Protein AF-A0A196S7S0-F1 (afdb_monomer_lite)

Secondary structure (DSSP, 8-state):
-----------SSHHHHHHHS-HHHHHHHHHHHHHHHHHHHHHHHS--THHHHHHHHHHHHHHHHHHHHHHHHHHHHHHHHHHHHTTTS------------------HHHHHHH--HHHHHHHHHHHHHHHHT--GGGGGGHHIIIIIHHHHHHHHHHHHHHH-TT--HHHHHHHHHHHHHHHHHH-TT--HHHHHHHHHHHHHHHHHHTTSS--HHHHHHHHHHHHHHHHHHHHHHH-HHHHHHHHHH-TTS-TTHHHHHHHHHHHHHHHHHHHHHHHHHHHHHHHHTT--SHHHHHHHHHHHHHHHHHHHHHHHHHHHHHH-S----HHHHHHHHHHHHHHHHHHHHHHHHHHHHHHHHHTTTTTS-TTTHHHHHIIIIIHHHHHHHHHHHHTTGGG-HHHHHHHHHHHHHHHHHHHHHHHHHTTS---HHHHHHHHHHHHHHHHHHHHHH----HHHHHHHHHHHHHHHHHHHHHH--HHHHHHHHHHTS-TT--SHHHHHHH--EEEEEEPPPTTSPPEEEEEE-S--HHHHHHHHHHHHHHHHHTTT---HHHHHHHHHHHHHHHHHHHHHHHHHHHHHHHHH-TT--HHHHHHHHHHHHHHHHHHHTS--SSSSHHHHHHHHHHHHHHHHHHS-HHHHHHHHHHHHHHHHHHHHHHTTTTGGGS-TT-----TTHHHHHHHHHHHHSS-----TT-GGG-HHHHHHHHHHHHGGG--

InterPro domains:
  IPR033370 Conserved oligomeric Golgi complex subunit 1 [PTHR31658] (456-716)

Sequence (723 aa):
MEGGSTIELQFRTGEDLFKNYSIGIIRQVVDKSENRIAEKREGLRQLVGDKYLDMLKVCDRISNMSAAFDTVRNSVTDVLQLCAAFKEDYVYSNEDATSGESHAIITQEMLWEEYDNADMLKLAKDLALFQHCQDSRYASLNEEFFVEFPAIASSKCITLLLQTNDLSSEKRMELFTAYVLFSLYSQPDAPIFSLFQHFLTSASECILSHTTPADLPSLCSVVAEVHTLIQSVLAVMTAEDAYTTFTACLPQVEPSWREAQRPAIAKALQEWLGGVLGALRTMVDGVIAPLRTVEQLAGVKRRVREVLTAMQAQWAASLRVIFAGETTDPLAALFDETFGAKSQELIRACFEAMCEQMRASVTRLSDVSLVYLNEEVAKRVVSPITQLFVDLSDLEYTQSPALIAIVAAETKNVFAAVLQGFQEAAEDEENDLATAFVLFSVRDAARHIAQSYHIDLQKIVEEYTACFRRAVQAWVLGTLDYEKTIRGYFGSLQWDMRDAEWYEAVSTWKEFSLGAMEGEEEEKVLVPAACSPCLVGLLTELCRLIDRVALISRDTAFLREVRALFLQASYHRIATVYDAMVRELLREHPSIASPGLLLLLFDLLFFEKVLAACEPDESGIAEDLRVVAALKEAVLEEIDPVDWTLAESYMQLVLEEFVSSIALLISLLLADAYKLKNASASKSLSKNANVIFTPIEKLPSYPISSPSIQLLLQSRMKEKDSA

Organism: Blastocystis sp. subtype 1 (strain ATCC 50177 / NandII) (NCBI:txid478820)

Radius of gyration: 46.83 Å; chains: 1; bounding box: 115×63×128 Å

pLDDT: mean 77.46, std 15.3, range [28.7, 93.38]

Structure (mmCIF, N/CA/C/O backbone):
data_AF-A0A196S7S0-F1
#
_entry.id   AF-A0A196S7S0-F1
#
loop_
_atom_site.group_PDB
_atom_site.id
_atom_site.type_symbol
_atom_site.label_atom_id
_atom_site.label_alt_id
_atom_site.label_comp_id
_atom_site.label_asym_id
_atom_site.label_entity_id
_atom_site.label_seq_id
_atom_site.pdbx_PDB_ins_code
_atom_site.Cartn_x
_atom_site.Cartn_y
_atom_site.Cartn_z
_atom_site.occupancy
_atom_site.B_iso_or_equiv
_atom_site.auth_seq_id
_atom_site.auth_comp_id
_atom_site.auth_asym_id
_atom_site.auth_atom_id
_atom_site.pdbx_PDB_model_num
ATOM 1 N N . MET A 1 1 ? -6.961 20.411 -11.301 1.00 32.91 1 MET A N 1
ATOM 2 C CA . MET A 1 1 ? -6.696 20.998 -9.970 1.00 32.91 1 MET A CA 1
ATOM 3 C C . MET A 1 1 ? -7.730 22.080 -9.666 1.00 32.91 1 MET A C 1
ATOM 5 O O . MET A 1 1 ? -7.519 23.229 -10.013 1.00 32.91 1 MET A O 1
ATOM 9 N N . GLU A 1 2 ? -8.836 21.717 -9.020 1.00 28.70 2 GLU A N 1
ATOM 10 C CA . GLU A 1 2 ? -9.740 22.660 -8.337 1.00 28.70 2 GLU A CA 1
ATOM 11 C C . GLU A 1 2 ? -10.053 22.093 -6.945 1.00 28.70 2 GLU A C 1
ATOM 13 O O . GLU A 1 2 ? -11.179 21.764 -6.600 1.00 28.70 2 GLU A O 1
ATOM 18 N N . GLY A 1 3 ? -9.006 21.920 -6.139 1.00 33.09 3 GLY A N 1
ATOM 19 C CA . GLY A 1 3 ? -9.126 21.736 -4.694 1.00 33.09 3 GLY A CA 1
ATOM 20 C C . GLY A 1 3 ? -9.045 23.099 -4.019 1.00 33.09 3 GLY A C 1
ATOM 21 O O . GLY A 1 3 ? -8.079 23.389 -3.321 1.00 33.09 3 GLY A O 1
ATOM 22 N N . GLY A 1 4 ? -9.992 23.988 -4.315 1.00 34.78 4 GLY A N 1
ATOM 23 C CA . GLY A 1 4 ? -10.059 25.293 -3.668 1.00 34.78 4 GLY A CA 1
ATOM 24 C C . GLY A 1 4 ? -10.639 25.129 -2.273 1.00 34.78 4 GLY A C 1
ATOM 25 O O . GLY A 1 4 ? -11.858 25.069 -2.138 1.00 34.78 4 GLY A O 1
ATOM 26 N N . SER A 1 5 ? -9.784 25.060 -1.252 1.00 40.16 5 SER A N 1
ATOM 27 C CA . SER A 1 5 ? -10.180 25.106 0.156 1.00 40.16 5 SER A CA 1
ATOM 28 C C . SER A 1 5 ? -11.179 26.247 0.386 1.00 40.16 5 SER A C 1
ATOM 30 O O . SER A 1 5 ? -10.875 27.436 0.252 1.00 40.16 5 SER A O 1
ATOM 32 N N . THR A 1 6 ? -12.432 25.893 0.663 1.00 47.38 6 THR A N 1
ATOM 33 C CA . THR A 1 6 ? -13.465 26.872 0.997 1.00 47.38 6 THR A CA 1
ATOM 34 C C . THR A 1 6 ? -13.227 27.282 2.442 1.00 47.38 6 THR A C 1
ATOM 36 O O . THR A 1 6 ? -13.564 26.546 3.359 1.00 47.38 6 THR A O 1
ATOM 39 N N . ILE A 1 7 ? -12.576 28.426 2.648 1.00 58.84 7 ILE A N 1
ATOM 40 C CA . ILE A 1 7 ? -12.428 29.017 3.980 1.00 58.84 7 ILE A CA 1
ATOM 41 C C . ILE A 1 7 ? -13.824 29.490 4.413 1.00 58.84 7 ILE A C 1
ATOM 43 O O . ILE A 1 7 ? -14.296 30.531 3.955 1.00 58.84 7 ILE A O 1
ATOM 47 N N . GLU A 1 8 ? -14.508 28.703 5.243 1.00 58.81 8 GLU A N 1
ATOM 48 C CA . GLU A 1 8 ? -15.729 29.124 5.933 1.00 58.81 8 GLU A CA 1
ATOM 49 C C . GLU A 1 8 ? -15.348 29.853 7.224 1.00 58.81 8 GLU A C 1
ATOM 51 O O . GLU A 1 8 ? -14.747 29.280 8.131 1.00 58.81 8 GLU A O 1
ATOM 56 N N . LEU A 1 9 ? -15.679 31.143 7.300 1.00 66.06 9 LEU A N 1
ATOM 57 C CA . LEU A 1 9 ? -15.443 31.952 8.492 1.00 66.06 9 LEU A CA 1
ATOM 58 C C . LEU A 1 9 ? -16.556 31.670 9.506 1.00 66.06 9 LEU A C 1
ATOM 60 O O . LEU A 1 9 ? -17.688 32.113 9.321 1.00 66.06 9 LEU A O 1
ATOM 64 N N . GLN A 1 10 ? -16.248 30.955 10.587 1.00 64.12 10 GLN A N 1
ATOM 65 C CA . GLN A 1 10 ? -17.170 30.803 11.714 1.00 64.12 10 GLN A CA 1
ATOM 66 C C . GLN A 1 10 ? -16.983 31.966 12.695 1.00 64.12 10 G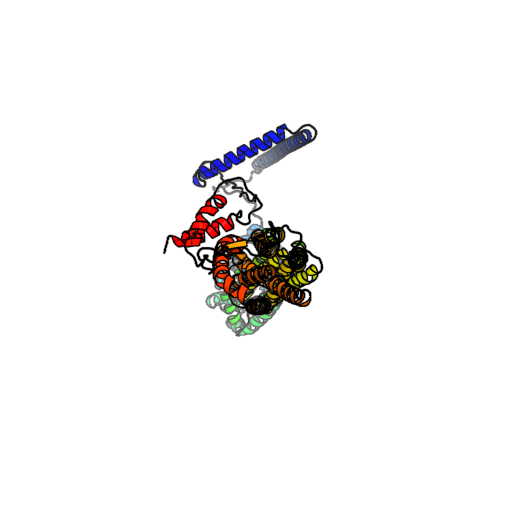LN A C 1
ATOM 68 O O . GLN A 1 10 ? -15.910 32.124 13.280 1.00 64.12 10 GLN A O 1
ATOM 73 N N . PHE A 1 11 ? -18.019 32.788 12.876 1.00 66.50 11 PHE A N 1
ATOM 74 C CA . PHE A 1 11 ? -18.028 33.891 13.841 1.00 66.50 11 PHE A CA 1
ATOM 75 C C . PHE A 1 11 ? -19.438 34.123 14.396 1.00 66.50 11 PHE A C 1
ATOM 77 O O . PHE A 1 11 ? -20.430 33.936 13.694 1.00 66.50 11 PHE A O 1
ATOM 84 N N . ARG A 1 12 ? -19.527 34.518 15.674 1.00 55.38 12 ARG A N 1
ATOM 85 C CA . ARG A 1 12 ? -20.798 34.847 16.347 1.00 55.38 12 ARG A CA 1
ATOM 86 C C . ARG A 1 12 ? -21.046 36.353 16.406 1.00 55.38 12 ARG A C 1
ATOM 88 O O . ARG A 1 12 ? -22.195 36.779 16.414 1.00 55.38 12 ARG A O 1
ATOM 95 N N . THR A 1 13 ? -19.980 37.153 16.416 1.00 67.75 13 THR A N 1
ATOM 96 C CA . THR A 1 13 ? -20.040 38.618 16.435 1.00 67.75 13 THR A CA 1
ATOM 97 C C . THR A 1 13 ? -18.986 39.233 15.508 1.00 67.75 13 THR A C 1
ATOM 99 O O . THR A 1 13 ? -18.020 38.576 15.120 1.00 67.75 13 THR A O 1
ATOM 102 N N . GLY A 1 14 ? -19.163 40.506 15.134 1.00 67.25 14 GLY A N 1
ATOM 103 C CA . GLY A 1 14 ? -18.216 41.212 14.262 1.00 67.25 14 GLY A CA 1
ATOM 104 C C . GLY A 1 14 ? -16.821 41.375 14.876 1.00 67.25 14 GLY A C 1
ATOM 105 O O . GLY A 1 14 ? -15.833 41.342 14.151 1.00 67.25 14 GLY A O 1
ATOM 106 N N . GLU A 1 15 ? -16.714 41.487 16.203 1.00 70.75 15 GLU A N 1
ATOM 107 C CA . GLU A 1 15 ? -15.416 41.564 16.887 1.00 70.75 15 GLU A CA 1
ATOM 108 C C . GLU A 1 15 ? -14.633 40.248 16.816 1.00 70.75 15 GLU A C 1
ATOM 110 O O . GLU A 1 15 ? -13.412 40.275 16.650 1.00 70.75 15 GLU A O 1
ATOM 115 N N . ASP A 1 16 ? -15.320 39.103 16.887 1.00 71.50 16 ASP A N 1
ATOM 116 C CA . ASP A 1 16 ? -14.690 37.780 16.774 1.00 71.50 16 ASP A CA 1
ATOM 117 C C . ASP A 1 16 ? -14.056 37.577 15.395 1.00 71.50 16 ASP A C 1
ATOM 119 O O . ASP A 1 16 ? -13.003 36.953 15.269 1.00 71.50 16 ASP A O 1
ATOM 123 N N . LEU A 1 17 ? -14.672 38.151 14.357 1.00 71.75 17 LEU A N 1
ATOM 124 C CA . LEU A 1 17 ? -14.188 38.060 12.984 1.00 71.75 17 LEU A CA 1
ATOM 125 C C . LEU A 1 17 ? -12.823 38.744 12.818 1.00 71.75 17 LEU A C 1
ATOM 127 O O . LEU A 1 17 ? -11.912 38.155 12.240 1.00 71.75 17 LEU A O 1
ATOM 131 N N . PHE A 1 18 ? -12.658 39.956 13.358 1.00 71.88 18 PHE A N 1
ATOM 132 C CA . PHE A 1 18 ? -11.405 40.716 13.250 1.00 71.88 18 PHE A CA 1
ATOM 133 C C . PHE A 1 18 ? -10.314 40.248 14.219 1.00 71.88 18 PHE A C 1
ATOM 135 O O . PHE A 1 18 ? -9.136 40.495 13.963 1.00 71.88 18 PHE A O 1
ATOM 142 N N . LYS A 1 19 ? -10.680 39.581 15.323 1.00 70.69 19 LYS A N 1
ATOM 143 C CA . LYS A 1 19 ? -9.715 38.979 16.257 1.00 70.69 19 LYS A CA 1
ATOM 144 C C . LYS A 1 19 ? -9.122 37.680 15.715 1.00 70.69 19 LYS A C 1
ATOM 146 O O . LYS A 1 19 ? -7.927 37.452 15.878 1.00 70.69 19 LYS A O 1
ATOM 151 N N . ASN A 1 20 ? -9.943 36.850 15.071 1.00 72.69 20 ASN A N 1
ATOM 152 C CA . ASN A 1 20 ? -9.553 35.492 14.685 1.00 72.69 20 ASN A CA 1
ATOM 153 C C . ASN A 1 20 ? -9.045 35.379 13.241 1.00 72.69 20 ASN A C 1
ATOM 155 O O . ASN A 1 20 ? -8.375 34.402 12.912 1.00 72.69 20 ASN A O 1
ATOM 159 N N . TYR A 1 21 ? -9.330 36.361 12.380 1.00 75.12 21 TYR A N 1
ATOM 160 C CA . TYR A 1 21 ? -8.955 36.313 10.967 1.00 75.12 21 TYR A CA 1
ATOM 161 C C . TYR A 1 21 ? -8.267 37.598 10.513 1.00 75.12 21 TYR A C 1
ATOM 163 O O . TYR A 1 21 ? -8.648 38.710 10.879 1.00 75.12 21 TYR A O 1
ATOM 171 N N . SER A 1 22 ? -7.242 37.451 9.670 1.00 77.69 22 SER A N 1
ATOM 172 C CA . SER A 1 22 ? -6.551 38.604 9.099 1.00 77.69 22 SER A CA 1
ATOM 173 C C . SER A 1 22 ? -7.448 39.330 8.092 1.00 77.69 22 SER A C 1
ATOM 175 O O . SER A 1 22 ? -8.228 38.716 7.361 1.00 77.69 22 SER A O 1
ATOM 177 N N . ILE A 1 23 ? -7.293 40.654 7.998 1.00 75.62 23 ILE A N 1
ATOM 178 C CA . ILE A 1 23 ? -8.050 41.501 7.057 1.00 75.62 23 ILE A CA 1
ATOM 179 C C . ILE A 1 23 ? -7.912 41.001 5.607 1.00 75.62 23 ILE A C 1
ATOM 181 O O . ILE A 1 23 ? -8.851 41.127 4.824 1.00 75.62 23 ILE A O 1
ATOM 185 N N . GLY A 1 24 ? -6.768 40.402 5.253 1.00 75.50 24 GLY A N 1
ATOM 186 C CA . GLY A 1 24 ? -6.546 39.802 3.935 1.00 75.50 24 GLY A CA 1
ATOM 187 C C . GLY A 1 24 ? -7.478 38.622 3.645 1.00 75.50 24 GLY A C 1
ATOM 188 O O . GLY A 1 24 ? -8.072 38.574 2.573 1.00 75.50 24 GLY A O 1
ATOM 189 N N . ILE A 1 25 ? -7.669 37.720 4.614 1.00 75.75 25 ILE A N 1
ATOM 190 C CA . ILE A 1 25 ? -8.576 36.568 4.481 1.00 75.75 25 ILE A CA 1
ATOM 191 C C . ILE A 1 25 ? -10.033 37.042 4.438 1.00 75.75 25 ILE A C 1
ATOM 193 O O . ILE A 1 25 ? -10.808 36.574 3.607 1.00 75.75 25 ILE A O 1
ATOM 197 N N . ILE A 1 26 ? -10.395 38.016 5.279 1.00 77.38 26 ILE A N 1
ATOM 198 C CA . ILE A 1 26 ? -11.747 38.594 5.292 1.00 77.38 26 ILE A CA 1
ATOM 199 C C . ILE A 1 26 ? -12.073 39.214 3.926 1.00 77.38 26 ILE A C 1
ATOM 201 O O . ILE A 1 26 ? -13.123 38.916 3.362 1.00 77.38 26 ILE A O 1
ATOM 205 N N . ARG A 1 27 ? -11.163 40.012 3.347 1.00 80.12 27 ARG A N 1
ATOM 206 C CA . ARG A 1 27 ? -11.345 40.580 1.999 1.00 80.12 27 ARG A CA 1
ATOM 207 C C . ARG A 1 27 ? -11.455 39.506 0.929 1.00 80.12 27 ARG A C 1
ATOM 209 O O . ARG A 1 27 ? -12.353 39.579 0.107 1.00 80.12 27 ARG A O 1
ATOM 216 N N . GLN A 1 28 ? -10.618 38.473 0.980 1.00 79.19 28 GLN A N 1
ATOM 217 C CA . GLN A 1 28 ? -10.671 37.387 0.005 1.00 79.19 28 GLN A CA 1
ATOM 218 C C . GLN A 1 28 ? -12.018 36.646 0.026 1.00 79.19 28 GLN A C 1
ATOM 220 O O . GLN A 1 28 ? -12.549 36.298 -1.029 1.00 79.19 28 GLN A O 1
ATOM 225 N N . VAL A 1 29 ? -12.590 36.408 1.211 1.00 79.50 29 VAL A N 1
ATOM 226 C CA . VAL A 1 29 ? -13.913 35.780 1.342 1.00 79.50 29 VAL A CA 1
ATOM 227 C C . VAL A 1 29 ? -15.018 36.725 0.868 1.00 79.50 29 VAL A C 1
ATOM 229 O O . VAL A 1 29 ? -15.920 36.273 0.163 1.00 79.50 29 VAL A O 1
ATOM 232 N N . VAL A 1 30 ? -14.927 38.022 1.186 1.00 79.88 30 VAL A N 1
ATOM 233 C CA . VAL A 1 30 ? -15.868 39.043 0.699 1.00 79.88 30 VAL A CA 1
ATOM 234 C C . VAL A 1 30 ? -15.830 39.127 -0.826 1.00 79.88 30 VAL A C 1
ATOM 236 O O . VAL A 1 30 ? -16.862 38.894 -1.446 1.00 79.88 30 VAL A O 1
ATOM 239 N N . ASP A 1 31 ? -14.661 39.305 -1.440 1.00 81.62 31 ASP A N 1
ATOM 240 C CA . ASP A 1 31 ? -14.500 39.396 -2.897 1.00 81.62 31 ASP A CA 1
ATOM 241 C C . ASP A 1 31 ? -14.995 38.118 -3.596 1.00 81.62 31 ASP A C 1
ATOM 243 O O . ASP A 1 31 ? -15.703 38.165 -4.604 1.00 81.62 31 ASP A O 1
ATOM 247 N N . LYS A 1 32 ? -14.691 36.939 -3.030 1.00 80.94 32 LYS A N 1
ATOM 248 C CA . LYS A 1 32 ? -15.194 35.654 -3.544 1.00 80.94 32 LYS A CA 1
ATOM 249 C C . LYS A 1 32 ? -16.715 35.554 -3.420 1.00 80.94 32 LYS A C 1
ATOM 251 O O . LYS A 1 32 ? -17.364 34.997 -4.307 1.00 80.94 32 LYS A O 1
ATOM 256 N N . SER A 1 33 ? -17.294 36.058 -2.332 1.00 77.75 33 SER A N 1
ATOM 257 C CA . SER A 1 33 ? -18.743 36.067 -2.129 1.00 77.75 33 SER A CA 1
ATOM 258 C C . SER A 1 33 ? -19.442 37.036 -3.082 1.00 77.75 33 SER A C 1
ATOM 260 O O . SER A 1 33 ? -20.428 36.647 -3.703 1.00 77.75 33 SER A O 1
ATOM 262 N N . GLU A 1 34 ? -18.896 38.236 -3.288 1.00 80.56 34 GLU A N 1
ATOM 263 C CA . GLU A 1 34 ? -19.429 39.236 -4.213 1.00 80.56 34 GLU A CA 1
ATOM 264 C C . GLU A 1 34 ? -19.365 38.743 -5.658 1.00 80.56 34 GLU A C 1
ATOM 266 O O . GLU A 1 34 ? -20.366 38.830 -6.370 1.00 80.56 34 GLU A O 1
ATOM 271 N N . ASN A 1 35 ? -18.255 38.118 -6.064 1.00 80.00 35 ASN A N 1
ATOM 272 C CA . ASN A 1 35 ? -18.125 37.512 -7.390 1.00 80.00 35 ASN A CA 1
ATOM 273 C C . ASN A 1 35 ? -19.133 36.375 -7.598 1.00 80.00 35 ASN A C 1
ATOM 275 O O . ASN A 1 35 ? -19.838 36.357 -8.604 1.00 80.00 35 ASN A O 1
ATOM 279 N N . ARG A 1 36 ? -19.296 35.472 -6.619 1.00 77.31 36 ARG A N 1
ATOM 280 C CA . ARG A 1 36 ? -20.310 34.402 -6.694 1.00 77.31 36 ARG A CA 1
ATOM 281 C C . ARG A 1 36 ? -21.735 34.951 -6.731 1.00 77.31 36 ARG A C 1
ATOM 283 O O . ARG A 1 36 ? -22.591 34.383 -7.409 1.00 77.31 36 ARG A O 1
ATOM 290 N N . ILE A 1 37 ? -22.015 36.022 -5.988 1.00 77.38 37 ILE A N 1
ATOM 291 C CA . ILE A 1 37 ? -23.315 36.699 -6.014 1.00 77.38 37 ILE A CA 1
ATOM 292 C C . ILE A 1 37 ? -23.539 37.332 -7.388 1.00 77.38 37 ILE A C 1
ATOM 294 O O . ILE A 1 37 ? -24.630 37.188 -7.933 1.00 77.38 37 ILE A O 1
ATOM 298 N N . ALA A 1 38 ? -22.531 37.982 -7.972 1.00 75.19 38 ALA A N 1
ATOM 299 C CA . ALA A 1 38 ? -22.612 38.576 -9.301 1.00 75.19 38 ALA A CA 1
ATOM 300 C C . ALA A 1 38 ? -22.843 37.514 -10.390 1.00 75.19 38 ALA A C 1
ATOM 302 O O . ALA A 1 38 ? -23.772 37.662 -11.184 1.00 75.19 38 ALA A O 1
ATOM 303 N N . GLU A 1 39 ? -22.092 36.409 -10.368 1.00 78.00 39 GLU A N 1
ATOM 304 C CA . GLU A 1 39 ? -22.272 35.267 -11.275 1.00 78.00 39 GLU A CA 1
ATOM 305 C C . GLU A 1 39 ? -23.670 34.657 -11.153 1.00 78.00 39 GLU A C 1
ATOM 307 O O . GLU A 1 39 ? -24.365 34.477 -12.153 1.00 78.00 39 GLU A O 1
ATOM 312 N N . LYS A 1 40 ? -24.135 34.384 -9.925 1.00 78.12 40 LYS A N 1
ATOM 313 C CA . LYS A 1 40 ? -25.487 33.852 -9.709 1.00 78.12 40 LYS A CA 1
ATOM 314 C C . LYS A 1 40 ? -26.567 34.844 -10.125 1.00 78.12 40 LYS A C 1
ATOM 316 O O . LYS A 1 40 ? -27.582 34.428 -10.672 1.00 78.12 40 LYS A O 1
ATOM 321 N N . ARG A 1 41 ? -26.371 36.142 -9.888 1.00 74.38 41 ARG A N 1
ATOM 322 C CA . ARG A 1 41 ? -27.308 37.196 -10.297 1.00 74.38 41 ARG A CA 1
ATOM 323 C C . ARG A 1 41 ? -27.409 37.291 -11.817 1.00 74.38 41 ARG A C 1
ATOM 325 O O . ARG A 1 41 ? -28.508 37.499 -12.323 1.00 74.38 41 ARG A O 1
ATOM 332 N N . GLU A 1 42 ? -26.305 37.105 -12.533 1.00 73.25 42 GLU A N 1
ATOM 333 C CA . GLU A 1 42 ? -26.300 37.065 -13.995 1.00 73.25 42 GLU A CA 1
ATOM 334 C C . GLU A 1 42 ? -26.924 35.766 -14.532 1.00 73.25 42 GLU A C 1
ATOM 336 O O . GLU A 1 42 ? -27.774 35.817 -15.418 1.00 73.25 42 GLU A O 1
ATOM 341 N N . GLY A 1 43 ? -26.642 34.617 -13.909 1.00 71.75 43 GLY A N 1
ATOM 342 C CA . GLY A 1 43 ? -27.333 33.357 -14.210 1.00 71.75 43 GLY A CA 1
ATOM 343 C C . GLY A 1 43 ? -28.850 33.433 -13.984 1.00 71.75 43 GLY A C 1
ATOM 344 O O . GLY A 1 43 ? -29.625 32.901 -14.776 1.00 71.75 43 GLY A O 1
ATOM 345 N N . LEU A 1 44 ? -29.293 34.159 -12.949 1.00 67.38 44 LEU A N 1
ATOM 346 C CA . LEU A 1 44 ? -30.708 34.446 -12.687 1.00 67.38 44 LEU A CA 1
ATOM 347 C C . LEU A 1 44 ? -31.329 35.411 -13.705 1.00 67.38 44 LEU A C 1
ATOM 349 O O . LEU A 1 44 ? -32.519 35.297 -13.981 1.00 67.38 44 LEU A O 1
ATOM 353 N N . ARG A 1 45 ? -30.557 36.337 -14.289 1.00 69.12 45 ARG A N 1
ATOM 354 C CA . ARG A 1 45 ? -31.039 37.228 -15.361 1.00 69.12 45 ARG A CA 1
ATOM 355 C C . ARG A 1 45 ? -31.247 36.504 -16.688 1.00 69.12 45 ARG A C 1
ATOM 357 O O . ARG A 1 45 ? -32.104 36.914 -17.462 1.00 69.12 45 ARG A O 1
ATOM 364 N N . GLN A 1 46 ? -30.485 35.442 -16.943 1.00 66.88 46 GLN A N 1
ATOM 365 C CA . GLN A 1 46 ? -30.577 34.636 -18.167 1.00 66.88 46 GLN A CA 1
ATOM 366 C C . GLN A 1 46 ? -31.669 33.555 -18.103 1.00 66.88 46 GLN A C 1
ATOM 368 O O . GLN A 1 46 ? -31.956 32.891 -19.100 1.00 66.88 46 GLN A O 1
ATOM 373 N N . LEU A 1 47 ? -32.298 33.374 -16.940 1.00 67.56 47 LEU A N 1
ATOM 374 C CA . LEU A 1 47 ? -33.407 32.448 -16.743 1.00 67.56 47 LEU A CA 1
ATOM 375 C C . LEU A 1 47 ? -34.711 33.040 -17.299 1.00 67.56 47 LEU A C 1
ATOM 377 O O . LEU A 1 47 ? -35.234 34.019 -16.774 1.00 67.56 47 LEU A O 1
ATOM 381 N N . VAL A 1 48 ? -35.261 32.413 -18.344 1.00 58.53 48 VAL A N 1
ATOM 382 C CA . VAL A 1 48 ? -36.541 32.797 -18.964 1.00 58.53 48 VAL A CA 1
ATOM 383 C C . VAL A 1 48 ? -37.488 31.592 -19.007 1.00 58.53 48 VAL A C 1
ATOM 385 O O . VAL A 1 48 ? -37.052 30.467 -19.252 1.00 58.53 48 VAL A O 1
ATOM 388 N N . GLY A 1 49 ? -38.785 31.823 -18.783 1.00 66.62 49 GLY A N 1
ATOM 389 C CA . GLY A 1 49 ? -39.834 30.800 -18.903 1.00 66.62 49 GLY A CA 1
ATOM 390 C C . GLY A 1 49 ? -39.937 29.848 -17.702 1.00 66.62 49 GLY A C 1
ATOM 391 O O . GLY A 1 49 ? -39.884 30.280 -16.550 1.00 66.62 49 GLY A O 1
ATOM 392 N N . ASP A 1 50 ? -40.098 28.549 -17.970 1.00 57.34 50 ASP A N 1
ATOM 393 C CA . ASP A 1 50 ? -40.526 27.527 -16.995 1.00 57.34 50 ASP A CA 1
ATOM 394 C C . ASP A 1 50 ? -39.629 27.407 -15.752 1.00 57.34 50 ASP A C 1
ATOM 396 O O . ASP A 1 50 ? -40.121 27.199 -14.643 1.00 57.34 50 ASP A O 1
ATOM 400 N N . LYS A 1 51 ? -38.316 27.631 -15.885 1.00 65.94 51 LYS A N 1
ATOM 401 C CA . LYS A 1 51 ? -37.398 27.597 -14.733 1.00 65.94 51 LYS A CA 1
ATOM 402 C C . LYS A 1 51 ? -37.555 28.800 -13.788 1.00 65.94 51 LYS A C 1
ATOM 404 O O . LYS A 1 51 ? -37.297 28.664 -12.595 1.00 65.94 51 LYS A O 1
ATOM 409 N N . TYR A 1 52 ? -37.988 29.964 -14.284 1.00 71.56 52 TYR A N 1
ATOM 410 C CA . TYR A 1 52 ? -38.321 31.113 -13.428 1.00 71.56 52 TYR A CA 1
ATOM 411 C C . TYR A 1 52 ? -39.629 30.856 -12.662 1.00 71.56 52 TYR A C 1
ATOM 413 O O . TYR A 1 52 ? -39.742 31.185 -11.481 1.00 71.56 52 TYR A O 1
ATOM 421 N N . LEU A 1 53 ? -40.589 30.186 -13.310 1.00 70.19 53 LEU A N 1
ATOM 422 C CA . LEU A 1 53 ? -41.857 29.780 -12.701 1.00 70.19 53 LEU A CA 1
ATOM 423 C C . LEU A 1 53 ? -41.649 28.794 -11.540 1.00 70.19 53 LEU A C 1
ATOM 425 O O . LEU A 1 53 ? -42.284 28.923 -10.495 1.00 70.19 53 LEU A O 1
ATOM 429 N N . ASP A 1 54 ? -40.742 27.830 -11.691 1.00 75.94 54 ASP A N 1
ATOM 430 C CA . ASP A 1 54 ? -40.431 26.889 -10.612 1.00 75.94 54 ASP A CA 1
ATOM 431 C C . ASP A 1 54 ? -39.701 27.559 -9.441 1.00 75.94 54 ASP A C 1
ATOM 433 O O . ASP A 1 54 ? -39.968 27.220 -8.287 1.00 75.94 54 ASP A O 1
ATOM 437 N N . MET A 1 55 ? -38.862 28.570 -9.696 1.00 74.56 55 MET A N 1
ATOM 438 C CA . MET A 1 55 ? -38.271 29.368 -8.618 1.00 74.56 55 MET A CA 1
ATOM 439 C C . MET A 1 55 ? -39.336 30.163 -7.846 1.00 74.56 55 MET A C 1
ATOM 441 O O . MET A 1 55 ? -39.290 30.188 -6.617 1.00 74.56 55 MET A O 1
ATOM 445 N N . LEU A 1 56 ? -40.332 30.740 -8.527 1.00 76.31 56 LEU A N 1
ATOM 446 C CA . LEU A 1 56 ? -41.467 31.390 -7.859 1.00 76.31 56 LEU A CA 1
ATOM 447 C C . LEU A 1 56 ? -42.252 30.407 -6.979 1.00 76.31 56 LEU A C 1
ATOM 449 O O . LEU A 1 56 ? -42.534 30.724 -5.829 1.00 76.31 56 LEU A O 1
ATOM 453 N N . LYS A 1 57 ? -42.507 29.178 -7.449 1.00 77.94 57 LYS A N 1
ATOM 454 C CA . LYS A 1 57 ? -43.171 28.143 -6.631 1.00 77.94 57 LYS A CA 1
ATOM 455 C C . LYS A 1 57 ? -42.372 27.768 -5.382 1.00 77.94 57 LYS A C 1
ATOM 457 O O . LYS A 1 57 ? -42.962 27.455 -4.347 1.00 77.94 57 LYS A O 1
ATOM 462 N N . VAL A 1 58 ? -41.040 27.756 -5.464 1.00 78.81 58 VAL A N 1
ATOM 463 C CA . VAL A 1 58 ? -40.179 27.517 -4.295 1.00 78.81 58 VAL A CA 1
ATOM 464 C C . VAL A 1 58 ? -40.280 28.685 -3.313 1.00 78.81 58 VAL A C 1
ATOM 466 O O . VAL A 1 58 ? -40.443 28.444 -2.118 1.00 78.81 58 VAL A O 1
ATOM 469 N N . CYS A 1 59 ? -40.266 29.929 -3.797 1.00 79.38 59 CYS A N 1
ATOM 470 C CA . CYS A 1 59 ? -40.484 31.112 -2.960 1.00 79.38 59 CYS A CA 1
ATOM 471 C C . CYS A 1 59 ? -41.860 31.086 -2.273 1.00 79.38 59 CYS A C 1
ATOM 473 O O . CYS A 1 59 ? -41.937 31.312 -1.065 1.00 79.38 59 CYS A O 1
ATOM 475 N N . ASP A 1 60 ? -42.921 30.722 -2.999 1.00 81.56 60 ASP A N 1
ATOM 476 C CA . ASP A 1 60 ? -44.273 30.589 -2.444 1.00 81.56 60 ASP A CA 1
ATOM 477 C C . ASP A 1 60 ? -44.337 29.493 -1.374 1.00 81.56 60 ASP A C 1
ATOM 479 O O . ASP A 1 60 ? -44.934 29.686 -0.316 1.00 81.56 60 ASP A O 1
ATOM 483 N N . ARG A 1 61 ? -43.674 28.346 -1.589 1.00 80.38 61 ARG A N 1
ATOM 484 C CA . ARG A 1 61 ? -43.585 27.282 -0.573 1.00 80.38 61 ARG A CA 1
ATOM 485 C C . ARG A 1 61 ? -42.870 27.743 0.690 1.00 80.38 61 ARG A C 1
ATOM 487 O O . ARG A 1 61 ? -43.338 27.429 1.779 1.00 80.38 61 ARG A O 1
ATOM 494 N N . ILE A 1 62 ? -41.771 28.482 0.555 1.00 78.38 62 ILE A N 1
ATOM 495 C CA . ILE A 1 62 ? -41.034 29.017 1.707 1.00 78.38 62 ILE A CA 1
ATOM 496 C C . ILE A 1 62 ? -41.897 30.033 2.463 1.00 78.38 62 ILE A C 1
ATOM 498 O O . ILE A 1 62 ? -41.964 29.984 3.690 1.00 78.38 62 ILE A O 1
ATOM 502 N N . SER A 1 63 ? -42.613 30.904 1.749 1.00 82.62 63 SER A N 1
ATOM 503 C CA . SER A 1 63 ? -43.521 31.872 2.369 1.00 82.62 63 SER A CA 1
ATOM 504 C C . SER A 1 63 ? -44.683 31.180 3.096 1.00 82.62 63 SER A C 1
ATOM 506 O O . SER A 1 63 ? -44.960 31.493 4.254 1.00 82.62 63 SER A O 1
ATOM 508 N N . ASN A 1 64 ? -45.279 30.153 2.483 1.00 81.81 64 ASN A N 1
ATOM 509 C CA . ASN A 1 64 ? -46.328 29.340 3.102 1.00 81.81 64 ASN A CA 1
ATOM 510 C C . ASN A 1 64 ? -45.823 28.571 4.330 1.00 81.81 64 ASN A C 1
ATOM 512 O O . ASN A 1 64 ? -46.534 28.479 5.328 1.00 81.81 64 ASN A O 1
ATOM 516 N N . MET A 1 65 ? -44.594 28.046 4.289 1.00 79.06 65 MET A N 1
ATOM 517 C CA . MET A 1 65 ? -43.974 27.420 5.458 1.00 79.06 65 MET A CA 1
ATOM 518 C C . MET A 1 65 ? -43.775 28.425 6.592 1.00 79.06 65 MET A C 1
ATOM 520 O O . MET A 1 65 ? -44.115 28.110 7.727 1.00 79.06 65 MET A O 1
ATOM 524 N N . SER A 1 66 ? -43.292 29.637 6.303 1.00 80.94 66 SER A N 1
ATOM 525 C CA . SER A 1 66 ? -43.155 30.694 7.315 1.00 80.94 66 SER A CA 1
ATOM 526 C C . SER A 1 66 ? -44.499 31.018 7.972 1.00 80.94 66 SER A C 1
ATOM 528 O O . SER A 1 66 ? -44.588 31.056 9.196 1.00 80.94 66 SER A O 1
ATOM 530 N N . ALA A 1 67 ? -45.564 31.167 7.178 1.00 81.44 67 ALA A N 1
ATOM 531 C CA . ALA A 1 67 ? -46.906 31.433 7.696 1.00 81.44 67 ALA A CA 1
ATOM 532 C C . ALA A 1 67 ? -47.455 30.272 8.551 1.00 81.44 67 ALA A C 1
ATOM 534 O O . ALA A 1 67 ? -48.107 30.496 9.576 1.00 81.44 67 ALA A O 1
ATOM 535 N N . ALA A 1 68 ? -47.168 29.024 8.168 1.00 80.00 68 ALA A N 1
ATOM 536 C CA . ALA A 1 68 ? -47.529 27.852 8.961 1.00 80.00 68 ALA A CA 1
ATOM 537 C C . ALA A 1 68 ? -46.779 27.827 10.304 1.00 80.00 68 ALA A C 1
ATOM 539 O O . ALA A 1 68 ? -47.395 27.572 11.338 1.00 80.00 68 ALA A O 1
ATOM 540 N N . PHE A 1 69 ? -45.484 28.160 10.315 1.00 82.38 69 PHE A N 1
ATOM 541 C CA . PHE A 1 69 ? -44.708 28.275 11.551 1.00 82.38 69 PHE A CA 1
ATOM 542 C C . PHE A 1 69 ? -45.229 29.383 12.466 1.00 82.38 69 PHE A C 1
ATOM 544 O O . PHE A 1 69 ? -45.336 29.158 13.670 1.00 82.38 69 PHE A O 1
ATOM 551 N N . ASP A 1 70 ? -45.624 30.534 11.923 1.00 80.62 70 ASP A N 1
ATOM 552 C CA . ASP A 1 70 ? -46.255 31.594 12.714 1.00 80.62 70 ASP A CA 1
ATOM 553 C C . ASP A 1 70 ? -47.595 31.146 13.311 1.00 80.62 70 ASP A C 1
ATOM 555 O O . ASP A 1 70 ? -47.888 31.436 14.470 1.00 80.62 70 ASP A O 1
ATOM 559 N N . THR A 1 71 ? -48.384 30.371 12.563 1.00 84.44 71 THR A N 1
ATOM 560 C CA . THR A 1 71 ? -49.656 29.812 13.048 1.00 84.44 71 THR A CA 1
ATOM 561 C C . THR A 1 71 ? -49.435 28.818 14.191 1.00 84.44 71 THR A C 1
ATOM 563 O O . THR A 1 71 ? -50.123 28.878 15.212 1.00 84.44 71 THR A O 1
ATOM 566 N N . VAL A 1 72 ? -48.442 27.934 14.059 1.00 81.19 72 VAL A N 1
ATOM 567 C CA . VAL A 1 72 ? -48.048 26.997 15.124 1.00 81.19 72 VAL A CA 1
ATOM 568 C C . VAL A 1 72 ? -47.536 27.760 16.341 1.00 81.19 72 VAL A C 1
ATOM 570 O O . VAL A 1 72 ? -47.947 27.469 17.460 1.00 81.19 72 VAL A O 1
ATOM 573 N N . ARG A 1 73 ? -46.695 28.779 16.137 1.00 84.38 73 ARG A N 1
ATOM 574 C CA . ARG A 1 73 ? -46.177 29.624 17.217 1.00 84.38 73 ARG A CA 1
ATOM 575 C C . ARG A 1 73 ? -47.306 30.309 17.984 1.00 84.38 73 ARG A C 1
ATOM 577 O O . ARG A 1 73 ? -47.293 30.297 19.213 1.00 84.38 73 ARG A O 1
ATOM 584 N N . ASN A 1 74 ? -48.293 30.856 17.278 1.00 81.44 74 ASN A N 1
ATOM 585 C CA . ASN A 1 74 ? -49.457 31.479 17.905 1.00 81.44 74 ASN A CA 1
ATOM 586 C C . ASN A 1 74 ? -50.285 30.442 18.677 1.00 81.44 74 ASN A C 1
ATOM 588 O O . ASN A 1 74 ? -50.597 30.674 19.835 1.00 81.44 74 ASN A O 1
ATOM 592 N N . SER A 1 75 ? -50.510 29.254 18.107 1.00 79.88 75 SER A N 1
ATOM 593 C CA . SER A 1 75 ? -51.235 28.162 18.779 1.00 79.88 75 SER A CA 1
ATOM 594 C C . SER A 1 75 ? -50.542 27.707 20.071 1.00 79.88 75 SER A C 1
ATOM 596 O O . SER A 1 75 ? -51.188 27.492 21.091 1.00 79.88 75 SER A O 1
ATOM 598 N N . VAL A 1 76 ? -49.210 27.598 20.055 1.00 77.06 76 VAL A N 1
ATOM 599 C CA . VAL A 1 76 ? -48.412 27.294 21.254 1.00 77.06 76 VAL A CA 1
ATOM 600 C C . VAL A 1 76 ? -48.510 28.428 22.275 1.00 77.06 76 VAL A C 1
ATOM 602 O O . VAL A 1 76 ? -48.613 28.170 23.470 1.00 77.06 76 VAL A O 1
ATOM 605 N N . THR A 1 77 ? -48.521 29.681 21.819 1.00 80.62 77 THR A N 1
ATOM 606 C CA . THR A 1 77 ? -48.668 30.849 22.699 1.00 80.62 77 THR A CA 1
ATOM 607 C C . THR A 1 77 ? -50.050 30.881 23.361 1.00 80.62 77 THR A C 1
ATOM 609 O O . THR A 1 77 ? -50.136 31.134 24.560 1.00 80.62 77 THR A O 1
ATOM 612 N N . ASP A 1 78 ? -51.110 30.543 22.627 1.00 77.94 78 ASP A N 1
ATOM 613 C CA . ASP A 1 78 ? -52.479 30.457 23.148 1.00 77.94 78 ASP A CA 1
ATOM 614 C C . ASP A 1 78 ? -52.620 29.326 24.182 1.00 77.94 78 ASP A C 1
ATOM 616 O O . ASP A 1 78 ? -53.225 29.514 25.238 1.00 77.94 78 ASP A O 1
ATOM 620 N N . VAL A 1 79 ? -51.996 28.165 23.937 1.00 73.69 79 VAL A N 1
ATOM 621 C CA . VAL A 1 79 ? -51.931 27.064 24.917 1.00 73.69 79 VAL A CA 1
ATOM 622 C C . VAL A 1 79 ? -51.178 27.495 26.177 1.00 73.69 79 VAL A C 1
ATOM 624 O O . VAL A 1 79 ? -51.629 27.216 27.285 1.00 73.69 79 VAL A O 1
ATOM 627 N N . LEU A 1 80 ? -50.066 28.221 26.037 1.00 73.25 80 LEU A N 1
ATOM 628 C CA . LEU A 1 80 ? -49.323 28.752 27.182 1.00 73.25 80 LEU A CA 1
ATOM 629 C C . LEU A 1 80 ? -50.149 29.766 27.990 1.00 73.25 80 LEU A C 1
ATOM 631 O O . LEU A 1 80 ? -50.076 29.760 29.218 1.00 73.25 80 LEU A O 1
ATOM 635 N N . GLN A 1 81 ? -50.965 30.595 27.333 1.00 74.19 81 GLN A N 1
ATOM 636 C CA . GLN A 1 81 ? -51.885 31.517 28.009 1.00 74.19 81 GLN A CA 1
ATOM 637 C C . GLN A 1 81 ? -53.018 30.781 28.738 1.00 74.19 81 GLN A C 1
ATOM 639 O O . GLN A 1 81 ? -53.334 31.135 29.873 1.00 74.19 81 GLN A O 1
ATOM 644 N N . LEU A 1 82 ? -53.583 29.726 28.143 1.00 73.06 82 LEU A N 1
ATOM 645 C CA . LEU A 1 82 ? -54.566 28.863 28.810 1.00 73.06 82 LEU A CA 1
ATOM 646 C C . LEU A 1 82 ? -53.970 28.194 30.053 1.00 73.06 82 LEU A C 1
ATOM 648 O O . LEU A 1 82 ? -54.576 28.229 31.121 1.00 73.06 82 LEU A O 1
ATOM 652 N N . CYS A 1 83 ? -52.754 27.654 29.952 1.00 62.41 83 CYS A N 1
ATOM 653 C CA . CYS A 1 83 ? -52.040 27.076 31.091 1.00 62.41 83 CYS A CA 1
ATOM 654 C C . CYS A 1 83 ? -51.744 28.109 32.193 1.00 62.41 83 CYS A C 1
ATOM 656 O O . CYS A 1 83 ? -51.751 27.757 33.371 1.00 62.41 83 CYS A O 1
ATOM 658 N N . ALA A 1 84 ? -51.507 29.376 31.837 1.00 64.44 84 ALA A N 1
ATOM 659 C CA . ALA A 1 84 ? -51.335 30.453 32.810 1.00 64.44 84 ALA A CA 1
ATOM 660 C C . ALA A 1 84 ? -52.649 30.793 33.535 1.00 64.44 84 ALA A C 1
ATOM 662 O O . ALA A 1 84 ? -52.633 30.973 34.749 1.00 64.44 84 ALA A O 1
ATOM 663 N N . ALA A 1 85 ? -53.783 30.800 32.826 1.00 62.97 85 ALA A N 1
ATOM 664 C CA . ALA A 1 85 ? -55.103 31.017 33.422 1.00 62.97 85 ALA A CA 1
ATOM 665 C C . ALA A 1 85 ? -55.511 29.884 34.387 1.00 62.97 85 ALA A C 1
ATOM 667 O O . ALA A 1 85 ? -56.053 30.152 35.454 1.00 62.97 85 ALA A O 1
ATOM 668 N N . PHE A 1 86 ? -55.169 28.625 34.080 1.00 54.06 86 PHE A N 1
ATOM 669 C CA . PHE A 1 86 ? -55.392 27.491 34.994 1.00 54.06 86 PHE A CA 1
ATOM 670 C C . PHE A 1 86 ? -54.569 27.564 36.293 1.00 54.06 86 PHE A C 1
ATOM 672 O O . PHE A 1 86 ? -54.893 26.879 37.263 1.00 54.06 86 PHE A O 1
ATOM 679 N N . LYS A 1 87 ? -53.511 28.383 36.332 1.00 53.12 87 LYS A N 1
ATOM 680 C CA . LYS A 1 87 ? -52.608 28.518 37.483 1.00 53.12 87 LYS A CA 1
ATOM 681 C C . LYS A 1 87 ? -53.174 29.408 38.599 1.00 53.12 87 LYS A C 1
ATOM 683 O O . LYS A 1 87 ? -52.701 29.307 39.725 1.00 53.12 87 LYS A O 1
ATOM 688 N N . GLU A 1 88 ? -54.170 30.250 38.310 1.00 48.38 88 GLU A N 1
ATOM 689 C CA . GLU A 1 88 ? -54.808 31.139 39.300 1.00 48.38 88 GLU A CA 1
ATOM 690 C C . GLU A 1 88 ? -56.005 30.493 40.034 1.00 48.38 88 GLU A C 1
ATOM 692 O O . GLU A 1 88 ? -56.337 30.925 41.136 1.00 48.38 88 GLU A O 1
ATOM 697 N N . ASP A 1 89 ? -56.609 29.426 39.491 1.00 40.41 89 ASP A N 1
ATOM 698 C CA . ASP A 1 89 ? -57.836 28.809 40.037 1.00 40.41 89 ASP A CA 1
ATOM 699 C C . ASP A 1 89 ? -57.603 27.751 41.143 1.00 40.41 89 ASP A C 1
ATOM 701 O O . ASP A 1 89 ? -58.554 27.324 41.802 1.00 40.41 89 ASP A O 1
ATOM 705 N N . TYR A 1 90 ? -56.357 27.341 41.416 1.00 44.22 90 TYR A N 1
ATOM 706 C CA . TYR A 1 90 ? -56.033 26.439 42.533 1.00 44.22 90 TYR A CA 1
ATOM 707 C C . TYR A 1 90 ? -55.541 27.212 43.763 1.00 44.22 90 TYR A C 1
ATOM 709 O O . TYR A 1 90 ? -54.350 27.414 43.988 1.00 44.22 90 TYR A O 1
ATOM 717 N N . VAL A 1 91 ? -56.496 27.608 44.605 1.00 44.41 91 VAL A N 1
ATOM 718 C CA . VAL A 1 91 ? -56.253 28.103 45.964 1.00 44.41 91 VAL A CA 1
ATOM 719 C C . VAL A 1 91 ? -56.018 26.908 46.896 1.00 44.41 91 VAL A C 1
ATOM 721 O O . VAL A 1 91 ? -56.967 26.315 47.400 1.00 44.41 91 VAL A O 1
ATOM 724 N N . TYR A 1 92 ? -54.755 26.574 47.163 1.00 40.25 92 TYR A N 1
ATOM 725 C CA . TYR A 1 92 ? -54.352 25.903 48.403 1.00 40.25 92 TYR A CA 1
ATOM 726 C C . TYR A 1 92 ? -53.123 26.617 48.982 1.00 40.25 92 TYR A C 1
ATOM 728 O O . TYR A 1 92 ? -52.000 26.434 48.530 1.00 40.25 92 TYR A O 1
ATOM 736 N N . SER A 1 93 ? -53.418 27.499 49.944 1.00 37.91 93 SER A N 1
ATOM 737 C CA . SER A 1 93 ? -52.586 27.970 51.065 1.00 37.91 93 SER A CA 1
ATOM 738 C C . SER A 1 93 ? -51.060 27.924 50.895 1.00 37.91 93 SER A C 1
ATOM 740 O O . SER A 1 93 ? -50.415 26.932 51.223 1.00 37.91 93 SER A O 1
ATOM 742 N N . ASN A 1 94 ? -50.502 29.070 50.495 1.00 37.06 94 ASN A N 1
ATOM 743 C CA . ASN A 1 94 ? -49.108 29.438 50.725 1.00 37.06 94 ASN A CA 1
ATOM 744 C C . ASN A 1 94 ? -48.861 29.656 52.226 1.00 37.06 94 ASN A C 1
ATOM 746 O O . ASN A 1 94 ? -49.394 30.610 52.793 1.00 37.06 94 ASN A O 1
ATOM 750 N N . GLU A 1 95 ? -47.992 28.849 52.827 1.00 36.84 95 GLU A N 1
ATOM 751 C CA . GLU A 1 95 ? -47.116 29.318 53.902 1.00 36.84 95 GLU A CA 1
ATOM 752 C C . GLU A 1 95 ? -45.664 29.200 53.416 1.00 36.84 95 GLU A C 1
ATOM 754 O O . GLU A 1 95 ? -45.159 28.112 53.160 1.00 36.84 95 GLU A O 1
ATOM 759 N N . ASP A 1 96 ? -45.078 30.378 53.197 1.00 41.91 96 ASP A N 1
ATOM 760 C CA . ASP A 1 96 ? -43.663 30.753 53.148 1.00 41.91 96 ASP A CA 1
ATOM 761 C C . ASP A 1 96 ? -42.605 29.713 52.735 1.00 41.91 96 ASP A C 1
ATOM 763 O O . ASP A 1 96 ? -42.128 28.932 53.553 1.00 41.91 96 ASP A O 1
ATOM 767 N N . ALA A 1 97 ? -42.053 29.875 51.526 1.00 33.62 97 ALA A N 1
ATOM 768 C CA . ALA A 1 97 ? -40.609 29.738 51.321 1.00 33.62 97 ALA A CA 1
ATOM 769 C C . ALA A 1 97 ? -40.143 30.467 50.052 1.00 33.62 97 ALA A C 1
ATOM 771 O O . ALA A 1 97 ? -40.512 30.161 48.922 1.00 33.62 97 ALA A O 1
ATOM 772 N N . THR A 1 98 ? -39.285 31.451 50.269 1.00 42.31 98 THR A N 1
ATOM 773 C CA . THR A 1 98 ? -38.477 32.144 49.273 1.00 42.31 98 THR A CA 1
ATOM 774 C C . THR A 1 98 ? -37.412 31.223 48.669 1.00 42.31 98 THR A C 1
ATOM 776 O O . THR A 1 98 ? -36.375 31.023 49.292 1.00 42.31 98 THR A O 1
ATOM 779 N N . SER A 1 99 ? -37.598 30.754 47.438 1.00 38.03 99 SER A N 1
ATOM 780 C CA . SER A 1 99 ? -36.507 30.521 46.475 1.00 38.03 99 SER A CA 1
ATOM 781 C C . SER A 1 99 ? -37.088 30.184 45.106 1.00 38.03 99 SER A C 1
ATOM 783 O O . SER A 1 99 ? -37.957 29.330 44.963 1.00 38.03 99 SER A O 1
ATOM 785 N N . GLY A 1 100 ? -36.632 30.907 44.085 1.00 41.56 100 GLY A N 1
ATOM 786 C CA . GLY A 1 100 ? -37.009 30.653 42.705 1.00 41.56 100 GLY A CA 1
ATOM 787 C C . GLY A 1 100 ? -36.327 29.394 42.193 1.00 41.56 100 GLY A C 1
ATOM 788 O O . GLY A 1 100 ? -35.214 29.476 41.696 1.00 41.56 100 GLY A O 1
ATOM 789 N N . GLU A 1 101 ? -37.014 28.263 42.266 1.00 39.72 101 GLU A N 1
ATOM 790 C CA . GLU A 1 101 ? -36.734 27.095 41.438 1.00 39.72 101 GLU A CA 1
ATOM 791 C C . GLU A 1 101 ? -38.047 26.597 40.838 1.00 39.72 101 GLU A C 1
ATOM 793 O O . GLU A 1 101 ? -39.091 26.541 41.486 1.00 39.72 101 GLU A O 1
ATOM 798 N N . SER A 1 102 ? -38.003 26.332 39.535 1.00 37.69 102 SER A N 1
ATOM 799 C CA . SER A 1 102 ? -39.130 25.832 38.760 1.00 37.69 102 SER A CA 1
ATOM 800 C C . SER A 1 102 ? -39.634 24.537 39.399 1.00 37.69 102 SER A C 1
ATOM 802 O O . SER A 1 102 ? -38.879 23.574 39.464 1.00 37.69 102 SER A O 1
ATOM 804 N N . HIS A 1 103 ? -40.889 24.504 39.861 1.00 41.06 103 HIS A N 1
ATOM 805 C CA . HIS A 1 103 ? -41.517 23.296 40.401 1.00 41.06 103 HIS A CA 1
ATOM 806 C C . HIS A 1 103 ? -41.534 22.181 39.341 1.00 41.06 103 HIS A C 1
ATOM 808 O O . HIS A 1 103 ? -42.447 22.108 38.517 1.00 41.06 103 HIS A O 1
ATOM 814 N N . ALA A 1 104 ? -40.507 21.332 39.341 1.00 49.88 104 ALA A N 1
ATOM 815 C CA . ALA A 1 104 ? -40.528 20.049 38.663 1.00 49.88 104 ALA A CA 1
ATOM 816 C C . ALA A 1 104 ? -41.498 19.130 39.418 1.00 49.88 104 ALA A C 1
ATOM 818 O O . ALA A 1 104 ? -41.515 19.104 40.649 1.00 49.88 104 ALA A O 1
ATOM 819 N N . ILE A 1 105 ? -42.338 18.402 38.683 1.00 51.03 105 ILE A N 1
ATOM 820 C CA . ILE A 1 105 ? -43.208 17.375 39.258 1.00 51.03 105 ILE A CA 1
ATOM 821 C C . ILE A 1 105 ? -42.289 16.252 39.745 1.00 51.03 105 ILE A C 1
ATOM 823 O O . ILE A 1 105 ? -41.742 15.515 38.931 1.00 51.03 105 ILE A O 1
ATOM 827 N N . ILE A 1 106 ? -42.090 16.151 41.058 1.00 54.94 106 ILE A N 1
ATOM 828 C CA . ILE A 1 106 ? -41.323 15.069 41.678 1.00 54.94 106 ILE A CA 1
ATOM 829 C C . ILE A 1 106 ? -42.134 13.774 41.517 1.00 54.94 106 ILE A C 1
ATOM 831 O O . ILE A 1 106 ? -43.204 13.638 42.115 1.00 54.94 106 ILE A O 1
ATOM 835 N N . THR A 1 107 ? -41.662 12.838 40.691 1.00 64.56 107 THR A N 1
ATOM 836 C CA . THR A 1 107 ? -42.265 11.499 40.564 1.00 64.56 107 THR A CA 1
ATOM 837 C C . THR A 1 107 ? -41.688 10.537 41.609 1.00 64.56 107 THR A C 1
ATOM 839 O O . THR A 1 107 ? -40.620 10.777 42.174 1.00 64.56 107 THR A O 1
ATOM 842 N N . GLN A 1 108 ? -42.385 9.426 41.880 1.00 60.72 108 GLN A N 1
ATOM 843 C CA . GLN A 1 108 ? -41.879 8.365 42.768 1.00 60.72 108 GLN A CA 1
ATOM 844 C C . GLN A 1 108 ? -40.548 7.779 42.269 1.00 60.72 108 GLN A C 1
ATOM 846 O O . GLN A 1 108 ? -39.681 7.462 43.075 1.00 60.72 108 GLN A O 1
ATOM 851 N N . GLU A 1 109 ? -40.368 7.693 40.950 1.00 63.75 109 GLU A N 1
ATOM 852 C CA . GLU A 1 109 ? -39.124 7.240 40.318 1.00 63.75 109 GLU A CA 1
ATOM 853 C C . GLU A 1 109 ? -37.976 8.225 40.570 1.00 63.75 109 GLU A C 1
ATOM 855 O O . GLU A 1 109 ? -36.904 7.793 40.975 1.00 63.75 109 GLU A O 1
ATOM 860 N N . MET A 1 110 ? -38.217 9.541 40.462 1.00 63.59 110 MET A N 1
ATOM 861 C CA . MET A 1 110 ? -37.205 10.559 40.786 1.00 63.59 110 MET A CA 1
ATOM 862 C C . MET A 1 110 ? -36.794 10.505 42.261 1.00 63.59 110 MET A C 1
ATOM 864 O O . MET A 1 110 ? -35.619 10.622 42.578 1.00 63.59 110 MET A O 1
ATOM 868 N N . LEU A 1 111 ? -37.739 10.264 43.175 1.00 66.75 111 LEU A N 1
ATOM 869 C CA . LEU A 1 111 ? -37.414 10.071 44.595 1.00 66.75 111 LEU A CA 1
ATOM 870 C C . LEU A 1 111 ? -36.621 8.783 44.842 1.00 66.75 111 LEU A C 1
ATOM 872 O O . LEU A 1 111 ? -35.760 8.764 45.713 1.00 66.75 111 LEU A O 1
ATOM 876 N N . TRP A 1 112 ? -36.894 7.713 44.090 1.00 75.25 112 TRP A N 1
ATOM 877 C CA . TRP A 1 112 ? -36.144 6.457 44.176 1.00 75.25 112 TRP A CA 1
ATOM 878 C C . TRP A 1 112 ? -34.737 6.556 43.569 1.00 75.25 112 TRP A C 1
ATOM 880 O O . TRP A 1 112 ? -33.828 5.817 43.958 1.00 75.25 112 TRP A O 1
ATOM 890 N N . GLU A 1 113 ? -34.532 7.461 42.614 1.00 69.94 113 GLU A N 1
ATOM 891 C CA . GLU A 1 113 ? -33.215 7.789 42.066 1.00 69.94 113 GLU A CA 1
ATOM 892 C C . GLU A 1 113 ? -32.322 8.508 43.085 1.00 69.94 113 GLU A C 1
ATOM 894 O O . GLU A 1 113 ? -31.131 8.204 43.125 1.00 69.94 113 GLU A O 1
ATOM 899 N N . GLU A 1 114 ? -32.896 9.352 43.950 1.00 74.12 114 GLU A N 1
ATOM 900 C CA . GLU A 1 114 ? -32.177 10.102 44.997 1.00 74.12 114 GLU A CA 1
ATOM 901 C C . GLU A 1 114 ? -31.625 9.221 46.134 1.00 74.12 114 GLU A C 1
ATOM 903 O O . GLU A 1 114 ? -30.671 9.621 46.798 1.00 74.12 114 GLU A O 1
ATOM 908 N N . TYR A 1 115 ? -32.180 8.020 46.364 1.00 78.81 115 TYR A N 1
ATOM 909 C CA . TYR A 1 115 ? -31.630 7.088 47.357 1.00 78.81 115 TYR A CA 1
ATOM 910 C C . TYR A 1 115 ? -30.252 6.585 46.919 1.00 78.81 115 TYR A C 1
ATOM 912 O O . TYR A 1 115 ? -30.122 5.835 45.939 1.00 78.81 115 TYR A O 1
ATOM 920 N N . ASP A 1 116 ? -29.232 6.975 47.683 1.00 79.44 116 ASP A N 1
ATOM 921 C CA . ASP A 1 116 ? -27.833 6.720 47.372 1.00 79.44 116 ASP A CA 1
ATOM 922 C C . ASP A 1 116 ? -27.230 5.565 48.196 1.00 79.44 116 ASP A C 1
ATOM 924 O O . ASP A 1 116 ? -27.891 4.854 48.958 1.00 79.44 116 ASP A O 1
ATOM 928 N N . ASN A 1 117 ? -25.922 5.359 48.031 1.00 78.44 117 ASN A N 1
ATOM 929 C CA . ASN A 1 117 ? -25.188 4.289 48.702 1.00 78.44 117 ASN A CA 1
ATOM 930 C C . ASN A 1 117 ? -25.228 4.369 50.241 1.00 78.44 117 ASN A C 1
ATOM 932 O O . ASN A 1 117 ? -25.154 3.332 50.900 1.00 78.44 117 ASN A O 1
ATOM 936 N N . ALA A 1 118 ? -25.304 5.574 50.814 1.00 76.56 118 ALA A N 1
ATOM 937 C CA . ALA A 1 118 ? -25.321 5.793 52.258 1.00 76.56 118 ALA A CA 1
ATOM 938 C C . ALA A 1 118 ? -26.705 5.513 52.867 1.00 76.56 118 ALA A C 1
ATOM 940 O O . ALA A 1 118 ? -26.803 5.134 54.039 1.00 76.56 118 ALA A O 1
ATOM 941 N N . ASP A 1 119 ? -27.767 5.641 52.072 1.00 85.56 119 ASP A N 1
ATOM 942 C CA . ASP A 1 119 ? -29.137 5.47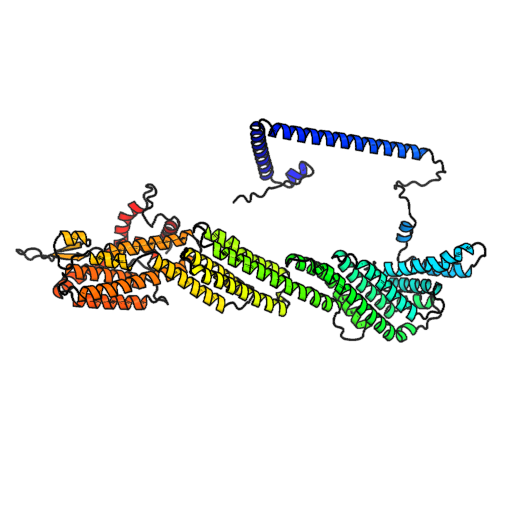3 52.546 1.00 85.56 119 ASP A CA 1
ATOM 943 C C . ASP A 1 119 ? -29.573 4.008 52.629 1.00 85.56 119 ASP A C 1
ATOM 945 O O . ASP A 1 119 ? -30.310 3.639 53.545 1.00 85.56 119 ASP A O 1
ATOM 949 N N . MET A 1 120 ? -29.094 3.139 51.734 1.00 89.44 120 MET A N 1
ATOM 950 C CA . MET A 1 120 ? -29.598 1.759 51.626 1.00 89.44 120 MET A CA 1
ATOM 951 C C . MET A 1 120 ? -29.407 0.926 52.903 1.00 89.44 120 MET A C 1
ATOM 953 O O . MET A 1 120 ? -30.315 0.200 53.317 1.00 89.44 120 MET A O 1
ATOM 957 N N . LEU A 1 121 ? -28.250 1.030 53.570 1.00 86.94 121 LEU A N 1
ATOM 958 C CA . LEU A 1 121 ? -28.005 0.299 54.821 1.00 86.94 121 LEU A CA 1
ATOM 959 C C . LEU A 1 121 ? -28.835 0.858 55.981 1.00 86.94 121 LEU A C 1
ATOM 961 O O . LEU A 1 121 ? -29.294 0.102 56.841 1.00 86.94 121 LEU A O 1
ATOM 965 N N . LYS A 1 122 ? -29.033 2.178 56.016 1.00 87.62 122 LYS A N 1
ATOM 966 C CA . LYS A 1 122 ? -29.892 2.824 57.009 1.00 87.62 122 LYS A CA 1
ATOM 967 C C . LYS A 1 122 ? -31.344 2.386 56.822 1.00 87.62 122 LYS A C 1
ATOM 969 O O . LYS A 1 122 ? -31.975 1.965 57.784 1.00 87.62 122 LYS A O 1
ATOM 974 N N . LEU A 1 123 ? -31.818 2.373 55.581 1.00 88.06 123 LEU A N 1
ATOM 975 C CA . LEU A 1 123 ? -33.156 1.934 55.198 1.00 88.06 123 LEU A CA 1
ATOM 976 C C . LEU A 1 123 ? -33.426 0.479 55.611 1.00 88.06 123 LEU A C 1
ATOM 978 O O . LEU A 1 123 ? -34.482 0.184 56.166 1.00 88.06 123 LEU A O 1
ATOM 982 N N . ALA A 1 124 ? -32.450 -0.418 55.432 1.00 86.69 124 ALA A N 1
ATOM 983 C CA . ALA A 1 124 ? -32.552 -1.806 55.890 1.00 86.69 124 ALA A CA 1
ATOM 984 C C . ALA A 1 124 ? -32.684 -1.918 57.422 1.00 86.69 124 ALA A C 1
ATOM 986 O O . ALA A 1 124 ? -33.478 -2.715 57.927 1.00 86.69 124 ALA A O 1
ATOM 987 N N . LYS A 1 125 ? -31.923 -1.107 58.172 1.00 84.38 125 LYS A N 1
ATOM 988 C CA . LYS A 1 125 ? -31.983 -1.062 59.644 1.00 84.38 125 LYS A CA 1
ATOM 989 C C . LYS A 1 125 ? -33.311 -0.493 60.141 1.00 84.38 125 LYS A C 1
ATOM 991 O O . LYS A 1 125 ? -33.905 -1.058 61.057 1.00 84.38 125 LYS A O 1
ATOM 996 N N . ASP A 1 126 ? -33.785 0.586 59.527 1.00 85.19 126 ASP A N 1
ATOM 997 C CA . ASP A 1 126 ? -35.052 1.226 59.881 1.00 85.19 126 ASP A CA 1
ATOM 998 C C . ASP A 1 126 ? -36.239 0.289 59.597 1.00 85.19 126 ASP A C 1
ATOM 1000 O O . ASP A 1 126 ? -37.145 0.174 60.425 1.00 85.19 126 ASP A O 1
ATOM 1004 N N . LEU A 1 127 ? -36.194 -0.473 58.495 1.00 84.56 127 LEU A N 1
ATOM 1005 C CA . LEU A 1 127 ? -37.194 -1.501 58.190 1.00 84.56 127 LEU A CA 1
ATOM 1006 C C . LEU A 1 127 ? -37.204 -2.630 59.239 1.00 84.56 127 LEU A C 1
ATOM 1008 O O . LEU A 1 127 ? -38.274 -3.041 59.690 1.00 84.56 127 LEU A O 1
ATOM 1012 N N . ALA A 1 128 ? -36.027 -3.088 59.683 1.00 79.44 128 ALA A N 1
ATOM 1013 C CA . ALA A 1 128 ? -35.907 -4.097 60.741 1.00 79.44 128 ALA A CA 1
ATOM 1014 C C . ALA A 1 128 ? -36.475 -3.614 62.083 1.00 79.44 128 ALA A C 1
ATOM 1016 O O . ALA A 1 128 ? -37.182 -4.354 62.770 1.00 79.44 128 ALA A O 1
ATOM 1017 N N . LEU A 1 129 ? -36.239 -2.349 62.443 1.00 80.38 129 LEU A N 1
ATOM 1018 C CA . LEU A 1 129 ? -36.854 -1.741 63.625 1.00 80.38 129 LEU A CA 1
ATOM 1019 C C . LEU A 1 129 ? -38.379 -1.657 63.489 1.00 80.38 129 LEU A C 1
ATOM 1021 O O . LEU A 1 129 ? -39.098 -1.938 64.449 1.00 80.38 129 LEU A O 1
ATOM 1025 N N . PHE A 1 130 ? -38.880 -1.312 62.301 1.00 76.62 130 PHE A N 1
ATOM 1026 C CA . PHE A 1 130 ? -40.314 -1.227 62.037 1.00 76.62 130 PHE A CA 1
ATOM 1027 C C . PHE A 1 130 ? -41.016 -2.588 62.154 1.00 76.62 130 PHE A C 1
ATOM 1029 O O . PHE A 1 130 ? -42.104 -2.663 62.726 1.00 76.62 130 PHE A O 1
ATOM 1036 N N . GLN A 1 131 ? -40.375 -3.678 61.719 1.00 73.38 131 GLN A N 1
ATOM 1037 C CA . GLN A 1 131 ? -40.903 -5.038 61.871 1.00 73.38 131 GLN A CA 1
ATOM 1038 C C . GLN A 1 131 ? -41.156 -5.414 63.342 1.00 73.38 131 GLN A C 1
ATOM 1040 O O . GLN A 1 131 ? -42.124 -6.108 63.650 1.00 73.38 131 GLN A O 1
ATOM 1045 N N . HIS A 1 132 ? -40.326 -4.937 64.272 1.00 68.62 132 HIS A N 1
ATOM 1046 C CA . HIS A 1 132 ? -40.509 -5.180 65.707 1.00 68.62 132 HIS A CA 1
ATOM 1047 C C . HIS A 1 132 ? -41.613 -4.323 66.347 1.00 68.62 132 HIS A C 1
ATOM 1049 O O . HIS A 1 132 ? -42.060 -4.625 67.454 1.00 68.62 132 HIS A O 1
ATOM 1055 N N . CYS A 1 133 ? -42.091 -3.290 65.649 1.00 65.44 133 CYS A N 1
ATOM 1056 C CA . CYS A 1 133 ? -43.110 -2.352 66.115 1.00 65.44 133 CYS A CA 1
ATOM 1057 C C . CYS A 1 133 ? -44.533 -2.697 65.637 1.00 65.44 133 CYS A C 1
ATOM 1059 O O . CYS A 1 133 ? -45.379 -1.807 65.661 1.00 65.44 133 CYS A O 1
ATOM 1061 N N . GLN A 1 134 ? -44.799 -3.946 65.209 1.00 58.50 134 GLN A N 1
ATOM 1062 C CA . GLN A 1 134 ? -46.079 -4.407 64.637 1.00 58.50 134 GLN A CA 1
ATOM 1063 C C . GLN A 1 134 ? -47.311 -3.859 65.378 1.00 58.50 134 GLN A C 1
ATOM 1065 O O . GLN A 1 134 ? -47.786 -4.414 66.369 1.00 58.50 134 GLN A O 1
ATOM 1070 N N . ASP A 1 135 ? -47.855 -2.768 64.846 1.00 59.22 135 ASP A N 1
ATOM 1071 C CA . ASP A 1 135 ? -49.104 -2.167 65.278 1.00 59.22 135 ASP A CA 1
ATOM 1072 C C . ASP A 1 135 ? -50.188 -2.573 64.272 1.00 59.22 135 ASP A C 1
ATOM 1074 O O . ASP A 1 135 ? -50.027 -2.415 63.060 1.00 59.22 135 ASP A O 1
ATOM 1078 N N . SER A 1 136 ? -51.310 -3.100 64.768 1.00 58.59 136 SER A N 1
ATOM 1079 C CA . SER A 1 136 ? -52.411 -3.660 63.958 1.00 58.59 136 SER A CA 1
ATOM 1080 C C . SER A 1 136 ? -53.005 -2.693 62.919 1.00 58.59 136 SER A C 1
ATOM 1082 O O . SER A 1 136 ? -53.728 -3.116 62.020 1.00 58.59 136 SER A O 1
ATOM 1084 N N . ARG A 1 137 ? -52.684 -1.397 63.025 1.00 61.12 137 ARG A N 1
ATOM 1085 C CA . ARG A 1 137 ? -53.152 -0.316 62.148 1.00 61.12 137 ARG A CA 1
ATOM 1086 C C . ARG A 1 137 ? -52.570 -0.351 60.733 1.00 61.12 137 ARG A C 1
ATOM 1088 O O . ARG A 1 137 ? -53.208 0.186 59.836 1.00 61.12 137 ARG A O 1
ATOM 1095 N N . TYR A 1 138 ? -51.412 -0.982 60.526 1.00 64.81 138 TYR A N 1
ATOM 1096 C CA . TYR A 1 138 ? -50.725 -1.018 59.223 1.00 64.81 138 TYR A CA 1
ATOM 1097 C C . TYR A 1 138 ? -50.673 -2.413 58.596 1.00 64.81 138 TYR A C 1
ATOM 1099 O O . TYR A 1 138 ? -49.977 -2.621 57.609 1.00 64.81 138 TYR A O 1
ATOM 1107 N N . ALA A 1 139 ? -51.443 -3.369 59.130 1.00 67.50 139 ALA A N 1
ATOM 1108 C CA . ALA A 1 139 ? -51.417 -4.757 58.674 1.00 67.50 139 ALA A CA 1
ATOM 1109 C C . ALA A 1 139 ? -51.743 -4.926 57.176 1.00 67.50 139 ALA A C 1
ATOM 1111 O O . ALA A 1 139 ? -51.269 -5.874 56.557 1.00 67.50 139 ALA A O 1
ATOM 1112 N N . SER A 1 140 ? -52.514 -4.000 56.591 1.00 72.56 140 SER A N 1
ATOM 1113 C CA . SER A 1 140 ? -52.844 -3.985 55.160 1.00 72.56 140 SER A CA 1
ATOM 1114 C C . SER A 1 140 ? -51.662 -3.652 54.248 1.00 72.56 140 SER A C 1
ATOM 1116 O O . SER A 1 140 ? -51.741 -3.936 53.064 1.00 72.56 140 SER A O 1
ATOM 1118 N N . LEU A 1 141 ? -50.595 -3.049 54.781 1.00 72.12 141 LEU A N 1
ATOM 1119 C CA . LEU A 1 141 ? -49.394 -2.662 54.031 1.00 72.12 141 LEU A CA 1
ATOM 1120 C C . LEU A 1 141 ? -48.231 -3.641 54.257 1.00 72.12 141 LEU A C 1
ATOM 1122 O O . LEU A 1 141 ? -47.142 -3.443 53.731 1.00 72.12 141 LEU A O 1
ATOM 1126 N N . ASN A 1 142 ? -48.432 -4.697 55.051 1.00 75.69 142 ASN A N 1
ATOM 1127 C CA . ASN A 1 142 ? -47.366 -5.642 55.384 1.00 75.69 142 ASN A CA 1
ATOM 1128 C C . ASN A 1 142 ? -46.804 -6.360 54.144 1.00 75.69 142 ASN A C 1
ATOM 1130 O O . ASN A 1 142 ? -45.613 -6.648 54.108 1.00 75.69 142 ASN A O 1
ATOM 1134 N N . GLU A 1 143 ? -47.634 -6.657 53.144 1.00 77.06 143 GLU A N 1
ATOM 1135 C CA . GLU A 1 143 ? -47.183 -7.302 51.902 1.00 77.06 143 GLU A CA 1
ATOM 1136 C C . GLU A 1 143 ? -46.275 -6.364 51.090 1.00 77.06 143 GLU A C 1
ATOM 1138 O O . GLU A 1 143 ? -45.153 -6.733 50.746 1.00 77.06 143 GLU A O 1
ATOM 1143 N N . GLU A 1 144 ? -46.685 -5.107 50.910 1.00 80.19 144 GLU A N 1
ATOM 1144 C CA . GLU A 1 144 ? -45.884 -4.079 50.234 1.00 80.19 144 GLU A CA 1
ATOM 1145 C C . GLU A 1 144 ? -44.560 -3.802 50.979 1.00 80.19 144 GLU A C 1
ATOM 1147 O O . GLU A 1 144 ? -43.494 -3.786 50.365 1.00 80.19 144 GLU A O 1
ATOM 1152 N N . PHE A 1 145 ? -44.587 -3.650 52.311 1.00 78.75 145 PHE A N 1
ATOM 1153 C CA . PHE A 1 145 ? -43.393 -3.307 53.104 1.00 78.75 145 PHE A CA 1
ATOM 1154 C C . PHE A 1 145 ? -42.414 -4.460 53.327 1.00 78.75 145 PHE A C 1
ATOM 1156 O O . PHE A 1 145 ? -41.214 -4.212 53.455 1.00 78.75 145 PHE A O 1
ATOM 1163 N N . PHE A 1 146 ? -42.896 -5.701 53.428 1.00 80.62 146 PHE A N 1
ATOM 1164 C CA . PHE A 1 146 ? -42.060 -6.841 53.822 1.00 80.62 146 PHE A CA 1
ATOM 1165 C C . PHE A 1 146 ? -41.829 -7.857 52.699 1.00 80.62 146 PHE A C 1
ATOM 1167 O O . PHE A 1 146 ? -41.035 -8.775 52.894 1.00 80.62 146 PHE A O 1
ATOM 1174 N N . VAL A 1 147 ? -42.461 -7.692 51.532 1.00 79.00 147 VAL A N 1
ATOM 1175 C CA . VAL A 1 147 ? -42.250 -8.560 50.362 1.00 79.00 147 VAL A CA 1
ATOM 1176 C C . VAL A 1 147 ? -41.805 -7.750 49.145 1.00 79.00 147 VAL A C 1
ATOM 1178 O O . VAL A 1 147 ? -40.707 -7.976 48.640 1.00 79.00 147 VAL A O 1
ATOM 1181 N N . GLU A 1 148 ? -42.603 -6.779 48.697 1.00 82.88 148 GLU A N 1
ATOM 1182 C CA . GLU A 1 148 ? -42.310 -6.034 47.462 1.00 82.88 148 GLU A CA 1
ATOM 1183 C C . GLU A 1 148 ? -41.149 -5.047 47.634 1.00 82.88 148 GLU A C 1
ATOM 1185 O O . GLU A 1 148 ? -40.192 -5.047 46.856 1.00 82.88 148 GLU A O 1
ATOM 1190 N N . PHE A 1 149 ? -41.190 -4.234 48.690 1.00 86.06 149 PHE A N 1
ATOM 1191 C CA . PHE A 1 149 ? -40.171 -3.225 48.949 1.00 86.06 149 PHE A CA 1
ATOM 1192 C C . PHE A 1 149 ? -38.763 -3.815 49.156 1.00 86.06 149 PHE A C 1
ATOM 1194 O O . PHE A 1 149 ? -37.834 -3.334 48.502 1.00 86.06 149 PHE A O 1
ATOM 1201 N N . PRO A 1 150 ? -38.550 -4.870 49.973 1.00 87.69 150 PRO A N 1
ATOM 1202 C CA . PRO A 1 150 ? -37.233 -5.486 50.114 1.00 87.69 150 PRO A CA 1
ATOM 1203 C C . PRO A 1 150 ? -36.704 -6.058 48.795 1.00 87.69 150 PRO A C 1
ATOM 1205 O O . PRO A 1 150 ? -35.506 -5.958 48.532 1.00 87.69 150 PRO A O 1
ATOM 1208 N N . ALA A 1 151 ? -37.573 -6.601 47.936 1.00 85.75 151 ALA A N 1
ATOM 1209 C CA . ALA A 1 151 ? -37.171 -7.086 46.618 1.00 85.75 151 ALA A CA 1
ATOM 1210 C C . ALA A 1 151 ? -36.644 -5.936 45.739 1.00 85.75 151 ALA A C 1
ATOM 1212 O O . ALA A 1 151 ? -35.529 -6.025 45.216 1.00 85.75 151 ALA A O 1
ATOM 1213 N N . ILE A 1 152 ? -37.373 -4.818 45.657 1.00 86.56 152 ILE A N 1
ATOM 1214 C CA . ILE A 1 152 ? -36.957 -3.623 44.898 1.00 86.56 152 ILE A CA 1
ATOM 1215 C C . ILE A 1 152 ? -35.673 -3.015 45.489 1.00 86.56 152 ILE A C 1
ATOM 1217 O O . ILE A 1 152 ? -34.731 -2.708 44.754 1.00 86.56 152 ILE A O 1
ATOM 1221 N N . ALA A 1 153 ? -35.590 -2.894 46.816 1.00 88.25 153 ALA A N 1
ATOM 1222 C CA . ALA A 1 153 ? -34.423 -2.359 47.513 1.00 88.25 153 ALA A CA 1
ATOM 1223 C C . ALA A 1 153 ? -33.175 -3.237 47.313 1.00 88.25 153 ALA A C 1
ATOM 1225 O O . ALA A 1 153 ? -32.086 -2.718 47.069 1.00 88.25 153 ALA A O 1
ATOM 1226 N N . SER A 1 154 ? -33.325 -4.566 47.336 1.00 89.25 154 SER A N 1
ATOM 1227 C CA . SER A 1 154 ? -32.224 -5.497 47.060 1.00 89.25 154 SER A CA 1
ATOM 1228 C C . SER A 1 154 ? -31.697 -5.358 45.623 1.00 89.25 154 SER A C 1
ATOM 1230 O O . SER A 1 154 ? -30.483 -5.326 45.414 1.00 89.25 154 SER A O 1
ATOM 1232 N N . SER A 1 155 ? -32.585 -5.170 44.640 1.00 88.31 155 SER A N 1
ATOM 1233 C CA . SER A 1 155 ? -32.216 -4.917 43.241 1.00 88.31 155 SER A CA 1
ATOM 1234 C C . SER A 1 155 ? -31.508 -3.563 43.063 1.00 88.31 155 SER A C 1
ATOM 1236 O O . SER A 1 155 ? -30.490 -3.467 42.369 1.00 88.31 155 SER A O 1
ATOM 1238 N N . LYS A 1 156 ? -31.965 -2.518 43.770 1.00 88.56 156 LYS A N 1
ATOM 1239 C CA . LYS A 1 156 ? -31.302 -1.204 43.801 1.00 88.56 156 LYS A CA 1
ATOM 1240 C C . LYS A 1 156 ? -29.888 -1.294 44.384 1.00 88.56 156 LYS A C 1
ATOM 1242 O O . LYS A 1 156 ? -28.979 -0.703 43.807 1.00 88.56 156 LYS A O 1
ATOM 1247 N N . CYS A 1 157 ? -29.663 -2.079 45.445 1.00 90.19 157 CYS A N 1
ATOM 1248 C CA . CYS A 1 157 ? -28.314 -2.320 45.978 1.00 90.19 157 CYS A CA 1
ATOM 1249 C C . CYS A 1 157 ? -27.368 -2.909 44.917 1.00 90.19 157 CYS A C 1
ATOM 1251 O O . CYS A 1 157 ? -26.220 -2.480 44.821 1.00 90.19 157 CYS A O 1
ATOM 1253 N N . ILE A 1 158 ? -27.840 -3.863 44.105 1.00 90.00 158 ILE A N 1
ATOM 1254 C CA . ILE A 1 158 ? -27.051 -4.446 43.006 1.00 90.00 158 ILE A CA 1
ATOM 1255 C C . ILE A 1 158 ? -26.756 -3.387 41.941 1.00 90.00 158 ILE A C 1
ATOM 1257 O O . ILE A 1 158 ? -25.609 -3.235 41.530 1.00 90.00 158 ILE A O 1
ATOM 1261 N N . THR A 1 159 ? -27.765 -2.615 41.539 1.00 87.75 159 THR A N 1
ATOM 1262 C CA . THR A 1 159 ? -27.621 -1.554 40.529 1.00 87.75 159 THR A CA 1
ATOM 1263 C C . THR A 1 159 ? -26.583 -0.511 40.958 1.00 87.75 159 THR A C 1
ATOM 1265 O O . THR A 1 159 ? -25.668 -0.190 40.202 1.00 87.75 159 THR A O 1
ATOM 1268 N N . LEU A 1 160 ? -26.658 -0.048 42.210 1.00 87.94 160 LEU A N 1
ATOM 1269 C CA . LEU A 1 160 ? -25.708 0.900 42.797 1.00 87.94 160 LEU A CA 1
ATOM 1270 C C . LEU A 1 160 ? -24.278 0.336 42.873 1.00 87.94 160 LEU A C 1
ATOM 1272 O O . LEU A 1 160 ? -23.314 1.057 42.592 1.00 87.94 160 LEU A O 1
ATOM 1276 N N . LEU A 1 161 ? -24.145 -0.957 43.201 1.00 88.31 161 LEU A N 1
ATOM 1277 C CA . LEU A 1 161 ? -22.866 -1.673 43.221 1.00 88.31 161 LEU A CA 1
ATOM 1278 C C . LEU A 1 161 ? -22.244 -1.837 41.831 1.00 88.31 161 LEU A C 1
ATOM 1280 O O . LEU A 1 161 ? -21.025 -1.944 41.757 1.00 88.31 161 LEU A O 1
ATOM 1284 N N . LEU A 1 162 ? -23.041 -1.894 40.761 1.00 86.31 162 LEU A N 1
ATOM 1285 C CA . LEU A 1 162 ? -22.560 -2.057 39.386 1.00 86.31 162 LEU A CA 1
ATOM 1286 C C . LEU A 1 162 ? -22.216 -0.717 38.721 1.00 86.31 162 LEU A C 1
ATOM 1288 O O . LEU A 1 162 ? -21.195 -0.621 38.044 1.00 86.31 162 LEU A O 1
ATOM 1292 N N . GLN A 1 163 ? -23.036 0.317 38.936 1.00 81.88 163 GLN A N 1
ATOM 1293 C CA . GLN A 1 163 ? -22.934 1.601 38.228 1.00 81.88 163 GLN A CA 1
ATOM 1294 C C . GLN A 1 163 ? -21.907 2.574 38.832 1.00 81.88 163 GLN A C 1
ATOM 1296 O O . GLN A 1 163 ? -21.422 3.471 38.140 1.00 81.88 163 GLN A O 1
ATOM 1301 N N . THR A 1 164 ? -21.550 2.425 40.112 1.00 77.06 164 THR A N 1
ATOM 1302 C CA . THR A 1 164 ? -20.664 3.383 40.794 1.00 77.06 164 THR A CA 1
ATOM 1303 C C . THR A 1 164 ? -19.205 2.906 40.786 1.00 77.06 164 THR A C 1
ATOM 1305 O O . THR A 1 164 ? -18.798 2.082 41.607 1.00 77.06 164 THR A O 1
ATOM 1308 N N . ASN A 1 165 ? -18.385 3.459 39.886 1.00 66.38 165 ASN A N 1
ATOM 1309 C CA . ASN A 1 165 ? -16.984 3.042 39.714 1.00 66.38 165 ASN A CA 1
ATOM 1310 C C . ASN A 1 165 ? -16.080 3.364 40.929 1.00 66.38 165 ASN A C 1
ATOM 1312 O O . ASN A 1 165 ? -15.216 2.558 41.277 1.00 66.38 165 ASN A O 1
ATOM 1316 N N . ASP A 1 166 ? -16.329 4.476 41.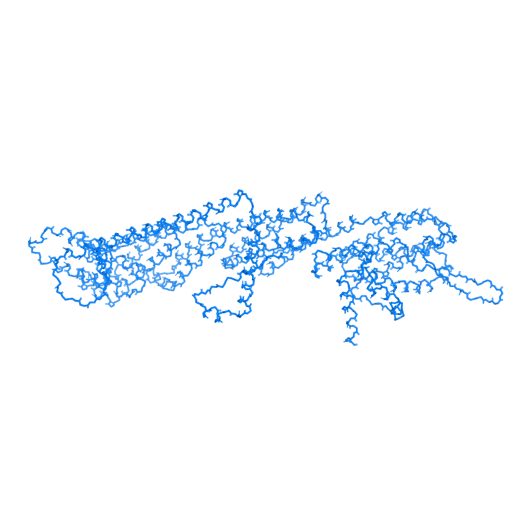633 1.00 71.31 166 ASP A N 1
ATOM 1317 C CA . ASP A 1 166 ? -15.472 4.996 42.719 1.00 71.31 166 ASP A CA 1
ATOM 1318 C C . ASP A 1 166 ? -15.991 4.678 44.138 1.00 71.31 166 ASP A C 1
ATOM 1320 O O . ASP A 1 166 ? -15.936 5.498 45.059 1.00 71.31 166 ASP A O 1
ATOM 1324 N N . LEU A 1 167 ? -16.522 3.473 44.351 1.00 81.50 167 LEU A N 1
ATOM 1325 C CA . LEU A 1 167 ? -16.917 3.025 45.691 1.00 81.50 167 LEU A CA 1
ATOM 1326 C C . LEU A 1 167 ? -15.710 2.540 46.510 1.00 81.50 167 LEU A C 1
ATOM 1328 O O . LEU A 1 167 ? -14.985 1.636 46.079 1.00 81.50 167 LEU A O 1
ATOM 1332 N N . SER A 1 168 ? -15.554 3.069 47.731 1.00 84.31 168 SER A N 1
ATOM 1333 C CA . SER A 1 168 ? -14.610 2.534 48.721 1.00 84.31 168 SER A CA 1
ATOM 1334 C C . SER A 1 168 ? -14.980 1.098 49.117 1.00 84.31 168 SER A C 1
ATOM 1336 O O . SER A 1 168 ? -16.140 0.688 49.031 1.00 84.31 168 SER A O 1
ATOM 1338 N N . SER A 1 169 ? -13.996 0.322 49.581 1.00 81.69 169 SER A N 1
ATOM 1339 C CA . SER A 1 169 ? -14.214 -1.048 50.072 1.00 81.69 169 SER A CA 1
ATOM 1340 C C . SER A 1 169 ? -15.248 -1.113 51.204 1.00 81.69 169 SER A C 1
ATOM 1342 O O . SER A 1 169 ? -16.015 -2.070 51.279 1.00 81.69 169 SER A O 1
ATOM 1344 N N . GLU A 1 170 ? -15.304 -0.074 52.037 1.00 83.44 170 GLU A N 1
ATOM 1345 C CA . GLU A 1 170 ? -16.291 0.090 53.104 1.00 83.44 170 GLU A CA 1
ATOM 1346 C C . GLU A 1 170 ? -17.713 0.235 52.551 1.00 83.44 170 GLU A C 1
ATOM 1348 O O . GLU A 1 170 ? -18.573 -0.580 52.875 1.00 83.44 170 GLU A O 1
ATOM 1353 N N . LYS A 1 171 ? -17.947 1.166 51.617 1.00 85.62 171 LYS A N 1
ATOM 1354 C CA . LYS A 1 171 ? -19.277 1.363 51.013 1.00 85.62 171 LYS A CA 1
ATOM 1355 C C . LYS A 1 171 ? -19.759 0.137 50.228 1.00 85.62 171 LYS A C 1
ATOM 1357 O O . LYS A 1 171 ? -20.942 -0.192 50.260 1.00 85.62 171 LYS A O 1
ATOM 1362 N N . ARG A 1 172 ? -18.849 -0.583 49.555 1.00 88.06 172 ARG A N 1
ATOM 1363 C CA . ARG A 1 172 ? -19.173 -1.859 48.878 1.00 88.06 172 ARG A CA 1
ATOM 1364 C C . ARG A 1 172 ? -19.664 -2.909 49.876 1.00 88.06 172 ARG A C 1
ATOM 1366 O O . ARG A 1 172 ? -20.629 -3.616 49.596 1.00 88.06 172 ARG A O 1
ATOM 1373 N N . MET A 1 173 ? -19.024 -2.989 51.045 1.00 86.62 173 MET A N 1
ATOM 1374 C CA . MET A 1 173 ? -19.448 -3.883 52.123 1.00 86.62 173 MET A CA 1
ATOM 1375 C C . MET A 1 173 ? -20.800 -3.471 52.711 1.00 86.62 173 MET A C 1
ATOM 1377 O O . MET A 1 173 ? -21.641 -4.331 52.962 1.00 86.62 173 MET A O 1
ATOM 1381 N N . GLU A 1 174 ? -21.037 -2.178 52.922 1.00 88.12 174 GLU A N 1
ATOM 1382 C CA . GLU A 1 174 ? -22.305 -1.669 53.456 1.00 88.12 174 GLU A CA 1
ATOM 1383 C C . GLU A 1 174 ? -23.487 -1.981 52.533 1.00 88.12 174 GLU A C 1
ATOM 1385 O O . GLU A 1 174 ? -24.503 -2.497 52.997 1.00 88.12 174 GLU A O 1
ATOM 1390 N N . LEU A 1 175 ? -23.331 -1.763 51.225 1.00 89.56 175 LEU A N 1
ATOM 1391 C CA . LEU A 1 175 ? -24.334 -2.112 50.214 1.00 89.56 175 LEU A CA 1
ATOM 1392 C C . LEU A 1 175 ? -24.591 -3.619 50.142 1.00 89.56 175 LEU A C 1
ATOM 1394 O O . LEU A 1 175 ? -25.742 -4.046 50.060 1.00 89.56 175 LEU A O 1
ATOM 1398 N N . PHE A 1 176 ? -23.537 -4.437 50.218 1.00 89.56 176 PHE A N 1
ATOM 1399 C CA . PHE A 1 176 ? -23.690 -5.890 50.290 1.00 89.56 176 PHE A CA 1
ATOM 1400 C C . PHE A 1 176 ? -24.419 -6.319 51.574 1.00 89.56 176 PHE A C 1
ATOM 1402 O O . PHE A 1 176 ? -25.298 -7.177 51.536 1.00 89.56 176 PHE A O 1
ATOM 1409 N N . THR A 1 177 ? -24.116 -5.678 52.706 1.00 89.00 177 THR A N 1
ATOM 1410 C CA . THR A 1 177 ? -24.813 -5.907 53.981 1.00 89.00 177 THR A CA 1
ATOM 1411 C C . THR A 1 177 ? -26.295 -5.551 53.858 1.00 89.00 177 THR A C 1
ATOM 1413 O O . THR A 1 177 ? -27.149 -6.340 54.257 1.00 89.00 177 THR A O 1
ATOM 1416 N N . ALA A 1 178 ? -26.610 -4.397 53.261 1.00 90.31 178 ALA A N 1
ATOM 1417 C CA . ALA A 1 178 ? -27.979 -3.962 53.006 1.00 90.31 178 ALA A CA 1
ATOM 1418 C C . ALA A 1 178 ? -28.727 -4.961 52.108 1.00 90.31 178 ALA A C 1
ATOM 1420 O O . ALA A 1 178 ? -29.836 -5.369 52.442 1.00 90.31 178 ALA A O 1
ATOM 1421 N N . TYR A 1 179 ? -28.095 -5.426 51.023 1.00 92.38 179 TYR A N 1
ATOM 1422 C CA . TYR A 1 179 ? -28.647 -6.468 50.154 1.00 92.38 179 TYR A CA 1
ATOM 1423 C C . TYR A 1 179 ? -29.000 -7.745 50.932 1.00 92.38 179 TYR A C 1
ATOM 1425 O O . TYR A 1 179 ? -30.106 -8.266 50.780 1.00 92.38 179 TYR A O 1
ATOM 1433 N N . VAL A 1 180 ? -28.096 -8.242 51.787 1.00 89.81 180 VAL A N 1
ATOM 1434 C CA . VAL A 1 180 ? -28.348 -9.452 52.589 1.00 89.81 180 VAL A CA 1
ATOM 1435 C C . VAL A 1 180 ? -29.517 -9.232 53.550 1.00 89.81 180 VAL A C 1
ATOM 1437 O O . VAL A 1 180 ? -30.396 -10.088 53.630 1.00 89.81 180 VAL A O 1
ATOM 1440 N N . LEU A 1 181 ? -29.573 -8.083 54.232 1.00 89.06 181 LEU A N 1
ATOM 1441 C CA . LEU A 1 181 ? -30.669 -7.748 55.147 1.00 89.06 181 LEU A CA 1
ATOM 1442 C C . LEU A 1 181 ? -32.024 -7.697 54.433 1.00 89.06 181 LEU A C 1
ATOM 1444 O O . LEU A 1 181 ? -32.983 -8.275 54.935 1.00 89.06 181 LEU A O 1
ATOM 1448 N N . PHE A 1 182 ? -32.107 -7.073 53.254 1.00 90.19 182 PHE A N 1
ATOM 1449 C CA . PHE A 1 182 ? -33.339 -7.066 52.459 1.00 90.19 182 PHE A CA 1
ATOM 1450 C C . PHE A 1 182 ? -33.712 -8.467 51.956 1.00 90.19 182 PHE A C 1
ATOM 1452 O O . PHE A 1 182 ? -34.878 -8.853 52.008 1.00 90.19 182 PHE A O 1
ATOM 1459 N N . SER A 1 183 ? -32.728 -9.268 51.541 1.00 88.44 183 SER A N 1
ATOM 1460 C CA . SER A 1 183 ? -32.965 -10.625 51.026 1.00 88.44 183 SER A CA 1
ATOM 1461 C C . SER A 1 183 ? -33.492 -11.591 52.096 1.00 88.44 183 SER A C 1
ATOM 1463 O O . SER A 1 183 ? -34.272 -12.493 51.786 1.00 88.44 183 SER A O 1
ATOM 1465 N N . LEU A 1 184 ? -33.122 -11.389 53.366 1.00 87.88 184 LEU A N 1
ATOM 1466 C CA . LEU A 1 184 ? -33.607 -12.194 54.493 1.00 87.88 184 LEU A CA 1
ATOM 1467 C C . LEU A 1 184 ? -35.112 -12.021 54.763 1.00 87.88 184 LEU A C 1
ATOM 1469 O O . LEU A 1 184 ? -35.717 -12.916 55.343 1.00 87.88 184 LEU A O 1
ATOM 1473 N N . TYR A 1 185 ? -35.749 -10.937 54.306 1.00 83.12 185 TYR A N 1
ATOM 1474 C CA . TYR A 1 185 ? -37.212 -10.810 54.384 1.00 83.12 185 TYR A CA 1
ATOM 1475 C C . TYR A 1 185 ? -37.927 -11.805 53.468 1.00 83.12 185 TYR A C 1
ATOM 1477 O O . TYR A 1 185 ? -38.953 -12.369 53.839 1.00 83.12 185 TYR A O 1
ATOM 1485 N N . SER A 1 186 ? -37.361 -12.049 52.284 1.00 78.69 186 SER A N 1
ATOM 1486 C CA . SER A 1 186 ? -37.900 -13.020 51.328 1.00 78.69 186 SER A CA 1
ATOM 1487 C C . SER A 1 186 ? -37.512 -14.459 51.684 1.00 78.69 186 SER A C 1
ATOM 1489 O O . SER A 1 186 ? -38.270 -15.389 51.412 1.00 78.69 186 SER A O 1
ATOM 1491 N N . GLN A 1 187 ? -36.332 -14.659 52.283 1.00 82.44 187 GLN A N 1
ATOM 1492 C CA . GLN A 1 187 ? -35.807 -15.976 52.654 1.00 82.44 187 GLN A CA 1
ATOM 1493 C C . GLN A 1 187 ? -35.164 -15.960 54.057 1.00 82.44 187 GLN A C 1
ATOM 1495 O O . GLN A 1 187 ? -33.938 -15.897 54.166 1.00 82.44 187 GLN A O 1
ATOM 1500 N N . PRO A 1 188 ? -35.957 -16.047 55.140 1.00 79.31 188 PRO A N 1
ATOM 1501 C CA . PRO A 1 188 ? -35.463 -15.838 56.507 1.00 79.31 188 PRO A CA 1
ATOM 1502 C C . PRO A 1 188 ? -34.478 -16.911 56.988 1.00 79.31 188 PRO A C 1
ATOM 1504 O O . PRO A 1 188 ? -33.554 -16.598 57.735 1.00 79.31 188 PRO A O 1
ATOM 1507 N N . ASP A 1 189 ? -34.629 -18.153 56.520 1.00 82.31 189 ASP A N 1
ATOM 1508 C CA . ASP A 1 189 ? -33.783 -19.289 56.917 1.00 82.31 189 ASP A CA 1
ATOM 1509 C C . ASP A 1 189 ? -32.657 -19.594 55.906 1.00 82.31 189 ASP A C 1
ATOM 1511 O O . ASP A 1 189 ? -31.975 -20.619 56.011 1.00 82.31 189 ASP A O 1
ATOM 1515 N N . ALA A 1 190 ? -32.461 -18.746 54.888 1.00 84.25 190 ALA A N 1
ATOM 1516 C CA . ALA A 1 190 ? -31.456 -18.993 53.860 1.00 84.25 190 ALA A CA 1
ATOM 1517 C C . ALA A 1 190 ? -30.026 -18.818 54.408 1.00 84.25 190 ALA A C 1
ATOM 1519 O O . ALA A 1 190 ? -29.709 -17.789 55.013 1.00 84.25 190 ALA A O 1
ATOM 1520 N N . PRO A 1 191 ? -29.109 -19.775 54.162 1.00 86.75 191 PRO A N 1
ATOM 1521 C CA . PRO A 1 191 ? -27.706 -19.579 54.493 1.00 86.75 191 PRO A CA 1
ATOM 1522 C C . PRO A 1 191 ? -27.129 -18.408 53.685 1.00 86.75 191 PRO A C 1
ATOM 1524 O O . PRO A 1 191 ? -27.388 -18.266 52.496 1.00 86.75 191 PRO A O 1
ATOM 1527 N N . ILE A 1 192 ? -26.260 -17.596 54.289 1.00 86.50 192 ILE A N 1
ATOM 1528 C CA . ILE A 1 192 ? -25.671 -16.410 53.626 1.00 86.50 192 ILE A CA 1
ATOM 1529 C C . ILE A 1 192 ? -25.020 -16.762 52.286 1.00 86.50 192 ILE A C 1
ATOM 1531 O O . ILE A 1 192 ? -25.074 -15.987 51.337 1.00 86.50 192 ILE A O 1
ATOM 1535 N N . PHE A 1 193 ? -24.407 -17.944 52.190 1.00 88.06 193 PHE A N 1
ATOM 1536 C CA . PHE A 1 193 ? -23.792 -18.388 50.947 1.00 88.06 193 PHE A CA 1
ATOM 1537 C C . PHE A 1 193 ? -24.817 -18.561 49.812 1.00 88.06 193 PHE A C 1
ATOM 1539 O O . PHE A 1 193 ? -24.513 -18.198 48.679 1.00 88.06 193 PHE A O 1
ATOM 1546 N N . SER A 1 194 ? -26.043 -19.027 50.088 1.00 89.31 194 SER A N 1
ATOM 1547 C CA . SER A 1 194 ? -27.088 -19.087 49.055 1.00 89.31 194 SER A CA 1
ATOM 1548 C C . SER A 1 194 ? -27.582 -17.692 48.673 1.00 89.31 194 SER A C 1
ATOM 1550 O O . SER A 1 194 ? -27.830 -17.443 47.497 1.00 89.31 194 SER A O 1
ATOM 1552 N N . LEU A 1 195 ? -27.647 -16.754 49.626 1.00 89.50 195 LEU A N 1
ATOM 1553 C CA . LEU A 1 195 ? -27.946 -15.346 49.333 1.00 89.50 195 LEU A CA 1
ATOM 1554 C C . LEU A 1 195 ? -26.858 -14.701 48.461 1.00 89.50 195 LEU A C 1
ATOM 1556 O O . LEU A 1 195 ? -27.173 -13.913 47.572 1.00 89.50 195 LEU A O 1
ATOM 1560 N N . PHE A 1 196 ? -25.591 -15.076 48.660 1.00 90.56 196 PHE A N 1
ATOM 1561 C CA . PHE A 1 196 ? -24.475 -14.669 47.802 1.00 90.56 196 PHE A CA 1
ATOM 1562 C C . PHE A 1 196 ? -24.568 -15.275 46.391 1.00 90.56 196 PHE A C 1
ATOM 1564 O O . PHE A 1 196 ? -24.327 -14.587 45.403 1.00 90.56 196 PHE A O 1
ATOM 1571 N N . GLN A 1 197 ? -24.961 -16.545 46.259 1.00 90.81 197 GLN A N 1
ATOM 1572 C CA . GLN A 1 197 ? -25.217 -17.141 44.942 1.00 90.81 197 GLN A CA 1
ATOM 1573 C C . GLN A 1 197 ? -26.384 -16.446 44.225 1.00 90.81 197 GLN A C 1
ATOM 1575 O O . GLN A 1 197 ? -26.304 -16.185 43.022 1.00 90.81 197 GLN A O 1
ATOM 1580 N N . HIS A 1 198 ? -27.441 -16.090 44.961 1.00 91.06 198 HIS A N 1
ATOM 1581 C CA . HIS A 1 198 ? -28.547 -15.315 44.409 1.00 91.06 198 HIS A CA 1
ATOM 1582 C C . HIS A 1 198 ? -28.098 -13.908 43.995 1.00 91.06 198 HIS A C 1
ATOM 1584 O O . HIS A 1 198 ? -28.433 -13.479 42.899 1.00 91.06 198 HIS A O 1
ATOM 1590 N N . PHE A 1 199 ? -27.244 -13.255 44.791 1.00 93.00 199 PHE A N 1
ATOM 1591 C CA . PHE A 1 199 ? -26.631 -11.967 44.449 1.00 93.00 199 PHE A CA 1
ATOM 1592 C C . PHE A 1 199 ? -25.893 -12.023 43.109 1.00 93.00 199 PHE A C 1
ATOM 1594 O O . PHE A 1 199 ? -26.129 -11.182 42.247 1.00 93.00 199 PHE A O 1
ATOM 1601 N N . LEU A 1 200 ? -25.041 -13.035 42.901 1.00 92.50 200 LEU A N 1
ATOM 1602 C CA . LEU A 1 200 ? -24.330 -13.220 41.631 1.00 92.50 200 LEU A CA 1
ATOM 1603 C C . LEU A 1 200 ? -25.292 -13.470 40.461 1.00 92.50 200 LEU A C 1
ATOM 1605 O O . LEU A 1 200 ? -25.069 -12.965 39.361 1.00 92.50 200 LEU A O 1
ATOM 1609 N N . THR A 1 201 ? -26.369 -14.221 40.697 1.00 91.69 201 THR A N 1
ATOM 1610 C CA . THR A 1 201 ? -27.390 -14.506 39.677 1.00 91.69 201 THR A CA 1
ATOM 1611 C C . THR A 1 201 ? -28.133 -13.229 39.282 1.00 91.69 201 THR A C 1
ATOM 1613 O O . THR A 1 201 ? -28.154 -12.880 38.106 1.00 91.69 201 THR A O 1
ATOM 1616 N N . SER A 1 202 ? -28.633 -12.461 40.248 1.00 89.88 202 SER A N 1
ATOM 1617 C CA . SER A 1 202 ? -29.325 -11.191 40.005 1.00 89.88 202 SER A CA 1
ATOM 1618 C C . SER A 1 202 ? -28.398 -10.132 39.391 1.00 89.88 202 SER A C 1
ATOM 1620 O O . SER A 1 202 ? -28.806 -9.377 38.510 1.00 89.88 202 SER A O 1
ATOM 1622 N N . ALA A 1 203 ? -27.119 -10.105 39.785 1.00 91.00 203 ALA A N 1
ATOM 1623 C CA . ALA A 1 203 ? -26.113 -9.267 39.137 1.00 91.00 203 ALA A CA 1
ATOM 1624 C C . ALA A 1 203 ? -25.880 -9.686 37.678 1.00 91.00 203 ALA A C 1
ATOM 1626 O O . ALA A 1 203 ? -25.751 -8.822 36.815 1.00 91.00 203 ALA A O 1
ATOM 1627 N N . SER A 1 204 ? -25.872 -10.993 37.381 1.00 91.06 204 SER A N 1
ATOM 1628 C CA . SER A 1 204 ? -25.796 -11.468 35.997 1.00 91.06 204 SER A CA 1
ATOM 1629 C C . SER A 1 204 ? -27.015 -11.035 35.188 1.00 91.06 204 SER A C 1
ATOM 1631 O O . SER A 1 204 ? -26.835 -10.527 34.094 1.00 91.06 204 SER A O 1
ATOM 1633 N N . GLU A 1 205 ? -28.234 -11.128 35.722 1.00 90.25 205 GLU A N 1
ATOM 1634 C CA . GLU A 1 205 ? -29.447 -10.676 35.024 1.00 90.25 205 GLU A CA 1
ATOM 1635 C C . GLU A 1 205 ? -29.397 -9.175 34.703 1.00 90.25 205 GLU A C 1
ATOM 1637 O O . GLU A 1 205 ? -29.716 -8.777 33.583 1.00 90.25 205 GLU A O 1
ATOM 1642 N N . CYS A 1 206 ? -28.920 -8.354 35.646 1.00 88.25 206 CYS A N 1
ATOM 1643 C CA . CYS A 1 206 ? -28.731 -6.918 35.440 1.00 88.25 206 CYS A CA 1
ATOM 1644 C C . CYS A 1 206 ? -27.703 -6.632 34.332 1.00 88.25 206 CYS A C 1
ATOM 1646 O O . CYS A 1 206 ? -28.028 -5.956 33.359 1.00 88.25 206 CYS A O 1
ATOM 1648 N N . ILE A 1 207 ? -26.510 -7.230 34.410 1.00 89.19 207 ILE A N 1
ATOM 1649 C CA . ILE A 1 207 ? -25.451 -7.059 33.401 1.00 89.19 207 ILE A CA 1
ATOM 1650 C C . ILE A 1 207 ? -25.913 -7.563 32.024 1.00 89.19 207 ILE A C 1
ATOM 1652 O O . ILE A 1 207 ? -25.675 -6.929 30.997 1.00 89.19 207 ILE A O 1
ATOM 1656 N N . LEU A 1 208 ? -26.600 -8.707 31.986 1.00 87.12 208 LEU A N 1
ATOM 1657 C CA . LEU A 1 208 ? -27.101 -9.306 30.752 1.00 87.12 208 LEU A CA 1
ATOM 1658 C C . LEU A 1 208 ? -28.215 -8.469 30.119 1.00 87.12 208 LEU A C 1
ATOM 1660 O O . LEU A 1 208 ? -28.311 -8.442 28.894 1.00 87.12 208 LEU A O 1
ATOM 1664 N N . SER A 1 209 ? -29.006 -7.734 30.905 1.00 88.12 209 SER A N 1
ATOM 1665 C CA . SER A 1 209 ? -30.018 -6.817 30.365 1.00 88.12 209 SER A CA 1
ATOM 1666 C C . SER A 1 209 ? -29.405 -5.702 29.505 1.00 88.12 209 SER A C 1
ATOM 1668 O O . SER A 1 209 ? -30.002 -5.294 28.509 1.00 88.12 209 SER A O 1
ATOM 1670 N N . HIS A 1 210 ? -28.169 -5.290 29.810 1.00 84.19 210 HIS A N 1
ATOM 1671 C CA . HIS A 1 210 ? -27.422 -4.289 29.047 1.00 84.19 210 HIS A CA 1
ATOM 1672 C C . HIS A 1 210 ? -26.728 -4.863 27.801 1.00 84.19 210 HIS A C 1
ATOM 1674 O O . HIS A 1 210 ? -26.134 -4.116 27.031 1.00 84.19 210 HIS A O 1
ATOM 1680 N N . THR A 1 211 ? -26.803 -6.176 27.547 1.00 81.12 211 THR A N 1
ATOM 1681 C CA . THR A 1 211 ? -26.211 -6.772 26.330 1.00 81.12 211 THR A CA 1
ATOM 1682 C C . THR A 1 211 ? -27.051 -6.543 25.069 1.00 81.12 211 THR A C 1
ATOM 1684 O O . THR A 1 211 ? -26.581 -6.779 23.953 1.00 81.12 211 THR A O 1
ATOM 1687 N N . THR A 1 212 ? -28.284 -6.051 25.228 1.00 82.75 212 THR A N 1
ATOM 1688 C CA . THR A 1 212 ? -29.202 -5.705 24.138 1.00 82.75 212 THR A CA 1
ATOM 1689 C C . THR A 1 212 ? -29.623 -4.234 24.240 1.00 82.75 212 THR A C 1
ATOM 1691 O O . THR A 1 212 ? -30.326 -3.897 25.191 1.00 82.75 212 THR A O 1
ATOM 1694 N N . PRO A 1 213 ? -29.280 -3.361 23.269 1.00 80.25 213 PRO A N 1
ATOM 1695 C CA . PRO A 1 213 ? -28.656 -3.643 21.971 1.00 80.25 213 PRO A CA 1
ATOM 1696 C C . PRO A 1 213 ? -27.148 -3.944 22.047 1.00 80.25 213 PRO A C 1
ATOM 1698 O O . PRO A 1 213 ? -26.425 -3.399 22.872 1.00 80.25 213 PRO A O 1
ATOM 1701 N N . ALA A 1 214 ? -26.661 -4.787 21.130 1.00 83.06 214 ALA A N 1
ATOM 1702 C CA . ALA A 1 214 ? -25.234 -5.075 20.983 1.00 83.06 214 ALA A CA 1
ATOM 1703 C C . ALA A 1 214 ? -24.517 -3.909 20.274 1.00 83.06 214 ALA A C 1
ATOM 1705 O O . ALA A 1 214 ? -24.236 -3.969 19.076 1.00 83.06 214 ALA A O 1
ATOM 1706 N N . ASP A 1 215 ? -24.264 -2.828 21.013 1.00 89.00 215 ASP A N 1
ATOM 1707 C CA . ASP A 1 215 ? -23.523 -1.653 20.557 1.00 89.00 215 ASP A CA 1
ATOM 1708 C C . ASP A 1 215 ? -22.258 -1.385 21.399 1.00 89.00 215 ASP A C 1
ATOM 1710 O O . ASP A 1 215 ? -22.019 -1.990 22.446 1.00 89.00 215 ASP A O 1
ATOM 1714 N N . LEU A 1 216 ? -21.388 -0.501 20.895 1.00 87.19 216 LEU A N 1
ATOM 1715 C CA . LEU A 1 216 ? -20.102 -0.195 21.528 1.00 87.19 216 LEU A CA 1
ATOM 1716 C C . LEU A 1 216 ? -20.243 0.469 22.916 1.00 87.19 216 LEU A C 1
ATOM 1718 O O . LEU A 1 216 ? -19.508 0.067 23.819 1.00 87.19 216 LEU A O 1
ATOM 1722 N N . PRO A 1 217 ? -21.144 1.451 23.135 1.00 89.25 217 PRO A N 1
ATOM 1723 C CA . PRO A 1 217 ? -21.365 2.018 24.466 1.00 89.25 217 PRO A CA 1
ATOM 1724 C C . PRO A 1 217 ? -21.800 0.971 25.491 1.00 89.25 217 PRO A C 1
ATOM 1726 O O . PRO A 1 217 ? -21.218 0.908 26.574 1.00 89.25 217 PRO A O 1
ATOM 1729 N N . SER A 1 218 ? -22.758 0.113 25.131 1.00 89.62 218 SER A N 1
ATOM 1730 C CA . SER A 1 218 ? -23.239 -0.949 26.013 1.00 89.62 218 SER A CA 1
ATOM 1731 C C . SER A 1 218 ? -22.133 -1.961 26.310 1.00 89.62 218 SER A C 1
ATOM 1733 O O . SER A 1 218 ? -21.958 -2.347 27.461 1.00 89.62 218 SER A O 1
ATOM 1735 N N . LEU A 1 219 ? -21.306 -2.320 25.317 1.00 90.50 219 LEU A N 1
ATOM 1736 C CA . LEU A 1 219 ? -20.154 -3.206 25.521 1.00 90.50 219 LEU A CA 1
ATOM 1737 C C . LEU A 1 219 ? -19.171 -2.625 26.548 1.00 90.50 219 LEU A C 1
ATOM 1739 O O . LEU A 1 219 ? -18.715 -3.333 27.445 1.00 90.50 219 LEU A O 1
ATOM 1743 N N . CYS A 1 220 ? -18.852 -1.333 26.437 1.00 89.06 220 CYS A N 1
ATOM 1744 C CA . CYS A 1 220 ? -17.990 -0.651 27.400 1.00 89.06 220 CYS A CA 1
ATOM 1745 C C . CYS A 1 220 ? -18.607 -0.616 28.809 1.00 89.06 220 CYS A C 1
ATOM 1747 O O . CYS A 1 220 ? -17.876 -0.828 29.777 1.00 89.06 220 CYS A O 1
ATOM 1749 N N . SER A 1 221 ? -19.924 -0.394 28.925 1.00 88.94 221 SER A N 1
ATOM 1750 C CA . SER A 1 221 ? -20.638 -0.418 30.214 1.00 88.94 221 SER A CA 1
ATOM 1751 C C . SER A 1 221 ? -20.581 -1.798 30.859 1.00 88.94 221 SER A C 1
ATOM 1753 O O . SER A 1 221 ? -20.140 -1.926 31.994 1.00 88.94 221 SER A O 1
ATOM 1755 N N . VAL A 1 222 ? -20.916 -2.850 30.108 1.00 90.38 222 VAL A N 1
ATOM 1756 C CA . VAL A 1 222 ? -20.907 -4.238 30.593 1.00 90.38 222 VAL A CA 1
ATOM 1757 C C . VAL A 1 222 ? -19.513 -4.643 31.088 1.00 90.38 222 VAL A C 1
ATOM 1759 O O . VAL A 1 222 ? -19.383 -5.243 32.153 1.00 90.38 222 VAL A O 1
ATOM 1762 N N . VAL A 1 223 ? -18.445 -4.284 30.364 1.00 90.06 223 VAL A N 1
ATOM 1763 C CA . VAL A 1 223 ? -17.061 -4.550 30.804 1.00 90.06 223 VAL A CA 1
ATOM 1764 C C . VAL A 1 223 ? -16.737 -3.816 32.113 1.00 90.06 223 VAL A C 1
ATOM 1766 O O . VAL A 1 223 ? -16.112 -4.401 33.002 1.00 90.06 223 VAL A O 1
ATOM 1769 N N . ALA A 1 224 ? -17.178 -2.561 32.253 1.00 89.19 224 ALA A N 1
ATOM 1770 C CA . ALA A 1 224 ? -17.020 -1.788 33.483 1.00 89.19 224 ALA A CA 1
ATOM 1771 C C . ALA A 1 224 ? -17.785 -2.419 34.659 1.00 89.19 224 ALA A C 1
ATOM 1773 O O . ALA A 1 224 ? -17.202 -2.642 35.718 1.00 89.19 224 ALA A O 1
ATOM 1774 N N . GLU A 1 225 ? -19.047 -2.792 34.453 1.00 90.06 225 GLU A N 1
ATOM 1775 C CA . GLU A 1 225 ? -19.917 -3.423 35.450 1.00 90.06 225 GLU A CA 1
ATOM 1776 C C . GLU A 1 225 ? -19.352 -4.760 35.949 1.00 90.06 225 GLU A C 1
ATOM 1778 O O . GLU A 1 225 ? -19.318 -5.011 37.156 1.00 90.06 225 GLU A O 1
ATOM 1783 N N . VAL A 1 226 ? -18.833 -5.600 35.045 1.00 90.94 226 VAL A N 1
ATOM 1784 C CA . VAL A 1 226 ? -18.191 -6.879 35.398 1.00 90.94 226 VAL A CA 1
ATOM 1785 C C . VAL A 1 226 ? -16.995 -6.661 36.320 1.00 90.94 226 VAL A C 1
ATOM 1787 O O . VAL A 1 226 ? -16.851 -7.349 37.333 1.00 90.94 226 VAL A O 1
ATOM 1790 N N . HIS A 1 227 ? -16.142 -5.688 36.012 1.00 90.50 227 HIS A N 1
ATOM 1791 C CA . HIS A 1 227 ? -15.034 -5.331 36.892 1.00 90.50 227 HIS A CA 1
ATOM 1792 C C . HIS A 1 227 ? -15.515 -4.780 38.228 1.00 90.50 227 HIS A C 1
ATOM 1794 O O . HIS A 1 227 ? -15.000 -5.193 39.266 1.00 90.50 227 HIS A O 1
ATOM 1800 N N . THR A 1 228 ? -16.501 -3.883 38.229 1.00 89.31 228 THR A N 1
ATOM 1801 C CA . THR A 1 228 ? -17.025 -3.297 39.463 1.00 89.31 228 THR A CA 1
ATOM 1802 C C . THR A 1 228 ? -17.624 -4.376 40.363 1.00 89.31 228 THR A C 1
ATOM 1804 O O . THR A 1 228 ? -17.374 -4.341 41.570 1.00 89.31 228 THR A O 1
ATOM 1807 N N . LEU A 1 229 ? -18.288 -5.399 39.810 1.00 91.50 229 LEU A N 1
ATOM 1808 C CA . LEU A 1 229 ? -18.750 -6.545 40.592 1.00 91.50 229 LEU A CA 1
ATOM 1809 C C . LEU A 1 229 ? -17.588 -7.347 41.189 1.00 91.50 229 LEU A C 1
ATOM 1811 O O . LEU A 1 229 ? -17.630 -7.680 42.373 1.00 91.50 229 LEU A O 1
ATOM 1815 N N . ILE A 1 230 ? -16.529 -7.618 40.418 1.00 90.62 230 ILE A N 1
ATOM 1816 C CA . ILE A 1 230 ? -15.342 -8.315 40.941 1.00 90.62 230 ILE A CA 1
ATOM 1817 C C . ILE A 1 230 ? -14.689 -7.516 42.072 1.00 90.62 230 ILE A C 1
ATOM 1819 O O . ILE A 1 230 ? -14.336 -8.097 43.097 1.00 90.62 230 ILE A O 1
ATOM 1823 N N . GLN A 1 231 ? -14.592 -6.192 41.941 1.00 89.00 231 GLN A N 1
ATOM 1824 C CA . GLN A 1 231 ? -14.107 -5.319 43.013 1.00 89.00 231 GLN A CA 1
ATOM 1825 C C . GLN A 1 231 ? -15.013 -5.367 44.258 1.00 89.00 231 GLN A C 1
ATOM 1827 O O . GLN A 1 231 ? -14.529 -5.343 45.390 1.00 89.00 231 GLN A O 1
ATOM 1832 N N . SER A 1 232 ? -16.331 -5.477 44.077 1.00 88.50 232 SER A N 1
ATOM 1833 C CA . SER A 1 232 ? -17.294 -5.609 45.179 1.00 88.50 232 SER A CA 1
ATOM 1834 C C . SER A 1 232 ? -17.166 -6.951 45.896 1.00 88.50 232 SER A C 1
ATOM 1836 O O . SER A 1 232 ? -17.112 -6.983 47.124 1.00 88.50 232 SER A O 1
ATOM 1838 N N . VAL A 1 233 ? -17.007 -8.052 45.161 1.00 89.19 233 VAL A N 1
ATOM 1839 C CA . VAL A 1 233 ? -16.754 -9.374 45.753 1.00 89.19 233 VAL A CA 1
ATOM 1840 C C . VAL A 1 233 ? -15.388 -9.415 46.446 1.00 89.19 233 VAL A C 1
ATOM 1842 O O . VAL A 1 233 ? -15.280 -9.957 47.546 1.00 89.19 233 VAL A O 1
ATOM 1845 N N . LEU A 1 234 ? -14.361 -8.778 45.874 1.00 88.94 234 LEU A N 1
ATOM 1846 C CA . LEU A 1 234 ? -13.059 -8.632 46.526 1.00 88.94 234 LEU A CA 1
ATOM 1847 C C . LEU A 1 234 ? -13.198 -7.913 47.873 1.00 88.94 234 LEU A C 1
ATOM 1849 O O . LEU A 1 234 ? -12.707 -8.416 48.881 1.00 88.94 234 LEU A O 1
ATOM 1853 N N . ALA A 1 235 ? -13.923 -6.790 47.914 1.00 86.44 235 ALA A N 1
ATOM 1854 C CA . ALA A 1 235 ? -14.185 -6.062 49.153 1.00 86.44 235 ALA A CA 1
ATOM 1855 C C . ALA A 1 235 ? -14.896 -6.942 50.197 1.00 86.44 235 ALA A C 1
ATOM 1857 O O . ALA A 1 235 ? -14.496 -6.946 51.362 1.00 86.44 235 ALA A O 1
ATOM 1858 N N . VAL A 1 236 ? -15.872 -7.764 49.785 1.00 83.38 236 VAL A N 1
ATOM 1859 C CA . VAL A 1 236 ? -16.531 -8.748 50.668 1.00 83.38 236 VAL A CA 1
ATOM 1860 C C . VAL A 1 236 ? -15.520 -9.725 51.291 1.00 83.38 236 VAL A C 1
ATOM 1862 O O . VAL A 1 236 ? -15.645 -10.086 52.467 1.00 83.38 236 VAL A O 1
ATOM 1865 N N . MET A 1 237 ? -14.488 -10.113 50.538 1.00 82.62 237 MET A N 1
ATOM 1866 C CA . MET A 1 237 ? -13.458 -11.070 50.955 1.00 82.62 237 MET A CA 1
ATOM 1867 C C . MET A 1 237 ? -12.294 -10.458 51.752 1.00 82.62 237 MET A C 1
ATOM 1869 O O . MET A 1 237 ? -11.621 -11.201 52.472 1.00 82.62 237 MET A O 1
ATOM 1873 N N . THR A 1 238 ? -12.014 -9.156 51.620 1.00 83.38 238 THR A N 1
ATOM 1874 C CA . THR A 1 238 ? -10.778 -8.544 52.156 1.00 83.38 238 THR A CA 1
ATOM 1875 C C . THR A 1 238 ? -10.976 -7.318 53.042 1.00 83.38 238 THR A C 1
ATOM 1877 O O . THR A 1 238 ? -10.026 -6.923 53.706 1.00 83.38 238 THR A O 1
ATOM 1880 N N . ALA A 1 239 ? -12.155 -6.689 53.082 1.00 80.88 239 ALA A N 1
ATOM 1881 C CA . ALA A 1 239 ? -12.367 -5.495 53.903 1.00 80.88 239 ALA A CA 1
ATOM 1882 C C . ALA A 1 239 ? -12.421 -5.864 55.394 1.00 80.88 239 ALA A C 1
ATOM 1884 O O . ALA A 1 239 ? -13.455 -6.331 55.872 1.00 80.88 239 ALA A O 1
ATOM 1885 N N . GLU A 1 240 ? -11.311 -5.711 56.118 1.00 71.62 240 GLU A N 1
ATOM 1886 C CA . GLU A 1 240 ? -11.216 -6.014 57.555 1.00 71.62 240 GLU A CA 1
ATOM 1887 C C . GLU A 1 240 ? -12.038 -5.028 58.398 1.00 71.62 240 GLU A C 1
ATOM 1889 O O . GLU A 1 240 ? -12.903 -5.463 59.159 1.00 71.62 240 GLU A O 1
ATOM 1894 N N . ASP A 1 241 ? -11.868 -3.721 58.180 1.00 67.00 241 ASP A N 1
ATOM 1895 C CA . ASP A 1 241 ? -12.523 -2.672 58.977 1.00 67.00 241 ASP A CA 1
ATOM 1896 C C . ASP A 1 241 ? -14.058 -2.724 58.870 1.00 67.00 241 ASP A C 1
ATOM 1898 O O . ASP A 1 241 ? -14.772 -2.720 59.875 1.00 67.00 241 ASP A O 1
ATOM 1902 N N . ALA A 1 242 ? -14.578 -2.888 57.650 1.00 70.19 242 ALA A N 1
ATOM 1903 C CA . ALA A 1 242 ? -16.015 -2.901 57.367 1.00 70.19 242 ALA A CA 1
ATOM 1904 C C . ALA A 1 242 ? -16.700 -4.252 57.651 1.00 70.19 242 ALA A C 1
ATOM 1906 O O . ALA A 1 242 ? -17.929 -4.338 57.677 1.00 70.19 242 ALA A O 1
ATOM 1907 N N . TYR A 1 243 ? -15.935 -5.328 57.878 1.00 78.94 243 TYR A N 1
ATOM 1908 C CA . TYR A 1 243 ? -16.520 -6.628 58.226 1.00 78.94 243 TYR A CA 1
ATOM 1909 C C . TYR A 1 243 ? -17.203 -6.605 59.589 1.00 78.94 243 TYR A C 1
ATOM 1911 O O . TYR A 1 243 ? -18.189 -7.306 59.811 1.00 78.94 243 TYR A O 1
ATOM 1919 N N . THR A 1 244 ? -16.693 -5.767 60.491 1.00 77.00 244 THR A N 1
ATOM 1920 C CA . THR A 1 244 ? -17.287 -5.567 61.811 1.00 77.00 244 THR A CA 1
ATOM 1921 C C . THR A 1 244 ? -18.738 -5.096 61.681 1.00 77.00 244 THR A C 1
ATOM 1923 O O . THR A 1 244 ? -19.621 -5.679 62.308 1.00 77.00 244 THR A O 1
ATOM 1926 N N . THR A 1 245 ? -19.018 -4.159 60.769 1.00 78.00 245 THR A N 1
ATOM 1927 C CA . THR A 1 245 ? -20.369 -3.688 60.423 1.00 78.00 245 THR A CA 1
ATOM 1928 C C . THR A 1 245 ? -21.269 -4.814 59.913 1.00 78.00 245 THR A C 1
ATOM 1930 O O . THR A 1 245 ? -22.417 -4.923 60.350 1.00 78.00 245 THR A O 1
ATOM 1933 N N . PHE A 1 246 ? -20.746 -5.682 59.041 1.00 83.62 246 PHE A N 1
ATOM 1934 C CA . PHE A 1 246 ? -21.473 -6.843 58.514 1.00 83.62 246 PHE A CA 1
ATOM 1935 C C . PHE A 1 246 ? -21.860 -7.821 59.635 1.00 83.62 246 PHE A C 1
ATOM 1937 O O . PHE A 1 246 ? -23.033 -8.163 59.785 1.00 83.62 246 PHE A O 1
ATOM 1944 N N . THR A 1 247 ? -20.903 -8.204 60.489 1.00 82.50 247 THR A N 1
ATOM 1945 C CA . THR A 1 247 ? -21.158 -9.103 61.634 1.00 82.50 247 THR A CA 1
ATOM 1946 C C . THR A 1 247 ? -22.053 -8.480 62.710 1.00 82.50 247 THR A C 1
ATOM 1948 O O . THR A 1 247 ? -22.830 -9.187 63.344 1.00 82.50 247 THR A O 1
ATOM 1951 N N . ALA A 1 248 ? -22.004 -7.156 62.898 1.00 83.06 248 ALA A N 1
ATOM 1952 C CA . ALA A 1 248 ? -22.855 -6.453 63.857 1.00 83.06 248 ALA A CA 1
ATOM 1953 C C . ALA A 1 248 ? -24.328 -6.430 63.423 1.00 83.06 248 ALA A C 1
ATOM 1955 O O . ALA A 1 248 ? -25.218 -6.511 64.267 1.00 83.06 248 ALA A O 1
ATOM 1956 N N . CYS A 1 249 ? -24.592 -6.330 62.116 1.00 82.50 249 CYS A N 1
ATOM 1957 C CA . CYS A 1 249 ? -25.954 -6.357 61.577 1.00 82.50 249 CYS A CA 1
ATOM 1958 C C . CYS A 1 249 ? -26.511 -7.784 61.440 1.00 82.50 249 CYS A C 1
ATOM 1960 O O . CYS A 1 249 ? -27.725 -7.956 61.366 1.00 82.50 249 CYS A O 1
ATOM 1962 N N . LEU A 1 250 ? -25.643 -8.800 61.410 1.00 83.31 250 LEU A N 1
ATOM 1963 C CA . LEU A 1 250 ? -26.006 -10.206 61.234 1.00 83.31 250 LEU A CA 1
ATOM 1964 C C . LEU A 1 250 ? -25.377 -11.068 62.350 1.00 83.31 250 LEU A C 1
ATOM 1966 O O . LEU A 1 250 ? -24.383 -11.757 62.124 1.00 83.31 250 LEU A O 1
ATOM 1970 N N . PRO A 1 251 ? -25.956 -11.083 63.563 1.00 74.75 251 PRO A N 1
ATOM 1971 C CA . PRO A 1 251 ? -25.390 -11.804 64.709 1.00 74.75 251 PRO A CA 1
ATOM 1972 C C . PRO A 1 251 ? -25.400 -13.336 64.552 1.00 74.75 251 PRO A C 1
ATOM 1974 O O . PRO A 1 251 ? -24.703 -14.035 65.282 1.00 74.75 251 PRO A O 1
ATOM 1977 N N . GLN A 1 252 ? -26.168 -13.867 63.596 1.00 75.00 252 GLN A N 1
ATOM 1978 C CA . GLN A 1 252 ? -26.213 -15.293 63.242 1.00 75.00 252 GLN A CA 1
ATOM 1979 C C . GLN A 1 252 ? -24.980 -15.802 62.474 1.00 75.00 252 GLN A C 1
ATOM 1981 O O . GLN A 1 252 ? -24.887 -16.991 62.172 1.00 75.00 252 GLN A O 1
ATOM 1986 N N . VAL A 1 253 ? -24.044 -14.918 62.128 1.00 80.06 253 VAL A N 1
ATOM 1987 C CA . VAL A 1 253 ? -22.880 -15.225 61.293 1.00 80.06 253 VAL A CA 1
ATOM 1988 C C . VAL A 1 253 ? -21.648 -15.338 62.170 1.00 80.06 253 VAL A C 1
ATOM 1990 O O . VAL A 1 253 ? -21.291 -14.392 62.870 1.00 80.06 253 VAL A O 1
ATOM 1993 N N . GLU A 1 254 ? -20.960 -16.478 62.120 1.00 78.62 254 GLU A N 1
ATOM 1994 C CA . GLU A 1 254 ? -19.689 -16.602 62.830 1.00 78.62 254 GLU A CA 1
ATOM 1995 C C . GLU A 1 254 ? -18.642 -15.635 62.248 1.00 78.62 254 GLU A C 1
ATOM 1997 O O . GLU A 1 254 ? -18.537 -15.509 61.024 1.00 78.62 254 GLU A O 1
ATOM 2002 N N . PRO A 1 255 ? -17.797 -14.996 63.079 1.00 75.62 255 PRO A N 1
ATOM 2003 C CA . PRO A 1 255 ? -16.734 -14.116 62.590 1.00 75.62 255 PRO A CA 1
ATOM 2004 C C . PRO A 1 255 ? -15.796 -14.801 61.579 1.00 75.62 255 PRO A C 1
ATOM 2006 O O . PRO A 1 255 ? -15.333 -14.174 60.632 1.00 75.62 255 PRO A O 1
ATOM 2009 N N . SER A 1 256 ? -15.579 -16.111 61.711 1.00 79.62 256 SER A N 1
ATOM 2010 C CA . SER A 1 256 ? -14.769 -16.941 60.807 1.00 79.62 256 SER A CA 1
ATOM 2011 C C . SER A 1 256 ? -15.461 -17.309 59.483 1.00 79.62 256 SER A C 1
ATOM 2013 O O . SER A 1 256 ? -14.820 -17.906 58.615 1.00 79.62 256 SER A O 1
ATOM 2015 N N . TRP A 1 257 ? -16.743 -16.963 59.286 1.00 83.94 257 TRP A N 1
ATOM 2016 C CA . TRP A 1 257 ? -17.529 -17.357 58.107 1.00 83.94 257 TRP A CA 1
ATOM 2017 C C . TRP A 1 257 ? -16.849 -16.967 56.790 1.00 83.94 257 TRP A C 1
ATOM 2019 O O . TRP A 1 257 ? -16.733 -17.797 55.888 1.00 83.94 257 TRP A O 1
ATOM 2029 N N . ARG A 1 258 ? -16.332 -15.734 56.700 1.00 81.44 258 ARG A N 1
ATOM 2030 C CA . ARG A 1 258 ? -15.614 -15.224 55.522 1.00 81.44 258 ARG A CA 1
ATOM 2031 C C . ARG A 1 258 ? -14.424 -16.106 55.138 1.00 81.44 258 ARG A C 1
ATOM 2033 O O . ARG A 1 258 ? -14.233 -16.397 53.960 1.00 81.44 258 ARG A O 1
ATOM 2040 N N . GLU A 1 259 ? -13.608 -16.509 56.108 1.00 83.31 259 GLU A N 1
ATOM 2041 C CA . GLU A 1 259 ? -12.418 -17.331 55.856 1.00 83.31 259 GLU A CA 1
ATOM 2042 C C . GLU A 1 259 ? -12.804 -18.761 55.476 1.00 83.31 259 GLU A C 1
ATOM 2044 O O . GLU A 1 259 ? -12.268 -19.305 54.510 1.00 83.31 259 GLU A O 1
ATOM 2049 N N . ALA A 1 260 ? -13.789 -19.333 56.173 1.00 85.44 260 ALA A N 1
ATOM 2050 C CA . ALA A 1 260 ? -14.293 -20.676 55.906 1.00 85.44 260 ALA A CA 1
ATOM 2051 C C . ALA A 1 260 ? -14.941 -20.799 54.515 1.00 85.44 260 ALA A C 1
ATOM 2053 O O . ALA A 1 260 ? -14.773 -21.816 53.844 1.00 85.44 260 ALA A O 1
ATOM 2054 N N . GLN A 1 261 ? -15.657 -19.763 54.060 1.00 87.00 261 GLN A N 1
ATOM 2055 C CA .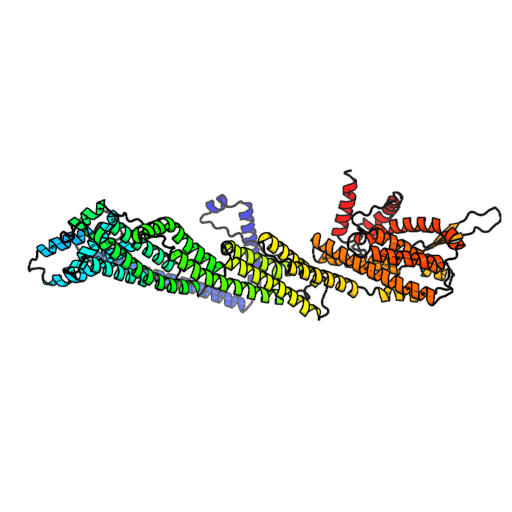 GLN A 1 261 ? -16.364 -19.759 52.774 1.00 87.00 261 GLN A CA 1
ATOM 2056 C C . GLN A 1 261 ? -15.539 -19.219 51.601 1.00 87.00 261 GLN A C 1
ATOM 2058 O O . GLN A 1 261 ? -15.992 -19.302 50.459 1.00 87.00 261 GLN A O 1
ATOM 2063 N N . ARG A 1 262 ? -14.317 -18.722 51.830 1.00 86.81 262 ARG A N 1
ATOM 2064 C CA . ARG A 1 262 ? -13.433 -18.186 50.778 1.00 86.81 262 ARG A CA 1
ATOM 2065 C C . ARG A 1 262 ? -13.303 -19.115 49.552 1.00 86.81 262 ARG A C 1
ATOM 2067 O O . ARG A 1 262 ? -13.465 -18.610 48.441 1.00 86.81 262 ARG A O 1
ATOM 2074 N N . PRO A 1 263 ? -13.090 -20.444 49.690 1.00 87.81 263 PRO A N 1
ATOM 2075 C CA . PRO A 1 263 ? -13.000 -21.342 48.533 1.00 87.81 263 PRO A CA 1
ATOM 2076 C C . PRO A 1 263 ? -14.330 -21.495 47.781 1.00 87.81 263 PRO A C 1
ATOM 2078 O O . PRO A 1 263 ? -14.344 -21.605 46.557 1.00 87.81 263 PRO A O 1
ATOM 2081 N N . ALA A 1 264 ? -15.453 -21.491 48.505 1.00 89.06 264 ALA A N 1
ATOM 2082 C CA . ALA A 1 264 ? -16.785 -21.619 47.922 1.00 89.06 264 ALA A CA 1
ATOM 2083 C C . ALA A 1 264 ? -17.187 -20.346 47.157 1.00 89.06 264 ALA A C 1
ATOM 2085 O O . ALA A 1 264 ? -17.720 -20.440 46.052 1.00 89.06 264 ALA A O 1
ATOM 2086 N N . ILE A 1 265 ? -16.865 -19.167 47.705 1.00 88.88 265 ILE A N 1
ATOM 2087 C CA . ILE A 1 265 ? -17.056 -17.860 47.055 1.00 88.88 265 ILE A CA 1
ATOM 2088 C C . ILE A 1 265 ? -16.223 -17.775 45.775 1.00 88.88 265 ILE A C 1
ATOM 2090 O O . ILE A 1 265 ? -16.757 -17.412 44.729 1.00 88.88 265 ILE A O 1
ATOM 2094 N N . ALA A 1 266 ? -14.944 -18.165 45.832 1.00 88.25 266 ALA A N 1
ATOM 2095 C CA . ALA A 1 266 ? -14.078 -18.190 44.656 1.00 88.25 266 ALA A CA 1
ATOM 2096 C C . ALA A 1 266 ? -14.648 -19.108 43.562 1.00 88.25 266 ALA A C 1
ATOM 2098 O O . ALA A 1 266 ? -14.781 -18.689 42.417 1.00 88.25 266 ALA A O 1
ATOM 2099 N N . LYS A 1 267 ? -15.076 -20.330 43.907 1.00 89.88 267 LYS A N 1
ATOM 2100 C CA . LYS A 1 267 ? -15.686 -21.248 42.935 1.00 89.88 267 LYS A CA 1
ATOM 2101 C C . LYS A 1 267 ? -16.964 -20.673 42.305 1.00 89.88 267 LYS A C 1
ATOM 2103 O O . LYS A 1 267 ? -17.104 -20.716 41.086 1.00 89.88 267 LYS A O 1
ATOM 2108 N N . ALA A 1 268 ? -17.867 -20.111 43.110 1.00 90.88 268 ALA A N 1
ATOM 2109 C CA . ALA A 1 268 ? -19.104 -19.507 42.613 1.00 90.88 268 ALA A CA 1
ATOM 2110 C C . ALA A 1 268 ? -18.831 -18.310 41.685 1.00 90.88 268 ALA A C 1
ATOM 2112 O O . ALA A 1 268 ? -19.465 -18.185 40.639 1.00 90.88 268 ALA A O 1
ATOM 2113 N N . LEU A 1 269 ? -17.848 -17.465 42.023 1.00 91.12 269 LEU A N 1
ATOM 2114 C CA . LEU A 1 269 ? -17.443 -16.350 41.168 1.00 91.12 269 LEU A CA 1
ATOM 2115 C C . LEU A 1 269 ? -16.813 -16.832 39.854 1.00 91.12 269 LEU A C 1
ATOM 2117 O O . LEU A 1 269 ? -17.031 -16.216 38.817 1.00 91.12 269 LEU A O 1
ATOM 2121 N N . GLN A 1 270 ? -16.051 -17.928 39.878 1.00 89.50 270 GLN A N 1
ATOM 2122 C CA . GLN A 1 270 ? -15.456 -18.509 38.673 1.00 89.50 270 GLN A CA 1
ATOM 2123 C C . GLN A 1 270 ? -16.527 -19.035 37.704 1.00 89.50 270 GLN A C 1
ATOM 2125 O O . GLN A 1 270 ? -16.445 -18.778 36.503 1.00 89.50 270 GLN A O 1
ATOM 2130 N N . GLU A 1 271 ? -17.535 -19.744 38.219 1.00 90.81 271 GLU A N 1
ATOM 2131 C CA . GLU A 1 271 ? -18.678 -20.228 37.430 1.00 90.81 271 GLU A CA 1
ATOM 2132 C C . GLU A 1 271 ? -19.498 -19.058 36.863 1.00 90.81 271 GLU A C 1
ATOM 2134 O O . GLU A 1 271 ? -19.814 -19.044 35.671 1.00 90.81 271 GLU A O 1
ATOM 2139 N N . TRP A 1 272 ? -19.763 -18.038 37.686 1.00 93.38 272 TRP A N 1
ATOM 2140 C CA . TRP A 1 272 ? -20.434 -16.804 37.269 1.00 93.38 272 TRP A CA 1
ATOM 2141 C C . TRP A 1 272 ? -19.671 -16.076 36.153 1.00 93.38 272 TRP A C 1
ATOM 2143 O O . TRP A 1 272 ? -20.251 -15.749 35.116 1.00 93.38 272 TRP A O 1
ATOM 2153 N N . LEU A 1 273 ? -18.359 -15.881 36.324 1.00 90.69 273 LEU A N 1
ATOM 2154 C CA . LEU A 1 273 ? -17.517 -15.186 35.352 1.00 90.69 273 LEU A CA 1
ATOM 2155 C C . LEU A 1 273 ? -17.503 -15.928 34.010 1.00 90.69 273 LEU A C 1
ATOM 2157 O O . LEU A 1 273 ? -17.612 -15.296 32.964 1.00 90.69 273 LEU A O 1
ATOM 2161 N N . GLY A 1 274 ? -17.437 -17.263 34.027 1.00 88.50 274 GLY A N 1
ATOM 2162 C CA . GLY A 1 274 ? -17.536 -18.078 32.814 1.00 88.50 274 GLY A CA 1
ATOM 2163 C C . GLY A 1 274 ? -18.854 -17.872 32.057 1.00 88.50 274 GLY A C 1
ATOM 2164 O O . GLY A 1 274 ? -18.841 -17.738 30.833 1.00 88.50 274 GLY A O 1
ATOM 2165 N N . GLY A 1 275 ? -19.979 -17.788 32.775 1.00 90.06 275 GLY A N 1
ATOM 2166 C CA . GLY A 1 275 ? -21.291 -17.508 32.184 1.00 90.06 275 GLY A CA 1
ATOM 2167 C C . GLY A 1 275 ? -21.373 -16.118 31.547 1.00 90.06 275 GLY A C 1
ATOM 2168 O O . GLY A 1 275 ? -21.780 -15.988 30.391 1.00 90.06 275 GLY A O 1
ATOM 2169 N N . VAL A 1 276 ? -20.921 -15.086 32.266 1.00 90.56 276 VAL A N 1
ATOM 2170 C CA . VAL A 1 276 ? -20.944 -13.699 31.772 1.00 90.56 276 VAL A CA 1
ATOM 2171 C C . VAL A 1 276 ? -20.005 -13.505 30.581 1.00 90.56 276 VAL A C 1
ATOM 2173 O O . VAL A 1 276 ? -20.385 -12.852 29.613 1.00 90.56 276 VAL A O 1
ATOM 2176 N N . LEU A 1 277 ? -18.821 -14.125 30.582 1.00 89.94 277 LEU A N 1
ATOM 2177 C CA . LEU A 1 277 ? -17.903 -14.083 29.438 1.00 89.94 277 LEU A CA 1
ATOM 2178 C C . LEU A 1 277 ? -18.508 -14.726 28.180 1.00 89.94 277 LEU A C 1
ATOM 2180 O O . LEU A 1 277 ? -18.277 -14.235 27.077 1.00 89.94 277 LEU A O 1
ATOM 2184 N N . GLY A 1 278 ? -19.315 -15.782 28.320 1.00 89.25 278 GLY A N 1
ATOM 2185 C CA . GLY A 1 278 ? -20.037 -16.381 27.191 1.00 89.25 278 GLY A CA 1
ATOM 2186 C C . GLY A 1 278 ? -21.051 -15.423 26.552 1.00 89.25 278 GLY A C 1
ATOM 2187 O O . GLY A 1 278 ? -21.130 -15.316 25.325 1.00 89.25 278 GLY A O 1
ATOM 2188 N N . ALA A 1 279 ? -21.789 -14.674 27.371 1.00 89.00 279 ALA A N 1
ATOM 2189 C CA . ALA A 1 279 ? -22.704 -13.647 26.880 1.00 89.00 279 ALA A CA 1
ATOM 2190 C C . ALA A 1 279 ? -21.961 -12.438 26.293 1.00 89.00 279 ALA A C 1
ATOM 2192 O O . ALA A 1 279 ? -22.312 -11.965 25.212 1.00 89.00 279 ALA A O 1
ATOM 2193 N N . LEU A 1 280 ? -20.883 -11.997 26.951 1.00 90.44 280 LEU A N 1
ATOM 2194 C CA . LEU A 1 280 ? -20.018 -10.924 26.465 1.00 90.44 280 LEU A CA 1
ATOM 2195 C C . LEU A 1 280 ? -19.433 -11.265 25.093 1.00 90.44 280 LEU A C 1
ATOM 2197 O O . LEU A 1 280 ? -19.435 -10.416 24.211 1.00 90.44 280 LEU A O 1
ATOM 2201 N N . ARG A 1 281 ? -19.006 -12.515 24.872 1.00 91.12 281 ARG A N 1
ATOM 2202 C CA . ARG A 1 281 ? -18.551 -12.990 23.556 1.00 91.12 281 ARG A CA 1
ATOM 2203 C C . ARG A 1 281 ? -19.620 -12.775 22.486 1.00 91.12 281 ARG A C 1
ATOM 2205 O O . ARG A 1 281 ? -19.327 -12.203 21.446 1.00 91.12 281 ARG A O 1
ATOM 2212 N N . THR A 1 282 ? -20.859 -13.174 22.770 1.00 90.00 282 THR A N 1
ATOM 2213 C CA . THR A 1 282 ? -21.989 -13.014 21.838 1.00 90.00 282 THR A CA 1
ATOM 2214 C C . THR A 1 282 ? -22.252 -11.538 21.521 1.00 90.00 282 THR A C 1
ATOM 2216 O O . THR A 1 282 ? -22.521 -11.182 20.375 1.00 90.00 282 THR A O 1
ATOM 2219 N N . MET A 1 283 ? -22.131 -10.663 22.522 1.00 90.81 283 MET A N 1
ATOM 2220 C CA . MET A 1 283 ? -22.264 -9.217 22.347 1.00 90.81 283 MET A CA 1
ATOM 2221 C C . MET A 1 283 ? -21.127 -8.633 21.500 1.00 90.81 283 MET A C 1
ATOM 2223 O O . MET A 1 283 ? -21.386 -7.870 20.573 1.00 90.81 283 MET A O 1
ATOM 2227 N N . VAL A 1 284 ? -19.877 -9.017 21.780 1.00 90.19 284 VAL A N 1
ATOM 2228 C CA . VAL A 1 284 ? -18.696 -8.608 21.007 1.00 90.19 284 VAL A CA 1
ATOM 2229 C C . VAL A 1 284 ? -18.833 -9.046 19.551 1.00 90.19 284 VAL A C 1
ATOM 2231 O O . VAL A 1 284 ? -18.641 -8.228 18.653 1.00 90.19 284 VAL A O 1
ATOM 2234 N N . ASP A 1 285 ? -19.254 -10.287 19.304 1.00 88.69 285 ASP A N 1
ATOM 2235 C CA . ASP A 1 285 ? -19.530 -10.788 17.956 1.00 88.69 285 ASP A CA 1
ATOM 2236 C C . ASP A 1 285 ? -20.632 -9.960 17.268 1.00 88.69 285 ASP A C 1
ATOM 2238 O O . ASP A 1 285 ? -20.502 -9.626 16.092 1.00 88.69 285 ASP A O 1
ATOM 2242 N N . GLY A 1 286 ? -21.674 -9.543 17.996 1.00 88.25 286 GLY A N 1
ATOM 2243 C CA . GLY A 1 286 ? -22.723 -8.647 17.496 1.00 88.25 286 GLY A CA 1
ATOM 2244 C C . GLY A 1 286 ? -22.225 -7.244 17.119 1.00 88.25 286 GLY A C 1
ATOM 2245 O O . GLY A 1 286 ? -22.636 -6.712 16.088 1.00 88.25 286 GLY A O 1
ATOM 2246 N N . VAL A 1 287 ? -21.305 -6.670 17.902 1.00 88.62 287 VAL A N 1
ATOM 2247 C CA . VAL A 1 287 ? -20.682 -5.358 17.629 1.00 88.62 287 VAL A CA 1
ATOM 2248 C C . VAL A 1 287 ? -19.717 -5.435 16.442 1.00 88.62 287 VAL A C 1
ATOM 2250 O O . VAL A 1 287 ? -19.624 -4.497 15.649 1.00 88.62 287 VAL A O 1
ATOM 2253 N N . ILE A 1 288 ? -18.998 -6.552 16.306 1.00 89.94 288 ILE A N 1
ATOM 2254 C CA . ILE A 1 288 ? -17.935 -6.730 15.313 1.00 89.94 288 ILE A CA 1
ATOM 2255 C C . ILE A 1 288 ? -18.464 -7.252 13.961 1.00 89.94 288 ILE A C 1
ATOM 2257 O O . ILE A 1 288 ? -17.934 -6.886 12.908 1.00 89.94 288 ILE A O 1
ATOM 2261 N N . ALA A 1 289 ? -19.523 -8.067 13.945 1.00 87.44 289 ALA A N 1
ATOM 2262 C CA . ALA A 1 289 ? -20.131 -8.618 12.729 1.00 87.44 289 ALA A CA 1
ATOM 2263 C C . ALA A 1 289 ? -20.500 -7.584 11.638 1.00 87.44 289 ALA A C 1
ATOM 2265 O O . ALA A 1 289 ? -20.241 -7.872 10.462 1.00 87.44 289 ALA A O 1
ATOM 2266 N N . PRO A 1 290 ? -21.082 -6.404 11.948 1.00 88.19 290 PRO A N 1
ATOM 2267 C CA . PRO A 1 290 ? -21.454 -5.420 10.930 1.00 88.19 290 PRO A CA 1
ATOM 2268 C C . PRO A 1 290 ? -20.264 -4.644 10.351 1.00 88.19 290 PRO A C 1
ATOM 2270 O O . PRO A 1 290 ? -20.431 -3.974 9.331 1.00 88.19 290 PRO A O 1
ATOM 2273 N N . LEU A 1 291 ? -19.078 -4.718 10.964 1.00 86.50 291 LEU A N 1
ATOM 2274 C CA . LEU A 1 291 ? -17.907 -3.953 10.536 1.00 86.50 291 LEU A CA 1
ATOM 2275 C C . LEU A 1 291 ? -17.379 -4.483 9.197 1.00 86.50 291 LEU A C 1
ATOM 2277 O O . LEU A 1 291 ? -17.215 -5.693 9.005 1.00 86.50 291 LEU A O 1
ATOM 2281 N N . ARG A 1 292 ? -17.117 -3.562 8.262 1.00 82.94 292 ARG A N 1
ATOM 2282 C CA . ARG A 1 292 ? -16.675 -3.874 6.890 1.00 82.94 292 ARG A CA 1
ATOM 2283 C C . ARG A 1 292 ? -15.275 -3.372 6.568 1.00 82.94 292 ARG A C 1
ATOM 2285 O O . ARG A 1 292 ? -14.703 -3.832 5.588 1.00 82.94 292 ARG A O 1
ATOM 2292 N N . THR A 1 293 ? -14.731 -2.446 7.355 1.00 80.50 293 THR A N 1
ATOM 2293 C CA . THR A 1 293 ? -13.417 -1.850 7.090 1.00 80.50 293 THR A CA 1
ATOM 2294 C C . THR A 1 293 ? -12.459 -2.030 8.261 1.00 80.50 293 THR A C 1
ATOM 2296 O O . THR A 1 293 ? -12.863 -2.125 9.422 1.00 80.50 293 THR A O 1
ATOM 2299 N N . VAL A 1 294 ? -11.166 -2.050 7.938 1.00 79.94 294 VAL A N 1
ATOM 2300 C CA . VAL A 1 294 ? -10.063 -2.061 8.907 1.00 79.94 294 VAL A CA 1
ATOM 2301 C C . VAL A 1 294 ? -10.148 -0.865 9.865 1.00 79.94 294 VAL A C 1
ATOM 2303 O O . VAL A 1 294 ? -10.032 -1.045 11.075 1.00 79.94 294 VAL A O 1
ATOM 2306 N N . GLU A 1 295 ? -10.450 0.328 9.348 1.00 75.69 295 GLU A N 1
ATOM 2307 C CA . GLU A 1 295 ? -10.611 1.559 10.135 1.00 75.69 295 GLU A CA 1
ATOM 2308 C C . GLU A 1 295 ? -11.726 1.442 11.188 1.00 75.69 295 GLU A C 1
ATOM 2310 O O . GLU A 1 295 ? -11.532 1.780 12.358 1.00 75.69 295 GLU A O 1
ATOM 2315 N N . GLN A 1 296 ? -12.887 0.901 10.800 1.00 83.62 296 GLN A N 1
ATOM 2316 C CA . GLN A 1 296 ? -14.009 0.684 11.717 1.00 83.62 296 GLN A CA 1
ATOM 2317 C C . GLN A 1 296 ? -13.619 -0.261 12.861 1.00 83.62 296 GLN A C 1
ATOM 2319 O O . GLN A 1 296 ? -13.919 0.016 14.023 1.00 83.62 296 GLN A O 1
ATOM 2324 N N . LEU A 1 297 ? -12.915 -1.354 12.547 1.00 85.12 297 LEU A N 1
ATOM 2325 C CA . LEU A 1 297 ? -12.435 -2.303 13.551 1.00 85.12 297 LEU A CA 1
ATOM 2326 C C . LEU A 1 297 ? -11.385 -1.674 14.479 1.00 85.12 297 LEU A C 1
ATOM 2328 O O . LEU A 1 297 ? -11.449 -1.881 15.693 1.00 85.12 297 LEU A O 1
ATOM 2332 N N . ALA A 1 298 ? -10.459 -0.878 13.936 1.00 79.75 298 ALA A N 1
ATOM 2333 C CA . ALA A 1 298 ? -9.454 -0.159 14.715 1.00 79.75 298 ALA A CA 1
ATOM 2334 C C . ALA A 1 298 ? -10.103 0.819 15.709 1.00 79.75 298 ALA A C 1
ATOM 2336 O O . ALA A 1 298 ? -9.720 0.856 16.881 1.00 79.75 298 ALA A O 1
ATOM 2337 N N . GLY A 1 299 ? -11.142 1.546 15.281 1.00 82.44 299 GLY A N 1
ATOM 2338 C CA . GLY A 1 299 ? -11.913 2.445 16.142 1.00 82.44 299 GLY A CA 1
ATOM 2339 C C . GLY A 1 299 ? -12.575 1.728 17.324 1.00 82.44 299 GLY A C 1
ATOM 2340 O O . GLY A 1 299 ? -12.448 2.171 18.469 1.00 82.44 299 GLY A O 1
ATOM 2341 N N . VAL A 1 300 ? -13.225 0.586 17.070 1.00 86.12 300 VAL A N 1
ATOM 2342 C CA . VAL A 1 300 ? -13.839 -0.246 18.121 1.00 86.12 300 VAL A CA 1
ATOM 2343 C C . VAL A 1 300 ? -12.770 -0.791 19.076 1.00 86.12 300 VAL A C 1
ATOM 2345 O O . VAL A 1 300 ? -12.897 -0.638 20.292 1.00 86.12 300 VAL A O 1
ATOM 2348 N N . LYS A 1 301 ? -11.680 -1.361 18.543 1.00 84.94 301 LYS A N 1
ATOM 2349 C CA . LYS A 1 301 ? -10.564 -1.908 19.335 1.00 84.94 301 LYS A CA 1
ATOM 2350 C C . LYS A 1 301 ? -9.941 -0.843 20.238 1.00 84.94 301 LYS A C 1
ATOM 2352 O O . LYS A 1 301 ? -9.682 -1.112 21.409 1.00 84.94 301 LYS A O 1
ATOM 2357 N N . ARG A 1 302 ? -9.744 0.378 19.729 1.00 84.06 302 ARG A N 1
ATOM 2358 C CA . ARG A 1 302 ? -9.205 1.510 20.497 1.00 84.06 302 ARG A CA 1
ATOM 2359 C C . ARG A 1 302 ? -10.101 1.872 21.677 1.00 84.06 302 ARG A C 1
ATOM 2361 O O . ARG A 1 302 ? -9.601 1.986 22.792 1.00 84.06 302 ARG A O 1
ATOM 2368 N N . ARG A 1 303 ? -11.414 1.994 21.458 1.00 84.50 303 ARG A N 1
ATOM 2369 C CA . ARG A 1 303 ? -12.363 2.338 22.528 1.00 84.50 303 ARG A CA 1
ATOM 2370 C C . ARG A 1 303 ? -12.440 1.252 23.604 1.00 84.50 303 ARG A C 1
ATOM 2372 O O . ARG A 1 303 ? -12.422 1.570 24.788 1.00 84.50 303 ARG A O 1
ATOM 2379 N N . VAL A 1 304 ? -12.478 -0.022 23.211 1.00 86.06 304 VAL A N 1
ATOM 2380 C CA . VAL A 1 304 ? -12.450 -1.146 24.165 1.00 86.06 304 VAL A CA 1
ATOM 2381 C C . VAL A 1 304 ? -11.136 -1.152 24.951 1.00 86.06 304 VAL A C 1
ATOM 2383 O O . VAL A 1 304 ? -11.141 -1.316 26.171 1.00 86.06 304 VAL A O 1
ATOM 2386 N N . ARG A 1 305 ? -10.006 -0.898 24.281 1.00 84.38 305 ARG A N 1
ATOM 2387 C CA . ARG A 1 305 ? -8.696 -0.814 24.931 1.00 84.38 305 ARG A CA 1
ATOM 2388 C C . ARG A 1 305 ? -8.622 0.327 25.939 1.00 84.38 305 ARG A C 1
ATOM 2390 O O . ARG A 1 305 ? -8.067 0.111 27.008 1.00 84.38 305 ARG A O 1
ATOM 2397 N N . GLU A 1 306 ? -9.183 1.501 25.653 1.00 85.50 306 GLU A N 1
ATOM 2398 C CA . GLU A 1 306 ? -9.239 2.624 26.608 1.00 85.50 306 GLU A CA 1
ATOM 2399 C C . GLU A 1 306 ? -9.850 2.188 27.952 1.00 85.50 306 GLU A C 1
ATOM 2401 O O . GLU A 1 306 ? -9.259 2.437 29.003 1.00 85.50 306 GLU A O 1
ATOM 2406 N N . VAL A 1 307 ? -10.967 1.453 27.911 1.00 84.50 307 VAL A N 1
ATOM 2407 C CA . VAL A 1 307 ? -11.634 0.908 29.107 1.00 84.50 307 VAL A CA 1
ATOM 2408 C C . VAL A 1 307 ? -10.763 -0.146 29.795 1.00 84.50 307 VAL A C 1
ATOM 2410 O O . VAL A 1 307 ? -10.489 -0.040 30.989 1.00 84.50 307 VAL A O 1
ATOM 2413 N N . LEU A 1 308 ? -10.248 -1.127 29.047 1.00 84.19 308 LEU A N 1
ATOM 2414 C CA . LEU A 1 308 ? -9.413 -2.191 29.615 1.00 84.19 308 LEU A CA 1
ATOM 2415 C C . LEU A 1 308 ? -8.141 -1.648 30.276 1.00 84.19 308 LEU A C 1
ATOM 2417 O O . LEU A 1 308 ? -7.786 -2.081 31.369 1.00 84.19 308 LEU A O 1
ATOM 2421 N N . THR A 1 309 ? -7.471 -0.676 29.653 1.00 84.69 309 THR A N 1
ATOM 2422 C CA . THR A 1 309 ? -6.208 -0.117 30.165 1.00 84.69 309 THR A CA 1
ATOM 2423 C C . THR A 1 309 ? -6.424 0.647 31.470 1.00 84.69 309 THR A C 1
ATOM 2425 O O . THR A 1 309 ? -5.581 0.575 32.363 1.00 84.69 309 THR A O 1
ATOM 2428 N N . ALA A 1 310 ? -7.567 1.329 31.618 1.00 83.06 310 ALA A N 1
ATOM 2429 C CA . ALA A 1 310 ? -7.933 2.005 32.862 1.00 83.06 310 ALA A CA 1
ATOM 2430 C C . ALA A 1 310 ? -8.097 1.025 34.041 1.00 83.06 310 ALA A C 1
ATOM 2432 O O . ALA A 1 310 ? -7.887 1.401 35.192 1.00 83.06 310 ALA A O 1
ATOM 2433 N N . MET A 1 311 ? -8.432 -0.238 33.759 1.00 84.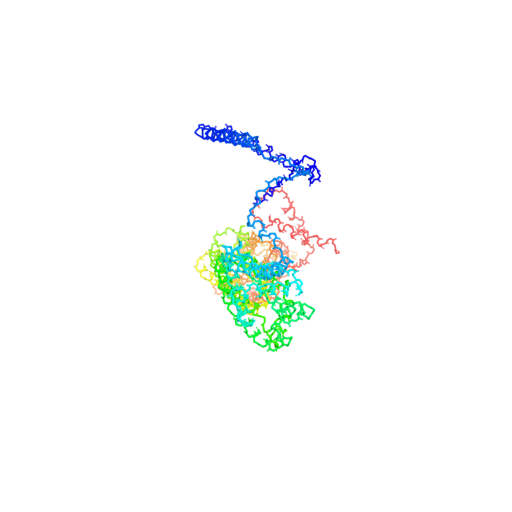50 311 MET A N 1
ATOM 2434 C CA . MET A 1 311 ? -8.838 -1.226 34.765 1.00 84.50 311 MET A CA 1
ATOM 2435 C C . MET A 1 311 ? -7.810 -2.354 34.961 1.00 84.50 311 MET A C 1
ATOM 2437 O O . MET A 1 311 ? -7.824 -3.037 35.984 1.00 84.50 311 MET A O 1
ATOM 2441 N N . GLN A 1 312 ? -6.876 -2.538 34.022 1.00 80.12 312 GLN A N 1
ATOM 2442 C CA . GLN A 1 312 ? -5.995 -3.709 33.916 1.00 80.12 312 GLN A CA 1
ATOM 2443 C C . GLN A 1 312 ? -5.206 -4.028 35.197 1.00 80.12 312 GLN A C 1
ATOM 2445 O O . GLN A 1 312 ? -5.125 -5.187 35.610 1.00 80.12 312 GLN A O 1
ATOM 2450 N N . ALA A 1 313 ? -4.631 -3.009 35.847 1.00 79.88 313 ALA A N 1
ATOM 2451 C CA . ALA A 1 313 ? -3.822 -3.202 37.051 1.00 79.88 313 ALA A CA 1
ATOM 2452 C C . ALA A 1 313 ? -4.661 -3.696 38.243 1.00 79.88 313 ALA A C 1
ATOM 2454 O O . ALA A 1 313 ? -4.243 -4.607 38.962 1.00 79.88 313 ALA A O 1
ATOM 2455 N N . GLN A 1 314 ? -5.854 -3.123 38.431 1.00 85.25 314 GLN A N 1
ATOM 2456 C CA . GLN A 1 314 ? -6.774 -3.506 39.504 1.00 85.25 314 GLN A CA 1
ATOM 2457 C C . GLN A 1 314 ? -7.420 -4.863 39.219 1.00 85.25 314 GLN A C 1
ATOM 2459 O O . GLN A 1 314 ? -7.469 -5.715 40.106 1.00 85.25 314 GLN A O 1
ATOM 2464 N N . TRP A 1 315 ? -7.840 -5.101 37.976 1.00 88.00 315 TRP A N 1
ATOM 2465 C CA . TRP A 1 315 ? -8.404 -6.366 37.515 1.00 88.00 315 TRP A CA 1
ATOM 2466 C C . TRP A 1 315 ? -7.474 -7.550 37.801 1.00 88.00 315 TRP A C 1
ATOM 2468 O O . TRP A 1 315 ? -7.834 -8.458 38.553 1.00 88.00 315 TRP A O 1
ATOM 2478 N N . ALA A 1 316 ? -6.237 -7.507 37.295 1.00 84.88 316 ALA A N 1
ATOM 2479 C CA . ALA A 1 316 ? -5.284 -8.603 37.456 1.00 84.88 316 ALA A CA 1
ATOM 2480 C C . ALA A 1 316 ? -4.916 -8.856 38.929 1.00 84.88 316 ALA A C 1
ATOM 2482 O O . ALA A 1 316 ? -4.777 -10.008 39.346 1.00 84.88 316 ALA A O 1
ATOM 2483 N N . ALA A 1 317 ? -4.778 -7.797 39.735 1.00 86.19 317 ALA A N 1
ATOM 2484 C CA . ALA A 1 317 ? -4.533 -7.928 41.170 1.00 86.19 317 ALA A CA 1
ATOM 2485 C C . ALA A 1 317 ? -5.711 -8.607 41.891 1.00 86.19 317 ALA A C 1
ATOM 2487 O O . ALA A 1 317 ? -5.496 -9.482 42.729 1.00 86.19 317 ALA A O 1
ATOM 2488 N N . SER A 1 318 ? -6.944 -8.258 41.520 1.00 87.31 318 SER A N 1
ATOM 2489 C CA . SER A 1 318 ? -8.167 -8.782 42.142 1.00 87.31 318 SER A CA 1
ATOM 2490 C C . SER A 1 318 ? -8.350 -10.271 41.878 1.00 87.31 318 SER A C 1
ATOM 2492 O O . SER A 1 318 ? -8.567 -11.042 42.813 1.00 87.31 318 SER A O 1
ATOM 2494 N N . LEU A 1 319 ? -8.175 -10.704 40.625 1.00 87.25 319 LEU A N 1
ATOM 2495 C CA . LEU A 1 319 ? -8.291 -12.117 40.255 1.00 87.25 319 LEU A CA 1
ATOM 2496 C C . LEU A 1 319 ? -7.257 -12.987 40.987 1.00 87.25 319 LEU A C 1
ATOM 2498 O O . LEU A 1 319 ? -7.599 -14.066 41.471 1.00 87.25 319 LEU A O 1
ATOM 2502 N N . ARG A 1 320 ? -6.016 -12.502 41.148 1.00 86.25 320 ARG A N 1
ATOM 2503 C CA . ARG A 1 320 ? -4.966 -13.225 41.891 1.00 86.25 320 ARG A CA 1
ATOM 2504 C C . ARG A 1 320 ? -5.327 -13.434 43.359 1.00 86.25 320 ARG A C 1
ATOM 2506 O O . ARG A 1 320 ? -5.060 -14.505 43.899 1.00 86.25 320 ARG A O 1
ATOM 2513 N N . VAL A 1 321 ? -5.930 -12.430 43.999 1.00 87.06 321 VAL A N 1
ATOM 2514 C CA . VAL A 1 321 ? -6.345 -12.516 45.409 1.00 87.06 321 VAL A CA 1
ATOM 2515 C C . VAL A 1 321 ? -7.534 -13.463 45.586 1.00 87.06 321 VAL A C 1
ATOM 2517 O O . VAL A 1 321 ? -7.580 -14.202 46.570 1.00 87.06 321 VAL A O 1
ATOM 2520 N N . ILE A 1 322 ? -8.480 -13.463 44.644 1.00 85.38 322 ILE A N 1
ATOM 2521 C CA . ILE A 1 322 ? -9.696 -14.279 44.738 1.00 85.38 322 ILE A CA 1
ATOM 2522 C C . ILE A 1 322 ? -9.417 -15.751 44.405 1.00 85.38 322 ILE A C 1
ATOM 2524 O O . ILE A 1 322 ? -9.861 -16.632 45.140 1.00 85.38 322 ILE A O 1
ATOM 2528 N N . PHE A 1 323 ? -8.670 -16.029 43.330 1.00 84.44 323 PHE A N 1
ATOM 2529 C CA . PHE A 1 323 ? -8.473 -17.390 42.810 1.00 84.44 323 PHE A CA 1
ATOM 2530 C C . PHE A 1 323 ? -7.162 -18.065 43.242 1.00 84.44 323 PHE A C 1
ATOM 2532 O O . PHE A 1 323 ? -6.971 -19.241 42.946 1.00 84.44 323 PHE A O 1
ATOM 2539 N N . ALA A 1 324 ? -6.272 -17.362 43.955 1.00 68.81 324 ALA A N 1
ATOM 2540 C CA . ALA A 1 324 ? -5.037 -17.908 44.532 1.00 68.81 324 ALA A CA 1
ATOM 2541 C C . ALA A 1 324 ? -4.152 -18.712 43.539 1.00 68.81 324 ALA A C 1
ATOM 2543 O O . ALA A 1 324 ? -3.689 -19.808 43.856 1.00 68.81 324 ALA A O 1
ATOM 2544 N N . GLY A 1 325 ? -3.887 -18.158 42.345 1.00 64.44 325 GLY A N 1
ATOM 2545 C CA . GLY A 1 325 ? -3.019 -18.761 41.318 1.00 64.44 325 GLY A CA 1
ATOM 2546 C C . GLY A 1 325 ? -2.640 -17.811 40.167 1.00 64.44 325 GLY A C 1
ATOM 2547 O O . GLY A 1 325 ? -3.123 -16.678 40.103 1.00 64.44 325 GLY A O 1
ATOM 2548 N N . GLU A 1 326 ? -1.771 -18.263 39.250 1.00 56.25 326 GLU A N 1
ATOM 2549 C CA . GLU A 1 326 ? -1.498 -17.586 37.969 1.00 56.25 326 GLU A CA 1
ATOM 2550 C C . GLU A 1 326 ? -2.708 -17.743 37.038 1.00 56.25 326 GLU A C 1
ATOM 2552 O O . GLU A 1 326 ? -2.807 -18.689 36.261 1.00 56.25 326 GLU A O 1
ATOM 2557 N N . THR A 1 327 ? -3.675 -16.835 37.139 1.00 63.12 327 THR A N 1
ATOM 2558 C CA . THR A 1 327 ? -4.813 -16.795 36.217 1.00 63.12 327 THR A CA 1
ATOM 2559 C C . THR A 1 327 ? -4.461 -15.954 34.995 1.00 63.12 327 THR A C 1
ATOM 2561 O O . THR A 1 327 ? -4.149 -14.768 35.127 1.00 63.12 327 THR A O 1
ATOM 2564 N N . THR A 1 328 ? -4.536 -16.555 33.807 1.00 71.00 328 THR A N 1
ATOM 2565 C CA . THR A 1 328 ? -4.573 -15.827 32.531 1.00 71.00 328 THR A CA 1
ATOM 2566 C C . THR A 1 328 ? -5.751 -14.858 32.533 1.00 71.00 328 THR A C 1
ATOM 2568 O O . THR A 1 328 ? -6.842 -15.245 32.949 1.00 71.00 328 THR A O 1
ATOM 2571 N N . ASP A 1 329 ? -5.541 -13.618 32.085 1.00 84.19 329 ASP A N 1
ATOM 2572 C CA . ASP A 1 329 ? -6.591 -12.597 32.032 1.00 84.19 329 ASP A CA 1
ATOM 2573 C C . ASP A 1 329 ? -7.702 -13.029 31.053 1.00 84.19 329 ASP A C 1
ATOM 2575 O O . ASP A 1 329 ? -7.462 -13.093 29.843 1.00 84.19 329 ASP A O 1
ATOM 2579 N N . PRO A 1 330 ? -8.908 -13.358 31.550 1.00 85.81 330 PRO A N 1
ATOM 2580 C CA . PRO A 1 330 ? -9.945 -13.940 30.712 1.00 85.81 330 PRO A CA 1
ATOM 2581 C C . PRO A 1 330 ? -10.618 -12.903 29.802 1.00 85.81 330 PRO A C 1
ATOM 2583 O O . PRO A 1 330 ? -11.109 -13.273 28.737 1.00 85.81 330 PRO A O 1
ATOM 2586 N N . LEU A 1 331 ? -10.611 -11.615 30.175 1.00 86.00 331 LEU A N 1
ATOM 2587 C CA . LEU A 1 331 ? -11.105 -10.544 29.304 1.00 86.00 331 LEU A CA 1
ATOM 2588 C C . LEU A 1 331 ? -10.129 -10.314 28.153 1.00 86.00 331 LEU A C 1
ATOM 2590 O O . LEU A 1 331 ? -10.553 -10.265 27.001 1.00 86.00 331 LEU A O 1
ATOM 2594 N N . ALA A 1 332 ? -8.828 -10.241 28.450 1.00 83.44 332 ALA A N 1
ATOM 2595 C CA . ALA A 1 332 ? -7.806 -10.112 27.414 1.00 83.44 332 ALA A CA 1
ATOM 2596 C C . ALA A 1 332 ? -7.872 -11.281 26.415 1.00 83.44 332 ALA A C 1
ATOM 2598 O O . ALA A 1 332 ? -7.927 -11.047 25.213 1.00 83.44 332 ALA A O 1
ATOM 2599 N N . ALA A 1 333 ? -7.983 -12.523 26.905 1.00 84.94 333 ALA A N 1
ATOM 2600 C CA . ALA A 1 333 ? -8.112 -13.705 26.052 1.00 84.94 333 ALA A CA 1
ATOM 2601 C C . ALA A 1 333 ? -9.353 -13.662 25.137 1.00 84.94 333 ALA A C 1
ATOM 2603 O O . ALA A 1 333 ? -9.250 -13.969 23.949 1.00 84.94 333 ALA A O 1
ATOM 2604 N N . LEU A 1 334 ? -10.513 -13.248 25.663 1.00 87.50 334 LEU A N 1
ATOM 2605 C CA . LEU A 1 334 ? -11.752 -13.127 24.888 1.00 87.50 334 LEU A CA 1
ATOM 2606 C C . LEU A 1 334 ? -11.632 -12.079 23.775 1.00 87.50 334 LEU A C 1
ATOM 2608 O O . LEU A 1 334 ? -12.051 -12.324 22.640 1.00 87.50 334 LEU A O 1
ATOM 2612 N N . PHE A 1 335 ? -11.059 -10.916 24.087 1.00 86.19 335 PHE A N 1
ATOM 2613 C CA . PHE A 1 335 ? -10.883 -9.845 23.112 1.00 86.19 335 PHE A CA 1
ATOM 2614 C C . PHE A 1 335 ? -9.823 -10.187 22.063 1.00 86.19 335 PHE A C 1
ATOM 2616 O O . PHE A 1 335 ? -10.056 -9.959 20.878 1.00 86.19 335 PHE A O 1
ATOM 2623 N N . ASP A 1 336 ? -8.708 -10.802 22.455 1.00 82.62 336 ASP A N 1
ATOM 2624 C CA . ASP A 1 336 ? -7.671 -11.230 21.514 1.00 82.62 336 ASP A CA 1
ATOM 2625 C C . ASP A 1 336 ? -8.193 -12.286 20.523 1.00 82.62 336 ASP A C 1
ATOM 2627 O O . ASP A 1 336 ? -7.888 -12.212 19.330 1.00 82.62 336 ASP A O 1
ATOM 2631 N N . GLU A 1 337 ? -9.027 -13.232 20.975 1.00 85.00 337 GLU A N 1
ATOM 2632 C CA . GLU A 1 337 ? -9.639 -14.251 20.109 1.00 85.00 337 GLU A CA 1
ATOM 2633 C C . GLU A 1 337 ? -10.638 -13.633 19.114 1.00 85.00 337 GLU A C 1
ATOM 2635 O O . GLU A 1 337 ? -10.532 -13.843 17.901 1.00 85.00 337 GLU A O 1
ATOM 2640 N N . THR A 1 338 ? -11.592 -12.840 19.612 1.00 84.25 338 THR A N 1
ATOM 2641 C CA . THR A 1 338 ? -12.694 -12.269 18.810 1.00 84.25 338 THR A CA 1
ATOM 2642 C C . THR A 1 338 ? -12.210 -11.206 17.822 1.00 84.25 338 THR A C 1
ATOM 2644 O O . THR A 1 338 ? -12.484 -11.294 16.620 1.00 84.25 338 THR A O 1
ATOM 2647 N N . PHE A 1 339 ? -11.420 -10.231 18.285 1.00 83.81 339 PHE A N 1
ATOM 2648 C CA . PHE A 1 339 ? -10.828 -9.224 17.403 1.00 83.81 339 PHE A CA 1
ATOM 2649 C C . PHE A 1 339 ? -9.779 -9.836 16.477 1.00 83.81 339 PHE A C 1
ATOM 2651 O O . PHE A 1 339 ? -9.651 -9.389 15.336 1.00 83.81 339 PHE A O 1
ATOM 2658 N N . GLY A 1 340 ? -9.045 -10.858 16.929 1.00 81.56 340 GLY A N 1
ATOM 2659 C CA . GLY A 1 340 ? -8.082 -11.586 16.111 1.00 81.56 340 GLY A CA 1
ATOM 2660 C C . GLY A 1 340 ? -8.737 -12.207 14.880 1.00 81.56 340 GLY A C 1
ATOM 2661 O O . GLY A 1 340 ? -8.308 -11.925 13.762 1.00 81.56 340 GLY A O 1
ATOM 2662 N N . ALA A 1 341 ? -9.814 -12.976 15.062 1.00 82.50 341 ALA A N 1
ATOM 2663 C CA . ALA A 1 341 ? -10.539 -13.611 13.962 1.00 82.50 341 ALA A CA 1
ATOM 2664 C C . ALA A 1 341 ? -11.080 -12.586 12.949 1.00 82.50 341 ALA A C 1
ATOM 2666 O O . ALA A 1 341 ? -10.841 -12.726 11.745 1.00 82.50 341 ALA A O 1
ATOM 2667 N N . LYS A 1 342 ? -11.729 -11.509 13.418 1.00 86.31 342 LYS A N 1
ATOM 2668 C CA . LYS A 1 342 ? -12.252 -10.477 12.509 1.00 86.31 342 LYS A CA 1
ATOM 2669 C C . LYS A 1 342 ? -11.149 -9.698 11.799 1.00 86.31 342 LYS A C 1
ATOM 2671 O O . LYS A 1 342 ? -11.286 -9.402 10.614 1.00 86.31 342 LYS A O 1
ATOM 2676 N N . SER A 1 343 ? -10.051 -9.387 12.490 1.00 84.44 343 SER A N 1
ATOM 2677 C CA . SER A 1 343 ? -8.904 -8.707 11.876 1.00 84.44 343 SER A CA 1
ATOM 2678 C C . SER A 1 343 ? -8.370 -9.522 10.701 1.00 84.44 343 SER A C 1
ATOM 2680 O O . SER A 1 343 ? -8.131 -8.966 9.637 1.00 84.44 343 SER A O 1
ATOM 2682 N N . GLN A 1 344 ? -8.244 -10.845 10.853 1.00 85.44 344 GLN A N 1
ATOM 2683 C CA . GLN A 1 344 ? -7.800 -11.724 9.767 1.00 85.44 344 GLN A CA 1
ATOM 2684 C C . GLN A 1 344 ? -8.766 -11.721 8.575 1.00 85.44 344 GLN A C 1
ATOM 2686 O O . GLN A 1 344 ? -8.315 -11.650 7.433 1.00 85.44 344 GLN A O 1
ATOM 2691 N N . GLU A 1 345 ? -10.077 -11.786 8.827 1.00 86.69 345 GLU A N 1
ATOM 2692 C CA . GLU A 1 345 ? -11.116 -11.740 7.788 1.00 86.69 345 GLU A CA 1
ATOM 2693 C C . GLU A 1 345 ? -11.070 -10.422 7.000 1.00 86.69 345 GLU A C 1
ATOM 2695 O O . GLU A 1 345 ? -10.982 -10.439 5.773 1.00 86.69 345 GLU A O 1
ATOM 2700 N N . LEU A 1 346 ? -11.086 -9.282 7.700 1.00 85.75 346 LEU A N 1
ATOM 2701 C CA . LEU A 1 346 ? -11.115 -7.963 7.066 1.00 85.75 346 LEU A CA 1
ATOM 2702 C C . LEU A 1 346 ? -9.819 -7.651 6.323 1.00 85.75 346 LEU A C 1
ATOM 2704 O O . LEU A 1 346 ? -9.877 -7.101 5.229 1.00 85.75 346 LEU A O 1
ATOM 2708 N N . ILE A 1 347 ? -8.663 -8.032 6.877 1.00 85.69 347 ILE A N 1
ATOM 2709 C CA . ILE A 1 347 ? -7.376 -7.865 6.194 1.00 85.69 347 ILE A CA 1
ATOM 2710 C C . ILE A 1 347 ? -7.405 -8.620 4.863 1.00 85.69 347 ILE A C 1
ATOM 2712 O O . ILE A 1 347 ? -7.147 -8.011 3.828 1.00 85.69 347 ILE A O 1
ATOM 2716 N N . ARG A 1 348 ? -7.788 -9.905 4.855 1.00 86.12 348 ARG A N 1
ATOM 2717 C CA . ARG A 1 348 ? -7.873 -10.688 3.609 1.00 86.12 348 ARG A CA 1
ATOM 2718 C C . ARG A 1 348 ? -8.831 -10.064 2.597 1.00 86.12 348 ARG A C 1
ATOM 2720 O O . ARG A 1 348 ? -8.438 -9.870 1.454 1.00 86.12 348 ARG A O 1
ATOM 2727 N N . ALA A 1 349 ? -10.033 -9.680 3.027 1.00 86.56 349 ALA A N 1
ATOM 2728 C CA . ALA A 1 349 ? -11.019 -9.047 2.151 1.00 86.56 349 ALA A CA 1
ATOM 2729 C C . ALA A 1 349 ? -10.515 -7.715 1.558 1.00 86.56 349 ALA A C 1
ATOM 2731 O O . ALA A 1 349 ? -10.748 -7.431 0.384 1.00 86.56 349 ALA A O 1
ATOM 2732 N N . CYS A 1 350 ? -9.791 -6.906 2.340 1.00 85.44 350 CYS A N 1
ATOM 2733 C CA . CYS A 1 350 ? -9.171 -5.671 1.856 1.00 85.44 350 CYS A CA 1
ATOM 2734 C C . CYS A 1 350 ? -8.087 -5.942 0.804 1.00 85.44 350 CYS A C 1
ATOM 2736 O O . CYS A 1 350 ? -8.066 -5.274 -0.231 1.00 85.44 350 CYS A O 1
ATOM 2738 N N . PHE A 1 351 ? -7.202 -6.915 1.044 1.00 86.75 351 PHE A N 1
ATOM 2739 C CA . PHE A 1 351 ? -6.164 -7.288 0.080 1.00 86.75 351 PHE A CA 1
ATOM 2740 C C . PHE A 1 351 ? -6.762 -7.875 -1.208 1.00 86.75 351 PHE A C 1
ATOM 2742 O O . PHE A 1 351 ? -6.295 -7.533 -2.292 1.00 86.75 351 PHE A O 1
ATOM 2749 N N . GLU A 1 352 ? -7.818 -8.685 -1.111 1.00 86.56 352 GLU A N 1
ATOM 2750 C CA . GLU A 1 352 ? -8.534 -9.253 -2.261 1.00 86.56 352 GLU A CA 1
ATOM 2751 C C . GLU A 1 352 ? -9.192 -8.160 -3.120 1.00 86.56 352 GLU A C 1
ATOM 2753 O O . GLU A 1 352 ? -8.928 -8.072 -4.319 1.00 86.56 352 GLU A O 1
ATOM 2758 N N . ALA A 1 353 ? -9.946 -7.242 -2.504 1.00 85.25 353 ALA A N 1
ATOM 2759 C CA . ALA A 1 353 ? -10.563 -6.120 -3.215 1.00 85.25 353 ALA A CA 1
ATOM 2760 C C . ALA A 1 353 ? -9.521 -5.195 -3.871 1.00 85.25 353 ALA A C 1
ATOM 2762 O O . ALA A 1 353 ? -9.696 -4.748 -5.008 1.00 85.25 353 ALA A O 1
ATOM 2763 N N . MET A 1 354 ? -8.408 -4.925 -3.178 1.00 84.38 354 MET A N 1
ATOM 2764 C CA . MET A 1 354 ? -7.302 -4.145 -3.732 1.00 84.38 354 MET A CA 1
ATOM 2765 C C . MET A 1 354 ? -6.649 -4.870 -4.914 1.00 84.38 354 MET A C 1
ATOM 2767 O O . MET A 1 354 ? -6.339 -4.234 -5.921 1.00 84.38 354 MET A O 1
ATOM 2771 N N . CYS A 1 355 ? -6.469 -6.188 -4.820 1.00 84.94 355 CYS A N 1
ATOM 2772 C CA . CYS A 1 355 ? -5.926 -7.010 -5.895 1.00 84.94 355 CYS A CA 1
ATOM 2773 C C . CYS A 1 355 ? -6.757 -6.875 -7.178 1.00 84.94 355 CYS A C 1
ATOM 2775 O O . CYS A 1 355 ? -6.214 -6.545 -8.237 1.00 84.94 355 CYS A O 1
ATOM 2777 N N . GLU A 1 356 ? -8.077 -7.052 -7.073 1.00 84.50 356 GLU A N 1
ATOM 2778 C CA . GLU A 1 356 ? -9.005 -6.909 -8.198 1.00 84.50 356 GLU A CA 1
ATOM 2779 C C . GLU A 1 356 ? -8.974 -5.492 -8.781 1.00 84.50 356 GLU A C 1
ATOM 2781 O O . GLU A 1 356 ? -8.844 -5.310 -9.997 1.00 84.50 356 GLU A O 1
ATOM 2786 N N . GLN A 1 357 ? -9.025 -4.472 -7.918 1.00 85.44 357 GLN A N 1
ATOM 2787 C CA . GLN A 1 357 ? -8.986 -3.074 -8.337 1.00 85.44 357 GLN A CA 1
ATOM 2788 C C . GLN A 1 357 ? -7.684 -2.733 -9.069 1.00 85.44 357 GLN A C 1
ATOM 2790 O O . GLN A 1 357 ? -7.714 -2.053 -10.099 1.00 85.44 357 GLN A O 1
ATOM 2795 N N . MET A 1 358 ? -6.540 -3.185 -8.554 1.00 82.56 358 MET A N 1
ATOM 2796 C CA . MET A 1 358 ? -5.235 -2.921 -9.150 1.00 82.56 358 MET A CA 1
ATOM 2797 C C . MET A 1 358 ? -5.075 -3.643 -10.483 1.00 82.56 358 MET A C 1
ATOM 2799 O O . MET A 1 358 ? -4.677 -3.009 -11.457 1.00 82.56 358 MET A O 1
ATOM 2803 N N . ARG A 1 359 ? -5.447 -4.926 -10.568 1.00 82.62 359 ARG A N 1
ATOM 2804 C CA . ARG A 1 359 ? -5.403 -5.695 -11.823 1.00 82.62 359 ARG A CA 1
ATOM 2805 C C . ARG A 1 359 ? -6.278 -5.049 -12.901 1.00 82.62 359 ARG A C 1
ATOM 2807 O O . ARG A 1 359 ? -5.839 -4.861 -14.036 1.00 82.62 359 ARG A O 1
ATOM 2814 N N . ALA A 1 360 ? -7.483 -4.614 -12.532 1.00 82.75 360 ALA A N 1
ATOM 2815 C CA . ALA A 1 360 ? -8.383 -3.894 -13.430 1.00 82.75 360 ALA A CA 1
ATOM 2816 C C . ALA A 1 360 ? -7.902 -2.471 -13.766 1.00 82.75 360 ALA A C 1
ATOM 2818 O O . ALA A 1 360 ? -8.343 -1.890 -14.755 1.00 82.75 360 ALA A O 1
ATOM 2819 N N . SER A 1 361 ? -7.072 -1.855 -12.923 1.00 82.62 361 SER A N 1
ATOM 2820 C CA . SER A 1 361 ? -6.503 -0.530 -13.192 1.00 82.62 361 SER A CA 1
ATOM 2821 C C . SER A 1 361 ? -5.319 -0.632 -14.142 1.00 82.62 361 SER A C 1
ATOM 2823 O O . SER A 1 361 ? -5.254 0.135 -15.092 1.00 82.62 361 SER A O 1
ATOM 2825 N N . VAL A 1 362 ? -4.437 -1.608 -13.928 1.00 79.19 362 VAL A N 1
ATOM 2826 C CA . VAL A 1 362 ? -3.255 -1.876 -14.755 1.00 79.19 362 VAL A CA 1
ATOM 2827 C C . VAL A 1 362 ? -3.617 -2.168 -16.207 1.00 79.19 362 VAL A C 1
ATOM 2829 O O . VAL A 1 362 ? -3.054 -1.546 -17.100 1.00 79.19 362 VAL A O 1
ATOM 2832 N N . THR A 1 363 ? -4.615 -3.019 -16.435 1.00 74.44 363 THR A N 1
ATOM 2833 C CA . THR A 1 363 ? -5.125 -3.336 -17.783 1.00 74.44 363 THR A CA 1
ATOM 2834 C C . THR A 1 363 ? -5.696 -2.129 -18.527 1.00 74.44 363 THR A C 1
ATOM 2836 O O . THR A 1 363 ? -5.761 -2.147 -19.742 1.00 74.44 363 THR A O 1
ATOM 2839 N N . ARG A 1 364 ? -6.095 -1.066 -17.818 1.00 78.69 364 ARG A N 1
ATOM 2840 C CA . ARG A 1 364 ? -6.628 0.175 -18.409 1.00 78.69 364 ARG A CA 1
ATOM 2841 C C . ARG A 1 364 ? -5.592 1.293 -18.519 1.00 78.69 364 ARG A C 1
ATOM 2843 O O . ARG A 1 364 ? -5.930 2.384 -18.969 1.00 78.69 364 ARG A O 1
ATOM 2850 N N . LEU A 1 365 ? -4.372 1.083 -18.019 1.00 74.56 365 LEU A N 1
ATOM 2851 C CA . LEU A 1 365 ? -3.315 2.098 -18.034 1.00 74.56 365 LEU A CA 1
ATOM 2852 C C . LEU A 1 365 ? -2.526 2.104 -19.353 1.00 74.56 365 LEU A C 1
ATOM 2854 O O . LEU A 1 365 ? -1.898 3.120 -19.644 1.00 74.56 365 LEU A O 1
ATOM 2858 N N . SER A 1 366 ? -2.596 1.038 -20.158 1.00 66.50 366 SER A N 1
ATOM 2859 C CA . SER A 1 366 ? -2.033 0.990 -21.519 1.00 66.50 366 SER A CA 1
ATOM 2860 C C . SER A 1 366 ? -2.700 2.007 -22.458 1.00 66.50 366 SER A C 1
ATOM 2862 O O . SER A 1 366 ? -2.011 2.694 -23.217 1.00 66.50 366 SER A O 1
ATOM 2864 N N . ASP A 1 367 ? -4.014 2.196 -22.298 1.00 71.38 367 ASP A N 1
ATOM 2865 C CA . ASP A 1 367 ? -4.854 3.159 -23.027 1.00 71.38 367 ASP A CA 1
ATOM 2866 C C . ASP A 1 367 ? -4.588 4.634 -22.676 1.00 71.38 367 ASP A C 1
ATOM 2868 O O . ASP A 1 367 ? -5.063 5.560 -23.346 1.00 71.38 367 ASP A O 1
ATOM 2872 N N . VAL A 1 368 ? -3.880 4.897 -21.575 1.00 79.06 368 VAL A N 1
ATOM 2873 C CA . VAL A 1 368 ? -3.695 6.259 -21.070 1.00 79.06 368 VAL A CA 1
ATOM 2874 C C . VAL A 1 368 ? -2.573 6.955 -21.833 1.00 79.06 368 VAL A C 1
ATOM 2876 O O . VAL A 1 368 ? -1.462 6.449 -21.984 1.00 79.06 368 VAL A O 1
ATOM 2879 N N . SER A 1 369 ? -2.841 8.185 -22.276 1.00 80.31 369 SER A N 1
ATOM 2880 C CA . SER A 1 369 ? -1.819 9.036 -22.889 1.00 80.31 369 SER A CA 1
ATOM 2881 C C . SER A 1 369 ? -0.615 9.221 -21.958 1.00 80.31 369 SER A C 1
ATOM 2883 O O . SER A 1 369 ? -0.773 9.549 -20.780 1.00 80.31 369 SER A O 1
ATOM 2885 N N . LEU A 1 370 ? 0.593 9.094 -22.519 1.00 78.88 370 LEU A N 1
ATOM 2886 C CA . LEU A 1 370 ? 1.875 9.166 -21.801 1.00 78.88 370 LEU A CA 1
ATOM 2887 C C . LEU A 1 370 ? 2.011 10.397 -20.886 1.00 78.88 370 LEU A C 1
ATOM 2889 O O . LEU A 1 370 ? 2.662 10.314 -19.850 1.00 78.88 370 LEU A O 1
ATOM 2893 N N . VAL A 1 371 ? 1.371 11.518 -21.235 1.00 79.62 371 VAL A N 1
ATOM 2894 C CA . VAL A 1 371 ? 1.411 12.776 -20.463 1.00 79.62 371 VAL A CA 1
ATOM 2895 C C . VAL A 1 371 ? 0.683 12.666 -19.116 1.00 79.62 371 VAL A C 1
ATOM 2897 O O . VAL A 1 371 ? 1.096 13.292 -18.144 1.00 79.62 371 VAL A O 1
ATOM 2900 N N . TYR A 1 372 ? -0.397 11.883 -19.047 1.00 83.62 372 TYR A N 1
ATOM 2901 C CA . TYR A 1 372 ? -1.214 11.715 -17.835 1.00 83.62 372 TYR A CA 1
ATOM 2902 C C . TYR A 1 372 ? -0.883 10.434 -17.067 1.00 83.62 372 TYR A C 1
ATOM 2904 O O . TYR A 1 372 ? -1.367 10.238 -15.953 1.00 83.62 372 TYR A O 1
ATOM 2912 N N . LEU A 1 373 ? -0.045 9.570 -17.646 1.00 84.38 373 LEU A N 1
ATOM 2913 C CA . LEU A 1 373 ? 0.243 8.246 -17.113 1.00 84.38 373 LEU A CA 1
ATOM 2914 C C . LEU A 1 373 ? 0.791 8.298 -15.681 1.00 84.38 373 LEU A C 1
ATOM 2916 O O . LEU A 1 373 ? 0.347 7.533 -14.835 1.00 84.38 373 LEU A O 1
ATOM 2920 N N . ASN A 1 374 ? 1.696 9.231 -15.377 1.00 86.00 374 ASN A N 1
ATOM 2921 C CA . ASN A 1 374 ? 2.249 9.373 -14.028 1.00 86.00 374 ASN A CA 1
ATOM 2922 C C . ASN A 1 374 ? 1.183 9.719 -12.975 1.00 86.00 374 ASN A C 1
ATOM 2924 O O . ASN A 1 374 ? 1.143 9.103 -11.912 1.00 86.00 374 ASN A O 1
ATOM 2928 N N . GLU A 1 375 ? 0.277 10.651 -13.281 1.00 86.19 375 GLU A N 1
ATOM 2929 C CA . GLU A 1 375 ? -0.804 11.026 -12.360 1.00 86.19 375 GLU A CA 1
ATOM 2930 C C . GLU A 1 375 ? -1.793 9.867 -12.155 1.00 86.19 375 GLU A C 1
ATOM 2932 O O . GLU A 1 375 ? -2.169 9.562 -11.022 1.00 86.19 375 GLU A O 1
ATOM 2937 N N . GLU A 1 376 ? -2.165 9.166 -13.229 1.00 85.62 376 GLU A N 1
ATOM 2938 C CA . GLU A 1 376 ? -3.092 8.033 -13.149 1.00 85.62 376 GLU A CA 1
ATOM 2939 C C . GLU A 1 376 ? -2.478 6.814 -12.443 1.00 85.62 376 GLU A C 1
ATOM 2941 O O . GLU A 1 376 ? -3.160 6.179 -11.637 1.00 85.62 376 GLU A O 1
ATOM 2946 N N . VAL A 1 377 ? -1.191 6.516 -12.655 1.00 86.56 377 VAL A N 1
ATOM 2947 C CA . VAL A 1 377 ? -0.467 5.455 -11.929 1.00 86.56 377 VAL A CA 1
ATOM 2948 C C . VAL A 1 377 ? -0.362 5.791 -10.443 1.00 86.56 377 VAL A C 1
ATOM 2950 O O . VAL A 1 377 ? -0.672 4.949 -9.594 1.00 86.56 377 VAL A O 1
ATOM 2953 N N . ALA A 1 378 ? 0.010 7.030 -10.109 1.00 86.31 378 ALA A N 1
ATOM 2954 C CA . ALA A 1 378 ? 0.078 7.474 -8.722 1.00 86.31 378 ALA A CA 1
ATOM 2955 C C . ALA A 1 378 ? -1.284 7.335 -8.025 1.00 86.31 378 ALA A C 1
ATOM 2957 O O . ALA A 1 378 ? -1.365 6.816 -6.913 1.00 86.31 378 ALA A O 1
ATOM 2958 N N . LYS A 1 379 ? -2.365 7.736 -8.701 1.00 86.94 379 LYS A N 1
ATOM 2959 C CA . LYS A 1 379 ? -3.723 7.727 -8.153 1.00 86.94 379 LYS A CA 1
ATOM 2960 C C . LYS A 1 379 ? -4.341 6.332 -8.050 1.00 86.94 379 LYS A C 1
ATOM 2962 O O . LYS A 1 379 ? -5.004 6.045 -7.058 1.00 86.94 379 LYS A O 1
ATOM 2967 N N . ARG A 1 380 ? -4.190 5.486 -9.074 1.00 84.06 380 ARG A N 1
ATOM 2968 C CA . ARG A 1 380 ? -4.904 4.197 -9.170 1.00 84.06 380 ARG A CA 1
ATOM 2969 C C . ARG A 1 380 ? -4.121 3.005 -8.642 1.00 84.06 380 ARG A C 1
ATOM 2971 O O . ARG A 1 380 ? -4.733 1.981 -8.361 1.00 84.06 380 ARG A O 1
ATOM 2978 N N . VAL A 1 381 ? -2.798 3.118 -8.540 1.00 82.81 381 VAL A N 1
ATOM 2979 C CA . VAL A 1 381 ? -1.924 1.983 -8.218 1.00 82.81 381 VAL A CA 1
ATOM 2980 C C . VAL A 1 381 ? -1.099 2.270 -6.970 1.00 82.81 381 VAL A C 1
ATOM 2982 O O . VAL A 1 381 ? -1.208 1.535 -5.998 1.00 82.81 381 VAL A O 1
ATOM 2985 N N . VAL A 1 382 ? -0.322 3.356 -6.948 1.00 83.50 382 VAL A N 1
ATOM 2986 C CA . VAL A 1 382 ? 0.619 3.616 -5.841 1.00 83.50 382 VAL A CA 1
ATOM 2987 C C . VAL A 1 382 ? -0.097 4.091 -4.572 1.00 83.50 382 VAL A C 1
ATOM 2989 O O . VAL A 1 382 ? 0.101 3.518 -3.504 1.00 83.50 382 VAL A O 1
ATOM 2992 N N . SER A 1 383 ? -0.955 5.111 -4.671 1.00 85.56 383 SER A N 1
ATOM 2993 C CA . SER A 1 383 ? -1.639 5.695 -3.508 1.00 85.56 383 SER A CA 1
ATOM 2994 C C . SER A 1 383 ? -2.522 4.698 -2.744 1.00 85.56 383 SER A C 1
ATOM 2996 O O . SER A 1 383 ? -2.465 4.733 -1.515 1.00 85.56 383 SER A O 1
ATOM 2998 N N . PRO A 1 384 ? -3.311 3.815 -3.393 1.00 84.25 384 PRO A N 1
ATOM 2999 C CA . PRO A 1 384 ? -4.115 2.821 -2.681 1.00 84.25 384 PRO A CA 1
ATOM 3000 C C . PRO A 1 384 ? -3.273 1.842 -1.859 1.00 84.25 384 PRO A C 1
ATOM 3002 O O . PRO A 1 384 ? -3.618 1.564 -0.714 1.00 84.25 384 PRO A O 1
ATOM 3005 N N . ILE A 1 385 ? -2.140 1.375 -2.401 1.00 82.56 385 ILE A N 1
ATOM 3006 C CA . ILE A 1 385 ? -1.236 0.483 -1.667 1.00 82.56 385 ILE A CA 1
ATOM 3007 C C . ILE A 1 385 ? -0.664 1.207 -0.450 1.00 82.56 385 ILE A C 1
ATOM 3009 O O . ILE A 1 385 ? -0.720 0.687 0.661 1.00 82.56 385 ILE A O 1
ATOM 3013 N N . THR A 1 386 ? -0.122 2.412 -0.638 1.00 81.25 386 THR A N 1
ATOM 3014 C CA . THR A 1 386 ? 0.485 3.164 0.466 1.00 81.25 386 THR A CA 1
ATOM 3015 C C . THR A 1 386 ? -0.535 3.450 1.565 1.00 81.25 386 THR A C 1
ATOM 3017 O O . THR A 1 386 ? -0.217 3.286 2.741 1.00 81.25 386 THR A O 1
ATOM 3020 N N . GLN A 1 387 ? -1.768 3.812 1.195 1.00 81.62 387 GLN A N 1
ATOM 3021 C CA . GLN A 1 387 ? -2.839 4.062 2.157 1.00 81.62 387 GLN A CA 1
ATOM 3022 C C . GLN A 1 387 ? -3.210 2.801 2.945 1.00 81.62 387 GLN A C 1
ATOM 3024 O O . GLN A 1 387 ? -3.312 2.873 4.164 1.00 81.62 387 GLN A O 1
ATOM 3029 N N . LEU A 1 388 ? -3.311 1.634 2.295 1.00 81.94 388 LEU A N 1
ATOM 3030 C CA . LEU A 1 388 ? -3.605 0.376 2.989 1.00 81.94 388 LEU A CA 1
ATOM 3031 C C . LEU A 1 388 ? -2.595 0.094 4.108 1.00 81.94 388 LEU A C 1
ATOM 3033 O O . LEU A 1 388 ? -2.972 -0.318 5.200 1.00 81.94 388 LEU A O 1
ATOM 3037 N N . PHE A 1 389 ? -1.306 0.315 3.861 1.00 79.56 389 PHE A N 1
ATOM 3038 C CA . PHE A 1 389 ? -0.275 0.073 4.870 1.00 79.56 389 PHE A CA 1
ATOM 3039 C C . PHE A 1 389 ? -0.286 1.099 6.013 1.00 79.56 389 PHE A C 1
ATOM 3041 O O . PHE A 1 389 ? 0.104 0.759 7.136 1.00 79.56 389 PHE A O 1
ATOM 3048 N N . VAL A 1 390 ? -0.766 2.320 5.763 1.00 78.06 390 VAL A N 1
ATOM 3049 C CA . VAL A 1 390 ? -1.071 3.295 6.821 1.00 78.06 390 VAL A CA 1
ATOM 3050 C C . VAL A 1 390 ? -2.226 2.774 7.678 1.00 78.06 390 VAL A C 1
ATOM 3052 O O . VAL A 1 390 ? -2.052 2.621 8.884 1.00 78.06 390 VAL A O 1
ATOM 3055 N N . ASP A 1 391 ? -3.337 2.375 7.057 1.00 74.69 391 ASP A N 1
ATOM 3056 C CA . ASP A 1 391 ? -4.530 1.881 7.759 1.00 74.69 391 ASP A CA 1
ATOM 3057 C C . ASP A 1 391 ? -4.241 0.594 8.558 1.00 74.69 391 ASP A C 1
ATOM 3059 O O . ASP A 1 391 ? -4.721 0.404 9.676 1.00 74.69 391 ASP A O 1
ATOM 3063 N N . LEU A 1 392 ? -3.410 -0.303 8.016 1.00 75.94 392 LEU A N 1
ATOM 3064 C CA . LEU A 1 392 ? -2.957 -1.504 8.722 1.00 75.94 392 LEU A CA 1
ATOM 3065 C C . LEU A 1 392 ? -2.110 -1.151 9.944 1.00 75.94 392 LEU A C 1
ATOM 3067 O O . LEU A 1 392 ? -2.235 -1.808 10.977 1.00 75.94 392 LEU A O 1
ATOM 3071 N N . SER A 1 393 ? -1.262 -0.123 9.853 1.00 73.31 393 SER A N 1
ATOM 3072 C CA . SER A 1 393 ? -0.421 0.311 10.977 1.00 73.31 393 SER A CA 1
ATOM 3073 C C . SER A 1 393 ? -1.266 0.732 12.186 1.00 73.31 393 SER A C 1
ATOM 3075 O O . SER A 1 393 ? -0.897 0.412 13.318 1.00 73.31 393 SER A O 1
ATOM 3077 N N . ASP A 1 394 ? -2.442 1.321 11.952 1.00 67.44 394 ASP A N 1
ATOM 3078 C CA . ASP A 1 394 ? -3.398 1.703 12.999 1.00 67.44 394 ASP A CA 1
ATOM 3079 C C . ASP A 1 394 ? -4.052 0.501 13.715 1.00 67.44 394 ASP A C 1
ATOM 3081 O O . ASP A 1 394 ? -4.516 0.632 14.849 1.00 67.44 394 ASP A O 1
ATOM 3085 N N . LEU A 1 395 ? -4.044 -0.702 13.121 1.00 67.69 395 LEU A N 1
ATOM 3086 C CA . LEU A 1 395 ? -4.487 -1.939 13.791 1.00 67.69 395 LEU A CA 1
ATOM 3087 C C . LEU A 1 395 ? -3.450 -2.528 14.760 1.00 67.69 395 LEU A C 1
ATOM 3089 O O . LEU A 1 395 ? -3.747 -3.520 15.443 1.00 67.69 395 LEU A O 1
ATOM 3093 N N . GLU A 1 396 ? -2.246 -1.948 14.814 1.00 67.62 396 GLU A N 1
ATOM 3094 C CA . GLU A 1 396 ? -1.088 -2.471 15.547 1.00 67.62 396 GLU A CA 1
ATOM 3095 C C . GLU A 1 396 ? -0.769 -3.930 15.173 1.00 67.62 396 GLU A C 1
ATOM 3097 O O . GLU A 1 396 ? -0.340 -4.733 16.004 1.00 67.62 396 GLU A O 1
ATOM 3102 N N . TYR A 1 397 ? -0.986 -4.303 13.905 1.00 70.06 397 TYR A N 1
ATOM 3103 C CA . TYR A 1 397 ? -0.786 -5.679 13.433 1.00 70.06 397 TYR A CA 1
ATOM 3104 C C . TYR A 1 397 ? 0.643 -6.192 13.674 1.00 70.06 397 TYR A C 1
ATOM 3106 O O . TYR A 1 397 ? 0.853 -7.393 13.832 1.00 70.06 397 TYR A O 1
ATOM 3114 N N . THR A 1 398 ? 1.609 -5.276 13.770 1.00 61.94 398 THR A N 1
ATOM 3115 C CA . THR A 1 398 ? 3.021 -5.526 14.083 1.00 61.94 398 THR A CA 1
ATOM 3116 C C . THR A 1 398 ? 3.252 -6.136 15.468 1.00 61.94 398 THR A C 1
ATOM 3118 O O . THR A 1 398 ? 4.334 -6.653 15.730 1.00 61.94 398 THR A O 1
ATOM 3121 N N . GLN A 1 399 ? 2.253 -6.123 16.355 1.00 71.75 399 GLN A N 1
ATOM 3122 C CA . GLN A 1 399 ? 2.322 -6.778 17.664 1.00 71.75 399 GLN A CA 1
ATOM 3123 C C . GLN A 1 399 ? 1.895 -8.255 17.620 1.00 71.75 399 GLN A C 1
ATOM 3125 O O . GLN A 1 399 ? 2.127 -8.983 18.583 1.00 71.75 399 GLN A O 1
ATOM 3130 N N . SER A 1 400 ? 1.295 -8.722 16.516 1.00 74.62 400 SER A N 1
ATOM 3131 C CA . SER A 1 400 ? 0.813 -10.099 16.366 1.00 74.62 400 SER A CA 1
ATOM 3132 C C . SER A 1 400 ? 1.578 -10.850 15.269 1.00 74.62 400 SER A C 1
ATOM 3134 O O . SER A 1 400 ? 1.409 -10.545 14.085 1.00 74.62 400 SER A O 1
ATOM 3136 N N . PRO A 1 401 ? 2.355 -11.899 15.610 1.00 78.50 401 PRO A N 1
ATOM 3137 C CA . PRO A 1 401 ? 3.059 -12.721 14.622 1.00 78.50 401 PRO A CA 1
ATOM 3138 C C . PRO A 1 401 ? 2.129 -13.337 13.567 1.00 78.50 401 PRO A C 1
ATOM 3140 O O . PRO A 1 401 ? 2.506 -13.464 12.403 1.00 78.50 401 PRO A O 1
ATOM 3143 N N . ALA A 1 402 ? 0.898 -13.689 13.957 1.00 77.88 402 ALA A N 1
ATOM 3144 C CA . ALA A 1 402 ? -0.100 -14.254 13.052 1.00 77.88 402 ALA A CA 1
ATOM 3145 C C . ALA A 1 402 ? -0.585 -13.227 12.015 1.00 77.88 402 ALA A C 1
ATOM 3147 O O . ALA A 1 402 ? -0.712 -13.558 10.837 1.00 77.88 402 ALA A O 1
ATOM 3148 N N . LEU A 1 403 ? -0.816 -11.977 12.434 1.00 79.38 403 LEU A N 1
ATOM 3149 C CA . LEU A 1 403 ? -1.220 -10.910 11.515 1.00 79.38 403 LEU A CA 1
ATOM 3150 C C . LEU A 1 403 ? -0.067 -10.487 10.604 1.00 79.38 403 LEU A C 1
ATOM 3152 O O . LEU A 1 403 ? -0.298 -10.282 9.417 1.00 79.38 403 LEU A O 1
ATOM 3156 N N . ILE A 1 404 ? 1.170 -10.439 11.113 1.00 83.62 404 ILE A N 1
ATOM 3157 C CA . ILE A 1 404 ? 2.367 -10.205 10.288 1.00 83.62 404 ILE A CA 1
ATOM 3158 C C . ILE A 1 404 ? 2.469 -11.259 9.181 1.00 83.62 404 ILE A C 1
ATOM 3160 O O . ILE A 1 404 ? 2.674 -10.907 8.022 1.00 83.62 404 ILE A O 1
ATOM 3164 N N . ALA A 1 405 ? 2.291 -12.541 9.516 1.00 84.56 405 ALA A N 1
ATOM 3165 C CA . ALA A 1 405 ? 2.352 -13.620 8.534 1.00 84.56 405 ALA A CA 1
ATOM 3166 C C . ALA A 1 405 ? 1.267 -13.487 7.450 1.00 84.56 405 ALA A C 1
ATOM 3168 O O . ALA A 1 405 ? 1.556 -13.698 6.273 1.00 84.56 405 ALA A O 1
ATOM 3169 N N . ILE A 1 406 ? 0.044 -13.096 7.829 1.00 86.12 406 ILE A N 1
ATOM 3170 C CA . ILE A 1 406 ? -1.061 -12.874 6.885 1.00 86.12 406 ILE A CA 1
ATOM 3171 C C . ILE A 1 406 ? -0.776 -11.668 5.994 1.00 86.12 406 ILE A C 1
ATOM 3173 O O . ILE A 1 406 ? -0.818 -11.807 4.779 1.00 86.12 406 ILE A O 1
ATOM 3177 N N . VAL A 1 407 ? -0.422 -10.514 6.565 1.00 86.81 407 VAL A N 1
ATOM 3178 C CA . VAL A 1 407 ? -0.093 -9.309 5.786 1.00 86.81 407 VAL A CA 1
ATOM 3179 C C . VAL A 1 407 ? 1.059 -9.595 4.824 1.00 86.81 407 VAL A C 1
ATOM 3181 O O . VAL A 1 407 ? 0.973 -9.242 3.652 1.00 86.81 407 VAL A O 1
ATOM 3184 N N . ALA A 1 408 ? 2.105 -10.297 5.267 1.00 86.81 408 ALA A N 1
ATOM 3185 C CA . ALA A 1 408 ? 3.219 -10.680 4.406 1.00 86.81 408 ALA A CA 1
ATOM 3186 C C . ALA A 1 408 ? 2.785 -11.605 3.254 1.00 86.81 408 ALA A C 1
ATOM 3188 O O . ALA A 1 408 ? 3.225 -11.409 2.120 1.00 86.81 408 ALA A O 1
ATOM 3189 N N . ALA A 1 409 ? 1.927 -12.596 3.519 1.00 87.94 409 ALA A N 1
ATOM 3190 C CA . ALA A 1 409 ? 1.406 -13.500 2.495 1.00 87.94 409 ALA A CA 1
ATOM 3191 C C . ALA A 1 409 ? 0.500 -12.770 1.491 1.00 87.94 409 ALA A C 1
ATOM 3193 O O . ALA A 1 409 ? 0.711 -12.882 0.285 1.00 87.94 409 ALA A O 1
ATOM 3194 N N . GLU A 1 410 ? -0.448 -11.964 1.969 1.00 89.75 410 GLU A N 1
ATOM 3195 C CA . GLU A 1 410 ? -1.377 -11.244 1.095 1.00 89.75 410 GLU A CA 1
ATOM 3196 C C . GLU A 1 410 ? -0.685 -10.144 0.284 1.00 89.75 410 GLU A C 1
ATOM 3198 O O . GLU A 1 410 ? -0.986 -9.953 -0.892 1.00 89.75 410 GLU A O 1
ATOM 3203 N N . THR A 1 411 ? 0.329 -9.485 0.851 1.00 89.75 411 THR A N 1
ATOM 3204 C CA . THR A 1 411 ? 1.168 -8.535 0.103 1.00 89.75 411 THR A CA 1
ATOM 3205 C C . THR A 1 411 ? 1.860 -9.229 -1.070 1.00 89.75 411 THR A C 1
ATOM 3207 O O . THR A 1 411 ? 1.856 -8.709 -2.187 1.00 89.75 411 THR A O 1
ATOM 3210 N N . LYS A 1 412 ? 2.415 -10.431 -0.849 1.00 89.56 412 LYS A N 1
ATOM 3211 C CA . LYS A 1 412 ? 3.011 -11.239 -1.924 1.00 89.56 412 LYS A CA 1
ATOM 3212 C C . LYS A 1 412 ? 1.976 -11.593 -2.992 1.00 89.56 412 LYS A C 1
ATOM 3214 O O . LYS A 1 412 ? 2.269 -11.442 -4.176 1.00 89.56 412 LYS A O 1
ATOM 3219 N N . ASN A 1 413 ? 0.777 -12.009 -2.580 1.00 89.31 413 ASN A N 1
ATOM 3220 C CA . ASN A 1 413 ? -0.310 -12.367 -3.492 1.00 89.31 413 ASN A CA 1
ATOM 3221 C C . ASN A 1 413 ? -0.729 -11.188 -4.376 1.00 89.31 413 ASN A C 1
ATOM 3223 O O . ASN A 1 413 ? -0.843 -11.354 -5.588 1.00 89.31 413 ASN A O 1
ATOM 3227 N N . VAL A 1 414 ? -0.891 -9.991 -3.802 1.00 89.31 414 VAL A N 1
ATOM 3228 C CA . VAL A 1 414 ? -1.266 -8.792 -4.564 1.00 89.31 414 VAL A CA 1
ATOM 3229 C C . VAL A 1 414 ? -0.232 -8.475 -5.632 1.00 89.31 414 VAL A C 1
ATOM 3231 O O . VAL A 1 414 ? -0.586 -8.349 -6.804 1.00 89.31 414 VAL A O 1
ATOM 3234 N N . PHE A 1 415 ? 1.047 -8.374 -5.263 1.00 90.62 415 PHE A N 1
ATOM 3235 C CA . PHE A 1 415 ? 2.076 -8.031 -6.241 1.00 90.62 415 PHE A CA 1
ATOM 3236 C C . PHE A 1 415 ? 2.250 -9.116 -7.311 1.00 90.62 415 PHE A C 1
ATOM 3238 O O . PHE A 1 415 ? 2.481 -8.770 -8.470 1.00 90.62 415 PHE A O 1
ATOM 3245 N N . ALA A 1 416 ? 2.095 -10.397 -6.961 1.00 89.38 416 ALA A N 1
ATOM 3246 C CA . ALA A 1 416 ? 2.125 -11.497 -7.923 1.00 89.38 416 ALA A CA 1
ATOM 3247 C C . ALA A 1 416 ? 0.934 -11.449 -8.896 1.00 89.38 416 ALA A C 1
ATOM 3249 O O . ALA A 1 416 ? 1.114 -11.590 -10.103 1.00 89.38 416 ALA A O 1
ATOM 3250 N N . ALA A 1 417 ? -0.275 -11.187 -8.402 1.00 87.19 417 ALA A N 1
ATOM 3251 C CA . ALA A 1 417 ? -1.477 -11.106 -9.227 1.00 87.19 417 ALA A CA 1
ATOM 3252 C C . ALA A 1 417 ? -1.485 -9.884 -10.157 1.00 87.19 417 ALA A C 1
ATOM 3254 O O . ALA A 1 417 ? -1.962 -9.974 -11.289 1.00 87.19 417 ALA A O 1
ATOM 3255 N N . VAL A 1 418 ? -0.933 -8.753 -9.705 1.00 87.25 418 VAL A N 1
ATOM 3256 C CA . VAL A 1 418 ? -0.717 -7.568 -10.549 1.00 87.25 418 VAL A CA 1
ATOM 3257 C C . VAL A 1 418 ? 0.297 -7.875 -11.651 1.00 87.25 418 VAL A C 1
ATOM 3259 O O . VAL A 1 418 ? 0.052 -7.543 -12.809 1.00 87.25 418 VAL A O 1
ATOM 3262 N N . LEU A 1 419 ? 1.394 -8.566 -11.320 1.00 88.00 419 LEU A N 1
ATOM 3263 C CA . LEU A 1 419 ? 2.398 -8.982 -12.300 1.00 88.00 419 LEU A CA 1
ATOM 3264 C C . LEU A 1 419 ? 1.812 -9.940 -13.344 1.00 88.00 419 LEU A C 1
ATOM 3266 O O . LEU A 1 419 ? 2.061 -9.775 -14.535 1.00 88.00 419 LEU A O 1
ATOM 3270 N N . GLN A 1 420 ? 0.995 -10.901 -12.911 1.00 85.44 420 GLN A N 1
ATOM 3271 C CA . GLN A 1 420 ? 0.272 -11.798 -13.809 1.00 85.44 420 GLN A CA 1
ATOM 3272 C C . GLN A 1 420 ? -0.666 -11.017 -14.743 1.00 85.44 420 GLN A C 1
ATOM 3274 O O . GLN A 1 420 ? -0.717 -11.304 -15.934 1.00 85.44 420 GLN A O 1
ATOM 3279 N N . GLY A 1 421 ? -1.352 -9.989 -14.232 1.00 81.31 421 GLY A N 1
ATOM 3280 C CA . GLY A 1 421 ? -2.180 -9.102 -15.052 1.00 81.31 421 GLY A CA 1
ATOM 3281 C C . GLY A 1 421 ? -1.397 -8.407 -16.173 1.00 81.31 421 GLY A C 1
ATOM 3282 O O . GLY A 1 421 ? -1.902 -8.307 -17.286 1.00 81.31 421 GLY A O 1
ATOM 3283 N N . PHE A 1 422 ? -0.152 -7.989 -15.919 1.00 80.50 422 PHE A N 1
ATOM 3284 C CA . PHE A 1 422 ? 0.727 -7.455 -16.969 1.00 80.50 422 PHE A CA 1
ATOM 3285 C C . PHE A 1 422 ? 1.144 -8.510 -17.994 1.00 80.50 422 PHE A C 1
ATOM 3287 O O . PHE A 1 422 ? 1.252 -8.198 -19.174 1.00 80.50 422 PHE A O 1
ATOM 3294 N N . GLN A 1 423 ? 1.405 -9.743 -17.556 1.00 79.38 423 GLN A N 1
ATOM 3295 C CA . GLN A 1 423 ? 1.813 -10.826 -18.454 1.00 79.38 423 GLN A CA 1
ATOM 3296 C C . GLN A 1 423 ? 0.682 -11.250 -19.396 1.00 79.38 423 GLN A C 1
ATOM 3298 O O . GLN A 1 423 ? 0.955 -11.564 -20.546 1.00 79.38 423 GLN A O 1
ATOM 3303 N N . GLU A 1 424 ? -0.563 -11.223 -18.921 1.00 75.81 424 GLU A N 1
ATOM 3304 C CA . GLU A 1 424 ? -1.749 -11.507 -19.737 1.00 75.81 424 GLU A CA 1
ATOM 3305 C C . GLU A 1 424 ? -2.082 -10.355 -20.697 1.00 75.81 424 GLU A C 1
ATOM 3307 O O . GLU A 1 424 ? -2.463 -10.602 -21.834 1.00 75.81 424 GLU A O 1
ATOM 3312 N N . ALA A 1 425 ? -1.907 -9.098 -20.271 1.00 69.38 425 ALA A N 1
ATOM 3313 C CA . ALA A 1 425 ? -2.163 -7.930 -21.119 1.00 69.38 425 ALA A CA 1
ATOM 3314 C C . ALA A 1 425 ? -1.112 -7.729 -22.229 1.00 69.38 425 ALA A C 1
ATOM 3316 O O . ALA A 1 425 ? -1.392 -7.069 -23.221 1.00 69.38 425 ALA A O 1
ATOM 3317 N N . ALA A 1 426 ? 0.090 -8.296 -22.080 1.00 59.66 426 ALA A N 1
ATOM 3318 C CA . ALA A 1 426 ? 1.182 -8.165 -23.048 1.00 59.66 426 ALA A CA 1
ATOM 3319 C C . ALA A 1 426 ? 0.959 -8.924 -24.376 1.00 59.66 426 ALA A C 1
ATOM 3321 O O . ALA A 1 426 ? 1.810 -8.846 -25.260 1.00 59.66 426 ALA A O 1
ATOM 3322 N N . GLU A 1 427 ? -0.135 -9.684 -24.516 1.00 55.72 427 GLU A N 1
ATOM 3323 C CA . GLU A 1 427 ? -0.505 -10.346 -25.777 1.00 55.72 427 GLU A CA 1
ATOM 3324 C C . GLU A 1 427 ? -1.170 -9.385 -26.787 1.00 55.72 427 GLU A C 1
ATOM 3326 O O . GLU A 1 427 ? -1.155 -9.673 -27.984 1.00 55.72 427 GLU A O 1
ATOM 3331 N N . ASP A 1 428 ? -1.668 -8.228 -26.333 1.00 53.38 428 ASP A N 1
ATOM 3332 C CA . ASP A 1 428 ? -2.205 -7.155 -27.177 1.00 53.38 428 ASP A CA 1
ATOM 3333 C C . ASP A 1 428 ? -1.134 -6.050 -27.353 1.00 53.38 428 ASP A C 1
ATOM 3335 O O . ASP A 1 428 ? -0.515 -5.625 -26.380 1.00 53.38 428 ASP A O 1
ATOM 3339 N N . GLU A 1 429 ? -0.862 -5.605 -28.591 1.00 52.78 429 GLU A N 1
ATOM 3340 C CA . GLU A 1 429 ? 0.237 -4.693 -29.001 1.00 52.78 429 GLU A CA 1
ATOM 3341 C C . GLU A 1 429 ? 0.152 -3.246 -28.434 1.00 52.78 429 GLU A C 1
ATOM 3343 O O . GLU A 1 429 ? 0.265 -2.260 -29.169 1.00 52.78 429 GLU A O 1
ATOM 3348 N N . GLU A 1 430 ? -0.051 -3.056 -27.130 1.00 58.88 430 GLU A N 1
ATOM 3349 C CA . GLU A 1 430 ? -0.251 -1.736 -26.529 1.00 58.88 430 GLU A CA 1
ATOM 3350 C C . GLU A 1 430 ? 0.953 -1.223 -25.720 1.00 58.88 430 GLU A C 1
ATOM 3352 O O . GLU A 1 430 ? 1.275 -1.678 -24.625 1.00 58.88 430 GLU A O 1
ATOM 3357 N N . ASN A 1 431 ? 1.566 -0.164 -26.262 1.00 76.94 431 ASN A N 1
ATOM 3358 C CA . ASN A 1 431 ? 2.341 0.874 -25.570 1.00 76.94 431 ASN A CA 1
ATOM 3359 C C . ASN A 1 431 ? 3.350 0.374 -24.508 1.00 76.94 431 ASN A C 1
ATOM 3361 O O . ASN A 1 431 ? 3.299 0.771 -23.341 1.00 76.94 431 ASN A O 1
ATOM 3365 N N . ASP A 1 432 ? 4.330 -0.430 -24.936 1.00 86.06 432 ASP A N 1
ATOM 3366 C CA . ASP A 1 432 ? 5.413 -1.004 -24.114 1.00 86.06 432 ASP A CA 1
ATOM 3367 C C . ASP A 1 432 ? 6.100 -0.016 -23.150 1.00 86.06 432 ASP A C 1
ATOM 3369 O O . ASP A 1 432 ? 6.480 -0.374 -22.032 1.00 86.06 432 ASP A O 1
ATOM 3373 N N . LEU A 1 433 ? 6.253 1.252 -23.553 1.00 86.69 433 LEU A N 1
ATOM 3374 C CA . LEU A 1 433 ? 6.848 2.293 -22.711 1.00 86.69 433 LEU A CA 1
ATOM 3375 C C . LEU A 1 433 ? 5.952 2.660 -21.517 1.00 86.69 433 LEU A C 1
ATOM 3377 O O . LEU A 1 433 ? 6.459 2.906 -20.419 1.00 86.69 433 LEU A O 1
ATOM 3381 N N . ALA A 1 434 ? 4.630 2.689 -21.712 1.00 86.38 434 ALA A N 1
ATOM 3382 C CA . ALA A 1 434 ? 3.683 2.898 -20.624 1.00 86.38 434 ALA A CA 1
ATOM 3383 C C . ALA A 1 434 ? 3.745 1.725 -19.642 1.00 86.38 434 ALA A C 1
ATOM 3385 O O . ALA A 1 434 ? 3.922 1.939 -18.442 1.00 86.38 434 ALA A O 1
ATOM 3386 N N . THR A 1 435 ? 3.721 0.496 -20.161 1.00 87.12 435 THR A N 1
ATOM 3387 C CA . THR A 1 435 ? 3.881 -0.739 -19.382 1.00 87.12 435 THR A CA 1
ATOM 3388 C C . THR A 1 435 ? 5.177 -0.735 -18.570 1.00 87.12 435 THR A C 1
ATOM 3390 O O . THR A 1 435 ? 5.153 -0.997 -17.365 1.00 87.12 435 THR A O 1
ATOM 3393 N N . ALA A 1 436 ? 6.301 -0.344 -19.178 1.00 89.56 436 ALA A N 1
ATOM 3394 C CA . ALA A 1 436 ? 7.578 -0.200 -18.485 1.00 89.56 436 ALA A CA 1
ATOM 3395 C C . ALA A 1 436 ? 7.504 0.813 -17.328 1.00 89.56 436 ALA A C 1
ATOM 3397 O O . ALA A 1 436 ? 8.016 0.545 -16.239 1.00 89.56 436 ALA A O 1
ATOM 3398 N N . PHE A 1 437 ? 6.840 1.956 -17.518 1.00 89.94 437 PHE A N 1
ATOM 3399 C CA . PHE A 1 437 ? 6.676 2.939 -16.448 1.00 89.94 437 PHE A CA 1
ATOM 3400 C C . PHE A 1 437 ? 5.828 2.401 -15.286 1.00 89.94 437 PHE A C 1
ATOM 3402 O O . PHE A 1 437 ? 6.235 2.533 -14.131 1.00 89.94 437 PHE A O 1
ATOM 3409 N N . VAL A 1 438 ? 4.699 1.735 -15.558 1.00 88.88 438 VAL A N 1
ATOM 3410 C CA . VAL A 1 438 ? 3.869 1.179 -14.476 1.00 88.88 438 VAL A CA 1
ATOM 3411 C C . VAL A 1 438 ? 4.624 0.084 -13.714 1.00 88.88 438 VAL A C 1
ATOM 3413 O O . VAL A 1 438 ? 4.638 0.102 -12.482 1.00 88.88 438 VAL A O 1
ATOM 3416 N N . LEU A 1 439 ? 5.320 -0.817 -14.420 1.00 90.62 439 LEU A N 1
ATOM 3417 C CA . LEU A 1 439 ? 6.172 -1.844 -13.807 1.00 90.62 439 LEU A CA 1
ATOM 3418 C C . LEU A 1 439 ? 7.255 -1.227 -12.911 1.00 90.62 439 LEU A C 1
ATOM 3420 O O . LEU A 1 439 ? 7.491 -1.725 -11.810 1.00 90.62 439 LEU A O 1
ATOM 3424 N N . PHE A 1 440 ? 7.883 -0.128 -13.345 1.00 92.12 440 PHE A N 1
ATOM 3425 C CA . PHE A 1 440 ? 8.853 0.609 -12.536 1.00 92.12 440 PHE A CA 1
ATOM 3426 C C . PHE A 1 440 ? 8.218 1.162 -11.252 1.00 92.12 440 PHE A C 1
ATOM 3428 O O . PHE A 1 440 ? 8.752 0.928 -10.167 1.00 92.12 440 PHE A O 1
ATOM 3435 N N . SER A 1 441 ? 7.076 1.849 -11.355 1.00 90.25 441 SER A N 1
ATOM 3436 C CA . SER A 1 441 ? 6.404 2.468 -10.205 1.00 90.25 441 SER A CA 1
ATOM 3437 C C . SER A 1 441 ? 5.903 1.441 -9.187 1.00 90.25 441 SER A C 1
ATOM 3439 O O . SER A 1 441 ? 6.075 1.636 -7.985 1.00 90.25 441 SER A O 1
ATOM 3441 N N . VAL A 1 442 ? 5.322 0.325 -9.644 1.00 89.94 442 VAL A N 1
ATOM 3442 C CA . VAL A 1 442 ? 4.856 -0.754 -8.751 1.00 89.94 442 VAL A CA 1
ATOM 3443 C C . VAL A 1 442 ? 6.036 -1.426 -8.053 1.00 89.94 442 VAL A C 1
ATOM 3445 O O . VAL A 1 442 ? 5.980 -1.680 -6.850 1.00 89.94 442 VAL A O 1
ATOM 3448 N N . ARG A 1 443 ? 7.130 -1.671 -8.781 1.00 92.81 443 ARG A N 1
ATOM 3449 C CA . ARG A 1 443 ? 8.366 -2.228 -8.219 1.00 92.81 443 ARG A CA 1
ATOM 3450 C C . ARG A 1 443 ? 8.960 -1.323 -7.142 1.00 92.81 443 ARG A C 1
ATOM 3452 O O . ARG A 1 443 ? 9.428 -1.828 -6.125 1.00 92.81 443 ARG A O 1
ATOM 3459 N N . ASP A 1 444 ? 8.966 -0.010 -7.358 1.00 91.00 444 ASP A N 1
ATOM 3460 C CA . ASP A 1 444 ? 9.510 0.937 -6.383 1.00 91.00 444 ASP A CA 1
ATOM 3461 C C . ASP A 1 444 ? 8.641 1.018 -5.121 1.00 91.00 444 ASP A C 1
ATOM 3463 O O . ASP A 1 444 ? 9.156 0.941 -4.004 1.00 91.00 444 ASP A O 1
ATOM 3467 N N . ALA A 1 445 ? 7.313 1.004 -5.285 1.00 89.00 445 ALA A N 1
ATOM 3468 C CA . ALA A 1 445 ? 6.381 0.862 -4.168 1.00 89.00 445 ALA A CA 1
ATOM 3469 C C . ALA A 1 445 ? 6.623 -0.444 -3.385 1.00 89.00 445 ALA A C 1
ATOM 3471 O O . ALA A 1 445 ? 6.692 -0.422 -2.156 1.00 89.00 445 ALA A O 1
ATOM 3472 N N . ALA A 1 446 ? 6.833 -1.572 -4.074 1.00 89.94 446 ALA A N 1
ATOM 3473 C CA . ALA A 1 446 ? 7.151 -2.850 -3.436 1.00 89.94 446 ALA A CA 1
ATOM 3474 C C . ALA A 1 446 ? 8.468 -2.792 -2.640 1.00 89.94 446 ALA A C 1
ATOM 3476 O O . ALA A 1 446 ? 8.530 -3.306 -1.524 1.00 89.94 446 ALA A O 1
ATOM 3477 N N . ARG A 1 447 ? 9.512 -2.134 -3.168 1.00 90.94 447 ARG A N 1
ATOM 3478 C CA . ARG A 1 447 ? 10.782 -1.928 -2.445 1.00 90.94 447 ARG A CA 1
ATOM 3479 C C . ARG A 1 447 ? 10.594 -1.076 -1.197 1.00 90.94 447 ARG A C 1
ATOM 3481 O O . ARG A 1 447 ? 11.109 -1.442 -0.143 1.00 90.94 447 ARG A O 1
ATOM 3488 N N . HIS A 1 448 ? 9.846 0.019 -1.306 1.00 89.44 448 HIS A N 1
ATOM 3489 C CA . HIS A 1 448 ? 9.546 0.880 -0.167 1.00 89.44 448 HIS A CA 1
ATOM 3490 C C . HIS A 1 448 ? 8.813 0.095 0.931 1.00 89.44 448 HIS A C 1
ATOM 3492 O O . HIS A 1 448 ? 9.222 0.120 2.086 1.00 89.44 448 HIS A O 1
ATOM 3498 N N . ILE A 1 449 ? 7.789 -0.684 0.573 1.00 87.06 449 ILE A N 1
ATOM 3499 C CA . ILE A 1 449 ? 7.029 -1.511 1.525 1.00 87.06 449 ILE A CA 1
ATOM 3500 C C . ILE A 1 449 ? 7.907 -2.589 2.162 1.00 87.06 449 ILE A C 1
ATOM 3502 O O . ILE A 1 449 ? 7.863 -2.767 3.379 1.00 87.06 449 ILE A O 1
ATOM 3506 N N . ALA A 1 450 ? 8.729 -3.281 1.368 1.00 87.12 450 ALA A N 1
ATOM 3507 C CA . ALA A 1 450 ? 9.662 -4.284 1.874 1.00 87.12 450 ALA A CA 1
ATOM 3508 C C . ALA A 1 450 ? 10.609 -3.692 2.930 1.00 87.12 450 ALA A C 1
ATOM 3510 O O . ALA A 1 450 ? 10.839 -4.310 3.968 1.00 87.12 450 ALA A O 1
ATOM 3511 N N . GLN A 1 451 ? 11.108 -2.474 2.698 1.00 88.25 451 GLN A N 1
ATOM 3512 C CA . GLN A 1 451 ? 11.989 -1.765 3.628 1.00 88.25 451 GLN A CA 1
ATOM 3513 C C . GLN A 1 451 ? 11.245 -1.253 4.866 1.00 88.25 451 GLN A C 1
ATOM 3515 O O . GLN A 1 451 ? 11.694 -1.483 5.987 1.00 88.25 451 GLN A O 1
ATOM 3520 N N . SER A 1 452 ? 10.106 -0.579 4.692 1.00 85.12 452 SER A N 1
ATOM 3521 C CA . SER A 1 452 ? 9.350 0.010 5.804 1.00 85.12 452 SER A CA 1
ATOM 3522 C C . SER A 1 452 ? 8.756 -1.052 6.732 1.00 85.12 452 SER A C 1
ATOM 3524 O O . SER A 1 452 ? 8.793 -0.891 7.949 1.00 85.12 452 SER A O 1
ATOM 3526 N N . TYR A 1 453 ? 8.254 -2.158 6.178 1.00 81.62 453 TYR A N 1
ATOM 3527 C CA . TYR A 1 453 ? 7.497 -3.173 6.921 1.00 81.62 453 TYR A CA 1
ATOM 3528 C C . TYR A 1 453 ? 8.227 -4.511 7.073 1.00 81.62 453 TYR A C 1
ATOM 3530 O O . TYR A 1 453 ? 7.664 -5.448 7.631 1.00 81.62 453 TYR A O 1
ATOM 3538 N N . HIS A 1 454 ? 9.487 -4.599 6.629 1.00 84.25 454 HIS A N 1
ATOM 3539 C CA . HIS A 1 454 ? 10.352 -5.775 6.801 1.00 84.25 454 HIS A CA 1
ATOM 3540 C C . HIS A 1 454 ? 9.752 -7.054 6.183 1.00 84.25 454 HIS A C 1
ATOM 3542 O O . HIS A 1 454 ? 9.927 -8.162 6.693 1.00 84.25 454 HIS A O 1
ATOM 3548 N N . ILE A 1 455 ? 9.028 -6.895 5.070 1.00 86.25 455 ILE A N 1
ATOM 3549 C CA . ILE A 1 455 ? 8.418 -7.992 4.313 1.00 86.25 455 ILE A CA 1
ATOM 3550 C C . ILE A 1 455 ? 9.403 -8.436 3.232 1.00 86.25 455 ILE A C 1
ATOM 3552 O O . ILE A 1 455 ? 9.838 -7.633 2.408 1.00 86.25 455 ILE A O 1
ATOM 3556 N N . ASP A 1 456 ? 9.727 -9.728 3.197 1.00 88.81 456 ASP A N 1
ATOM 3557 C CA . ASP A 1 456 ? 10.561 -10.292 2.136 1.00 88.81 456 ASP A CA 1
ATOM 3558 C C . ASP A 1 456 ? 9.803 -10.318 0.799 1.00 88.81 456 ASP A C 1
ATOM 3560 O O . ASP A 1 456 ? 8.993 -11.211 0.555 1.00 88.81 456 ASP A O 1
ATOM 3564 N N . LEU A 1 457 ? 10.078 -9.341 -0.065 1.00 90.62 457 LEU A N 1
ATOM 3565 C CA . LEU A 1 457 ? 9.554 -9.251 -1.432 1.00 90.62 457 LEU A CA 1
ATOM 3566 C C . LEU A 1 457 ? 10.655 -9.419 -2.491 1.00 90.62 457 LEU A C 1
ATOM 3568 O O . LEU A 1 457 ? 10.434 -9.067 -3.649 1.00 90.62 457 LEU A O 1
ATOM 3572 N N . GLN A 1 458 ? 11.831 -9.949 -2.133 1.00 90.94 458 GLN A N 1
ATOM 3573 C CA . GLN A 1 458 ? 13.001 -9.938 -3.019 1.00 90.94 458 GLN A CA 1
ATOM 3574 C C . GLN A 1 458 ? 12.719 -10.620 -4.366 1.00 90.94 458 GLN A C 1
ATOM 3576 O O . GLN A 1 458 ? 12.919 -10.014 -5.418 1.00 90.94 458 GLN A O 1
ATOM 3581 N N . LYS A 1 459 ? 12.167 -11.839 -4.335 1.00 91.50 459 LYS A N 1
ATOM 3582 C CA . LYS A 1 459 ? 11.831 -12.603 -5.546 1.00 91.50 459 LYS A CA 1
ATOM 3583 C C . LYS A 1 459 ? 10.849 -11.855 -6.458 1.00 91.50 459 LYS A C 1
ATOM 3585 O O . LYS A 1 459 ? 11.026 -11.820 -7.669 1.00 91.50 459 LYS A O 1
ATOM 3590 N N . ILE A 1 460 ? 9.835 -11.218 -5.874 1.00 91.69 460 ILE A N 1
ATOM 3591 C CA . ILE A 1 460 ? 8.841 -10.442 -6.625 1.00 91.69 460 ILE A CA 1
ATOM 3592 C C . ILE A 1 460 ? 9.514 -9.229 -7.277 1.00 91.69 460 ILE A C 1
ATOM 3594 O O . ILE A 1 460 ? 9.324 -8.976 -8.461 1.00 91.69 460 ILE A O 1
ATOM 3598 N N . VAL A 1 461 ? 10.352 -8.497 -6.538 1.00 92.94 461 VAL A N 1
ATOM 3599 C CA . VAL A 1 461 ? 11.093 -7.342 -7.073 1.00 92.94 461 VAL A CA 1
ATOM 3600 C C . VAL A 1 461 ? 12.016 -7.750 -8.229 1.00 92.94 461 VAL A C 1
ATOM 3602 O O . VAL A 1 461 ? 12.136 -7.004 -9.206 1.00 92.94 461 VAL A O 1
ATOM 3605 N N . GLU A 1 462 ? 12.646 -8.924 -8.155 1.00 93.00 462 GLU A N 1
ATOM 3606 C CA . GLU A 1 462 ? 13.450 -9.496 -9.242 1.00 93.00 462 GLU A CA 1
ATOM 3607 C C . GLU A 1 462 ? 12.592 -9.802 -10.484 1.00 93.00 462 GLU A C 1
ATOM 3609 O O . GLU A 1 462 ? 12.958 -9.403 -11.592 1.00 93.00 462 GLU A O 1
ATOM 3614 N N . GLU A 1 463 ? 11.413 -10.407 -10.312 1.00 92.88 463 GLU A N 1
ATOM 3615 C CA . GLU A 1 463 ? 10.471 -10.693 -11.406 1.00 92.88 463 GLU A CA 1
ATOM 3616 C C . GLU A 1 463 ? 9.938 -9.412 -12.077 1.00 92.88 463 GLU A C 1
ATOM 3618 O O . GLU A 1 463 ? 9.936 -9.310 -13.309 1.00 92.88 463 GLU A O 1
ATOM 3623 N N . TYR A 1 464 ? 9.572 -8.389 -11.294 1.00 93.31 464 TYR A N 1
ATOM 3624 C CA . TYR A 1 464 ? 9.207 -7.068 -11.823 1.00 93.31 464 TYR A CA 1
ATOM 3625 C C . TYR A 1 464 ? 10.368 -6.419 -12.580 1.00 93.31 464 TYR A C 1
ATOM 3627 O O . TYR A 1 464 ? 10.159 -5.802 -13.622 1.00 93.31 464 TYR A O 1
ATOM 3635 N N . THR A 1 465 ? 11.601 -6.565 -12.085 1.00 92.25 465 THR A N 1
ATOM 3636 C CA . THR A 1 465 ? 12.794 -6.032 -12.759 1.00 92.25 465 THR A CA 1
ATOM 3637 C C . THR A 1 465 ? 13.016 -6.717 -14.106 1.00 92.25 465 THR A C 1
ATOM 3639 O O . THR A 1 465 ? 13.316 -6.040 -15.088 1.00 92.25 465 THR A O 1
ATOM 3642 N N . ALA A 1 466 ? 12.828 -8.035 -14.184 1.00 91.62 466 ALA A N 1
ATOM 3643 C CA . ALA A 1 466 ? 12.924 -8.774 -15.439 1.00 91.62 466 ALA A CA 1
ATOM 3644 C C . ALA A 1 466 ? 11.842 -8.343 -16.446 1.00 91.62 466 ALA A C 1
ATOM 3646 O O . ALA A 1 466 ? 12.155 -8.096 -17.612 1.00 91.62 466 ALA A O 1
ATOM 3647 N N . CYS A 1 467 ? 10.590 -8.190 -15.997 1.00 90.94 467 CYS A N 1
ATOM 3648 C CA . CYS A 1 467 ? 9.491 -7.734 -16.854 1.00 90.94 467 CYS A CA 1
ATOM 3649 C C . CYS A 1 467 ? 9.699 -6.292 -17.332 1.00 90.94 467 CYS A C 1
ATOM 3651 O O . CYS A 1 467 ? 9.523 -6.010 -18.513 1.00 90.94 467 CYS A O 1
ATOM 3653 N N . PHE A 1 468 ? 10.156 -5.400 -16.448 1.00 92.38 468 PHE A N 1
ATOM 3654 C CA . PHE A 1 468 ? 10.518 -4.027 -16.796 1.00 92.38 468 PHE A CA 1
ATOM 3655 C C . PHE A 1 468 ? 11.593 -3.982 -17.890 1.00 92.38 468 PHE A C 1
ATOM 3657 O O . PHE A 1 468 ? 11.415 -3.298 -18.896 1.00 92.38 468 PHE A O 1
ATOM 3664 N N . ARG A 1 469 ? 12.681 -4.757 -17.740 1.00 91.00 469 ARG A N 1
ATOM 3665 C CA . ARG A 1 469 ? 13.738 -4.837 -18.764 1.00 91.00 469 ARG A CA 1
ATOM 3666 C C . ARG A 1 469 ? 13.190 -5.307 -20.107 1.00 91.00 469 ARG A C 1
ATOM 3668 O O . ARG A 1 469 ? 13.511 -4.708 -21.129 1.00 91.00 469 ARG A O 1
ATOM 3675 N N . ARG A 1 470 ? 12.349 -6.347 -20.099 1.00 89.94 470 ARG A N 1
ATOM 3676 C CA . ARG A 1 470 ? 11.731 -6.884 -21.316 1.00 89.94 470 ARG A CA 1
ATOM 3677 C C . ARG A 1 470 ? 10.828 -5.851 -21.997 1.00 89.94 470 ARG A C 1
ATOM 3679 O O . ARG A 1 470 ? 10.935 -5.700 -23.205 1.00 89.94 470 ARG A O 1
ATOM 3686 N N . ALA A 1 471 ? 10.012 -5.114 -21.241 1.00 89.75 471 ALA A N 1
ATOM 3687 C CA . ALA A 1 471 ? 9.143 -4.067 -21.781 1.00 89.75 471 ALA A CA 1
ATOM 3688 C C . ALA A 1 471 ? 9.946 -2.918 -22.417 1.00 89.75 471 ALA A C 1
ATOM 3690 O O . ALA A 1 471 ? 9.648 -2.497 -23.529 1.00 89.75 471 ALA A O 1
ATOM 3691 N N . VAL A 1 472 ? 11.025 -2.454 -21.771 1.00 90.12 472 VAL A N 1
ATOM 3692 C CA . VAL A 1 472 ? 11.901 -1.425 -22.364 1.00 90.12 472 VAL A CA 1
ATOM 3693 C C . VAL A 1 472 ? 12.566 -1.937 -23.645 1.00 90.12 472 VAL A C 1
ATOM 3695 O O . VAL A 1 472 ? 12.632 -1.209 -24.629 1.00 90.12 472 VAL A O 1
ATOM 3698 N N . GLN A 1 473 ? 13.036 -3.186 -23.666 1.00 89.12 473 GLN A N 1
ATOM 3699 C CA . GLN A 1 473 ? 13.634 -3.777 -24.867 1.00 89.12 473 GLN A CA 1
ATOM 3700 C C . GLN A 1 473 ? 12.617 -3.939 -26.006 1.00 89.12 473 GLN A C 1
ATOM 3702 O O . GLN A 1 473 ? 12.938 -3.601 -27.143 1.00 89.12 473 GLN A O 1
ATOM 3707 N N . ALA A 1 474 ? 11.404 -4.411 -25.705 1.00 88.88 474 ALA A N 1
ATOM 3708 C CA . ALA A 1 474 ? 10.315 -4.536 -26.673 1.00 88.88 474 ALA A CA 1
ATOM 3709 C C . ALA A 1 474 ? 9.954 -3.173 -27.276 1.00 88.88 474 ALA A C 1
ATOM 3711 O O . ALA A 1 474 ? 9.957 -3.032 -28.498 1.00 88.88 474 ALA A O 1
ATOM 3712 N N . TRP A 1 475 ? 9.815 -2.144 -26.432 1.00 89.94 475 TRP A N 1
ATOM 3713 C CA . TRP A 1 475 ? 9.576 -0.774 -26.878 1.00 89.94 475 TRP A CA 1
ATOM 3714 C C . TRP A 1 475 ? 10.637 -0.303 -27.879 1.00 89.94 475 TRP A C 1
ATOM 3716 O O . TRP A 1 475 ? 10.310 0.206 -28.950 1.00 89.94 475 TRP A O 1
ATOM 3726 N N . VAL A 1 476 ? 11.916 -0.477 -27.546 1.00 87.81 476 VAL A N 1
ATOM 3727 C CA . VAL A 1 476 ? 13.035 -0.015 -28.379 1.00 87.81 476 VAL A CA 1
ATOM 3728 C C . VAL A 1 476 ? 13.058 -0.727 -29.724 1.00 87.81 476 VAL A C 1
ATOM 3730 O O . VAL A 1 476 ? 13.113 -0.080 -30.769 1.00 87.81 476 VAL A O 1
ATOM 3733 N N . LEU A 1 477 ? 12.983 -2.057 -29.695 1.00 87.31 477 LEU A N 1
ATOM 3734 C CA . LEU A 1 477 ? 13.080 -2.888 -30.891 1.00 87.31 477 LEU A CA 1
ATOM 3735 C C . LEU A 1 477 ? 11.825 -2.806 -31.770 1.00 87.31 477 LEU A C 1
ATOM 3737 O O . LEU A 1 477 ? 11.934 -2.981 -32.979 1.00 87.31 477 LEU A O 1
ATOM 3741 N N . GLY A 1 478 ? 10.659 -2.523 -31.185 1.00 86.50 478 GLY A N 1
ATOM 3742 C CA . GLY A 1 478 ? 9.397 -2.348 -31.905 1.00 86.50 478 GLY A CA 1
ATOM 3743 C C . GLY A 1 478 ? 9.200 -0.947 -32.489 1.00 86.50 478 GLY A C 1
ATOM 3744 O O . GLY A 1 478 ? 8.480 -0.790 -33.471 1.00 86.50 478 GLY A O 1
ATOM 3745 N N . THR A 1 479 ? 9.845 0.084 -31.927 1.00 86.25 479 THR A N 1
ATOM 3746 C CA . THR A 1 479 ? 9.633 1.476 -32.372 1.00 86.25 479 THR A CA 1
ATOM 3747 C C . THR A 1 479 ? 10.439 1.841 -33.624 1.00 86.25 479 THR A C 1
ATOM 3749 O O . THR A 1 479 ? 9.980 2.661 -34.421 1.00 86.25 479 THR A O 1
ATOM 3752 N N . LEU A 1 480 ? 11.634 1.268 -33.811 1.00 85.75 480 LEU A N 1
ATOM 3753 C CA . LEU A 1 480 ? 12.501 1.545 -34.962 1.00 85.75 480 LEU A CA 1
ATOM 3754 C C . LEU A 1 480 ? 12.808 0.278 -35.754 1.00 85.75 480 LEU A C 1
ATOM 3756 O O . LEU A 1 480 ? 13.276 -0.718 -35.212 1.00 85.75 480 LEU A O 1
ATOM 3760 N N . ASP A 1 481 ? 12.660 0.362 -37.074 1.00 88.38 481 ASP A N 1
ATOM 3761 C CA . ASP A 1 481 ? 13.100 -0.691 -37.985 1.00 88.38 481 ASP A CA 1
ATOM 3762 C C . ASP A 1 481 ? 14.575 -0.476 -38.369 1.00 88.38 481 ASP A C 1
ATOM 3764 O O . ASP A 1 481 ? 14.910 0.050 -39.438 1.00 88.38 481 ASP A O 1
ATOM 3768 N N . TYR A 1 482 ? 15.469 -0.834 -37.440 1.00 89.94 482 TYR A N 1
ATOM 3769 C CA . TYR A 1 482 ? 16.925 -0.725 -37.605 1.00 89.94 482 TYR A CA 1
ATOM 3770 C C . TYR A 1 482 ? 17.406 -1.446 -38.868 1.00 89.94 482 TYR A C 1
ATOM 3772 O O . TYR A 1 482 ? 18.244 -0.933 -39.608 1.00 89.94 482 TYR A O 1
ATOM 3780 N N . GLU A 1 483 ? 16.857 -2.632 -39.123 1.00 89.44 483 GLU A N 1
ATOM 3781 C CA . GLU A 1 483 ? 17.298 -3.500 -40.206 1.00 89.44 483 GLU A CA 1
ATOM 3782 C C . GLU A 1 483 ? 16.907 -2.935 -41.567 1.00 89.44 483 GLU A C 1
ATOM 3784 O O . GLU A 1 483 ? 17.774 -2.767 -42.425 1.00 89.44 483 GLU A O 1
ATOM 3789 N N . LYS A 1 484 ? 15.640 -2.550 -41.752 1.00 89.44 484 LYS A N 1
ATOM 3790 C CA . LYS A 1 484 ? 15.190 -1.909 -42.991 1.00 89.44 484 LYS A CA 1
ATOM 3791 C C . LYS A 1 484 ? 15.896 -0.584 -43.245 1.00 89.44 484 LYS A C 1
ATOM 3793 O O . LYS A 1 484 ? 16.196 -0.279 -44.395 1.00 89.44 484 LYS A O 1
ATOM 3798 N N . THR A 1 485 ? 16.163 0.199 -42.199 1.00 88.81 485 THR A N 1
ATOM 3799 C CA . THR A 1 485 ? 16.827 1.503 -42.341 1.00 88.81 485 THR A CA 1
ATOM 3800 C C . THR A 1 485 ? 18.269 1.343 -42.821 1.00 88.81 485 THR A C 1
ATOM 3802 O O . THR A 1 485 ? 18.657 1.970 -43.805 1.00 88.81 485 THR A O 1
ATOM 3805 N N . ILE A 1 486 ? 19.050 0.473 -42.170 1.00 89.94 486 ILE A N 1
ATOM 3806 C CA . ILE A 1 486 ? 20.462 0.250 -42.511 1.00 89.94 486 ILE A CA 1
ATOM 3807 C C . ILE A 1 486 ? 20.570 -0.488 -43.851 1.00 89.94 486 ILE A C 1
ATOM 3809 O O . ILE A 1 486 ? 21.188 0.023 -44.784 1.00 89.94 486 ILE A O 1
ATOM 3813 N N . ARG A 1 487 ? 19.910 -1.648 -43.997 1.00 89.12 487 ARG A N 1
ATOM 3814 C CA . ARG A 1 487 ? 19.969 -2.438 -45.240 1.00 89.12 487 ARG A CA 1
ATOM 3815 C C . ARG A 1 487 ? 19.400 -1.675 -46.433 1.00 89.12 487 ARG A C 1
ATOM 3817 O O . ARG A 1 487 ? 19.942 -1.776 -47.527 1.00 89.12 487 ARG A O 1
ATOM 3824 N N . GLY A 1 488 ? 18.330 -0.904 -46.236 1.00 87.56 488 GLY A N 1
ATOM 3825 C CA . GLY A 1 488 ? 17.719 -0.101 -47.294 1.00 87.56 488 GLY A CA 1
ATOM 3826 C C . GLY A 1 488 ? 18.643 0.999 -47.812 1.00 87.56 488 GLY A C 1
ATOM 3827 O O . GLY A 1 488 ? 18.720 1.198 -49.022 1.00 87.56 488 GLY A O 1
ATOM 3828 N N . TYR A 1 489 ? 19.376 1.677 -46.921 1.00 87.56 489 TYR A N 1
ATOM 3829 C CA . TYR A 1 489 ? 20.354 2.688 -47.322 1.00 87.56 489 TYR A CA 1
ATOM 3830 C C . TYR A 1 489 ? 21.525 2.056 -48.080 1.00 87.56 489 TYR A C 1
ATOM 3832 O O . TYR A 1 489 ? 21.768 2.405 -49.232 1.00 87.56 489 TYR A O 1
ATOM 3840 N N . PHE A 1 490 ? 22.203 1.075 -47.487 1.00 84.50 490 PHE A N 1
ATOM 3841 C CA . PHE A 1 490 ? 23.389 0.473 -48.100 1.00 84.50 490 PHE A CA 1
ATOM 3842 C C . PHE A 1 490 ? 23.078 -0.353 -49.358 1.00 84.50 490 PHE A C 1
ATOM 3844 O O . PHE A 1 490 ? 23.894 -0.397 -50.276 1.00 84.50 490 PHE A O 1
ATOM 3851 N N . GLY A 1 491 ? 21.881 -0.939 -49.457 1.00 84.50 491 GLY A N 1
ATOM 3852 C CA . GLY A 1 491 ? 21.401 -1.598 -50.675 1.00 84.50 491 GLY A CA 1
ATOM 3853 C C . GLY A 1 491 ? 21.042 -0.634 -51.814 1.00 84.50 491 GLY A C 1
ATOM 3854 O O . GLY A 1 491 ? 20.918 -1.067 -52.956 1.00 84.50 491 GLY A O 1
ATOM 3855 N N . SER A 1 492 ? 20.881 0.665 -51.530 1.00 83.69 492 SER A N 1
ATOM 3856 C CA . SER A 1 492 ? 20.656 1.699 -52.553 1.00 83.69 492 SER A CA 1
ATOM 3857 C C . SER A 1 492 ? 21.949 2.248 -53.169 1.00 83.69 492 SER A C 1
ATOM 3859 O O . SER A 1 492 ? 21.892 2.957 -54.174 1.00 83.69 492 SER A O 1
ATOM 3861 N N . LEU A 1 493 ? 23.107 1.919 -52.587 1.00 82.94 493 LEU A N 1
ATOM 3862 C CA . LEU A 1 493 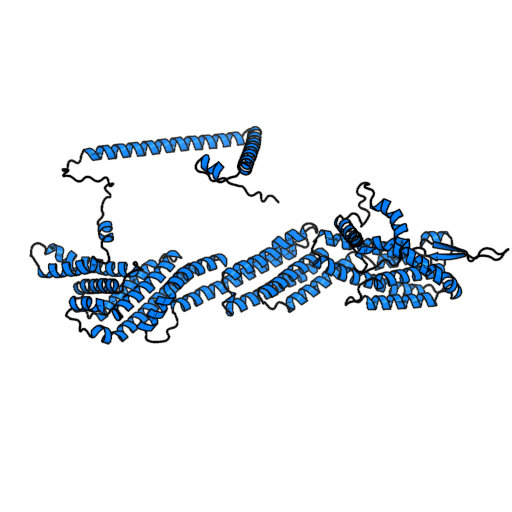? 24.409 2.402 -53.035 1.00 82.94 493 LEU A CA 1
ATOM 3863 C C . LEU A 1 493 ? 24.982 1.528 -54.155 1.00 82.94 493 LEU A C 1
ATOM 3865 O O . LEU A 1 493 ? 24.890 0.302 -54.126 1.00 82.94 493 LEU A O 1
ATOM 3869 N N . GLN A 1 494 ? 25.627 2.172 -55.127 1.00 82.12 494 GLN A N 1
ATOM 3870 C CA . GLN A 1 494 ? 26.387 1.504 -56.185 1.00 82.12 494 GLN A CA 1
ATOM 3871 C C . GLN A 1 494 ? 27.855 1.396 -55.765 1.00 82.12 494 GLN A C 1
ATOM 3873 O O . GLN A 1 494 ? 28.591 2.375 -55.793 1.00 82.12 494 GLN A O 1
ATOM 3878 N N . TRP A 1 495 ? 28.275 0.220 -55.303 1.00 82.38 495 TRP A N 1
ATOM 3879 C CA . TRP A 1 495 ? 29.562 0.020 -54.618 1.00 82.38 495 TRP A CA 1
ATOM 3880 C C . TRP A 1 495 ? 30.800 -0.001 -55.527 1.00 82.38 495 TRP A C 1
ATOM 3882 O O . TRP A 1 495 ? 31.925 -0.007 -55.034 1.00 82.38 495 TRP A O 1
ATOM 3892 N N . ASP A 1 496 ? 30.607 -0.010 -56.841 1.00 80.06 496 ASP A N 1
ATOM 3893 C CA . ASP A 1 496 ? 31.635 -0.066 -57.882 1.00 80.06 496 ASP A CA 1
ATOM 3894 C C . ASP A 1 496 ? 31.999 1.311 -58.474 1.00 80.06 496 ASP A C 1
ATOM 3896 O O . ASP A 1 496 ? 32.994 1.432 -59.196 1.00 80.06 496 ASP A O 1
ATOM 3900 N N . MET A 1 497 ? 31.236 2.362 -58.156 1.00 77.69 497 MET A N 1
ATOM 3901 C CA . MET A 1 497 ? 31.388 3.700 -58.739 1.00 77.69 497 MET A CA 1
ATOM 3902 C C . MET A 1 497 ? 32.356 4.616 -57.969 1.00 77.69 497 MET A C 1
ATOM 3904 O O . MET A 1 497 ? 32.613 4.439 -56.781 1.00 77.69 497 MET A O 1
ATOM 3908 N N . ARG A 1 498 ? 32.937 5.596 -58.685 1.00 72.06 498 ARG A N 1
ATOM 3909 C CA . ARG A 1 498 ? 33.935 6.569 -58.182 1.00 72.06 498 ARG A CA 1
ATOM 3910 C C . ARG A 1 498 ? 33.727 7.991 -58.731 1.00 72.06 498 ARG A C 1
ATOM 3912 O O . ARG A 1 498 ? 34.670 8.778 -58.763 1.00 72.06 498 ARG A O 1
ATOM 3919 N N . ASP A 1 499 ? 32.556 8.302 -59.275 1.00 76.69 499 ASP A N 1
ATOM 3920 C CA . ASP A 1 499 ? 32.304 9.603 -59.897 1.00 76.69 499 ASP A CA 1
ATOM 3921 C C . ASP A 1 499 ? 31.831 10.657 -58.884 1.00 76.69 499 ASP A C 1
ATOM 3923 O O . ASP A 1 499 ? 31.466 10.355 -57.748 1.00 76.69 499 ASP A O 1
ATOM 3927 N N . ALA A 1 500 ? 31.882 11.928 -59.289 1.00 69.69 500 ALA A N 1
ATOM 3928 C CA . ALA A 1 500 ? 31.529 13.051 -58.421 1.00 69.69 500 ALA A CA 1
ATOM 3929 C C . ALA A 1 500 ? 30.072 12.980 -57.923 1.00 69.69 500 ALA A C 1
ATOM 3931 O O . ALA A 1 500 ? 29.803 13.360 -56.787 1.00 69.69 500 ALA A O 1
ATOM 3932 N N . GLU A 1 501 ? 29.158 12.446 -58.742 1.00 71.94 501 GLU A N 1
ATOM 3933 C CA . GLU A 1 501 ? 27.755 12.235 -58.365 1.00 71.94 501 GLU A CA 1
ATOM 3934 C C . GLU A 1 501 ? 27.628 11.208 -57.232 1.00 71.94 501 GLU A C 1
ATOM 3936 O O . GLU A 1 501 ? 26.866 11.428 -56.290 1.00 71.94 501 GLU A O 1
ATOM 3941 N N . TRP A 1 502 ? 28.423 10.132 -57.261 1.00 78.31 502 TRP A N 1
ATOM 3942 C CA . TRP A 1 502 ? 28.494 9.174 -56.163 1.00 78.31 502 TRP A CA 1
ATOM 3943 C C . TRP A 1 502 ? 29.060 9.815 -54.891 1.00 78.31 502 TRP A C 1
ATOM 3945 O O . TRP A 1 502 ? 28.446 9.722 -53.830 1.00 78.31 502 TRP A O 1
ATOM 3955 N N . TYR A 1 503 ? 30.180 10.540 -54.979 1.00 74.94 503 TYR A N 1
ATOM 3956 C CA . TYR A 1 503 ? 30.764 11.215 -53.813 1.00 74.94 503 TYR A CA 1
ATOM 3957 C C . TYR A 1 503 ? 29.782 12.186 -53.138 1.00 74.94 503 TYR A C 1
ATOM 3959 O O . TYR A 1 503 ? 29.687 12.177 -51.913 1.00 74.94 503 TYR A O 1
ATOM 3967 N N . GLU A 1 504 ? 29.022 12.973 -53.907 1.00 71.69 504 GLU A N 1
ATOM 3968 C CA . GLU A 1 504 ? 27.997 13.880 -53.369 1.00 71.69 504 GLU A CA 1
ATOM 3969 C C . GLU A 1 504 ? 26.776 13.145 -52.790 1.00 71.69 504 GLU A C 1
ATOM 3971 O O . GLU A 1 504 ? 26.167 13.625 -51.830 1.00 71.69 504 GLU A O 1
ATOM 3976 N N . ALA A 1 505 ? 26.407 11.988 -53.347 1.00 69.94 505 ALA A N 1
ATOM 3977 C CA . ALA A 1 505 ? 25.230 11.232 -52.927 1.00 69.94 505 ALA A CA 1
ATOM 3978 C C . ALA A 1 505 ? 25.429 10.460 -51.611 1.00 69.94 505 ALA A C 1
ATOM 3980 O O . ALA A 1 505 ? 24.462 10.265 -50.867 1.00 69.94 505 ALA A O 1
ATOM 3981 N N . VAL A 1 506 ? 26.651 9.996 -51.320 1.00 71.56 506 VAL A N 1
ATOM 3982 C CA . VAL A 1 506 ? 26.882 9.047 -50.219 1.00 71.56 506 VAL A CA 1
ATOM 3983 C C . VAL A 1 506 ? 27.304 9.726 -48.908 1.00 71.56 506 VAL A C 1
ATOM 3985 O O . VAL A 1 506 ? 26.789 9.366 -47.848 1.00 71.56 506 VAL A O 1
ATOM 3988 N N . SER A 1 507 ? 28.187 10.729 -48.930 1.00 73.12 507 SER A N 1
ATOM 3989 C CA . SER A 1 507 ? 28.571 11.476 -47.718 1.00 73.12 507 SER A CA 1
ATOM 3990 C C . SER A 1 507 ? 29.257 12.805 -48.052 1.00 73.12 507 SER A C 1
ATOM 3992 O O . SER A 1 507 ? 29.458 13.149 -49.210 1.00 73.12 507 SER A O 1
ATOM 3994 N N . THR A 1 508 ? 29.618 13.599 -47.041 1.00 81.81 508 THR A N 1
ATOM 3995 C CA . THR A 1 508 ? 30.508 14.747 -47.262 1.00 81.81 508 THR A CA 1
ATOM 3996 C C . THR A 1 508 ? 31.958 14.275 -47.279 1.00 81.81 508 THR A C 1
ATOM 3998 O O . THR A 1 508 ? 32.342 13.448 -46.457 1.00 81.81 508 THR A O 1
ATOM 4001 N N . TRP A 1 509 ? 32.779 14.825 -48.175 1.00 84.12 509 TRP A N 1
ATOM 4002 C CA . TRP A 1 509 ? 34.194 14.466 -48.330 1.00 84.12 509 TRP A CA 1
ATOM 4003 C C . TRP A 1 509 ? 35.094 15.692 -48.156 1.00 84.12 509 TRP A C 1
ATOM 4005 O O . TRP A 1 509 ? 34.701 16.816 -48.474 1.00 84.12 509 TRP A O 1
ATOM 4015 N N . LYS A 1 510 ? 36.301 15.488 -47.619 1.00 84.75 510 LYS A N 1
ATOM 4016 C CA . LYS A 1 510 ? 37.344 16.514 -47.484 1.00 84.75 510 LYS A CA 1
ATOM 4017 C C . LYS A 1 510 ? 38.540 16.156 -48.361 1.00 84.75 510 LYS A C 1
ATOM 4019 O O . LYS A 1 510 ? 39.016 15.024 -48.332 1.00 84.75 510 LYS A O 1
ATOM 4024 N N . GLU A 1 511 ? 39.021 17.149 -49.103 1.00 84.19 511 GLU A N 1
ATOM 4025 C CA . GLU A 1 511 ? 40.223 17.066 -49.935 1.00 84.19 511 GLU A CA 1
ATOM 4026 C C . GLU A 1 511 ? 41.452 17.552 -49.160 1.00 84.19 511 GLU A C 1
ATOM 4028 O O . GLU A 1 511 ? 41.429 18.631 -48.560 1.00 84.19 511 GLU A O 1
ATOM 4033 N N . PHE A 1 512 ? 42.541 16.787 -49.224 1.00 83.75 512 PHE A N 1
ATOM 4034 C CA . PHE A 1 512 ? 43.855 17.170 -48.711 1.00 83.75 512 PHE A CA 1
ATOM 4035 C C . PHE A 1 512 ? 44.891 17.100 -49.837 1.00 83.75 512 PHE A C 1
ATOM 4037 O O . PHE A 1 512 ? 45.066 16.045 -50.444 1.00 83.75 512 PHE A O 1
ATOM 4044 N N . SER A 1 513 ? 45.580 18.211 -50.115 1.00 77.81 513 SER A N 1
ATOM 4045 C CA . SER A 1 513 ? 46.686 18.233 -51.081 1.00 77.81 513 SER A CA 1
ATOM 4046 C C . SER A 1 513 ? 47.951 17.643 -50.454 1.00 77.81 513 SER A C 1
ATOM 4048 O O . SER A 1 513 ? 48.436 18.143 -49.432 1.00 77.81 513 SER A O 1
ATOM 4050 N N . LEU A 1 514 ? 48.518 16.622 -51.092 1.00 71.12 514 LEU A N 1
ATOM 4051 C CA . LEU A 1 514 ? 49.886 16.176 -50.858 1.00 71.12 514 LEU A CA 1
ATOM 4052 C C . LEU A 1 514 ? 50.774 17.117 -51.679 1.00 71.12 514 LEU A C 1
ATOM 4054 O O . LEU A 1 514 ? 50.741 17.089 -52.904 1.00 71.12 514 LEU A O 1
ATOM 4058 N N . GLY A 1 515 ? 51.467 18.048 -51.018 1.00 59.91 515 GLY A N 1
ATOM 4059 C CA . GLY A 1 515 ? 52.181 19.133 -51.703 1.00 59.91 515 GLY A CA 1
ATOM 4060 C C . GLY A 1 515 ? 53.049 18.646 -52.874 1.00 59.91 515 GLY A C 1
ATOM 4061 O O . GLY A 1 515 ? 53.852 17.731 -52.707 1.00 59.91 515 GLY A O 1
ATOM 4062 N N . ALA A 1 516 ? 52.892 19.271 -54.045 1.00 53.19 516 ALA A N 1
ATOM 4063 C CA . ALA A 1 516 ? 53.607 18.896 -55.264 1.00 53.19 516 ALA A CA 1
ATOM 4064 C C . ALA A 1 516 ? 55.060 19.408 -55.283 1.00 53.19 516 ALA A C 1
ATOM 4066 O O . ALA A 1 516 ? 55.360 20.497 -54.781 1.00 53.19 516 ALA A O 1
ATOM 4067 N N . MET A 1 517 ? 55.964 18.663 -55.931 1.00 57.28 517 MET A N 1
ATOM 4068 C CA . MET A 1 517 ? 57.203 19.250 -56.458 1.00 57.28 517 MET A CA 1
ATOM 4069 C C . MET A 1 517 ? 56.898 20.034 -57.744 1.00 57.28 517 MET A C 1
ATOM 4071 O O . MET A 1 517 ? 55.955 19.715 -58.465 1.00 57.28 517 MET A O 1
ATOM 4075 N N . GLU A 1 518 ? 57.685 21.079 -58.033 1.00 44.12 518 GLU A N 1
ATOM 4076 C CA . GLU A 1 518 ? 57.481 21.955 -59.197 1.00 44.12 518 GLU A CA 1
ATOM 4077 C C . GLU A 1 518 ? 57.346 21.155 -60.510 1.00 44.12 518 GLU A C 1
ATOM 4079 O O . GLU A 1 518 ? 58.330 20.632 -61.031 1.00 44.12 518 GLU A O 1
ATOM 4084 N N . GLY A 1 519 ? 56.126 21.110 -61.064 1.00 55.97 519 GLY A N 1
ATOM 4085 C CA . GLY A 1 519 ? 55.827 20.541 -62.383 1.00 55.97 519 GLY A CA 1
ATOM 4086 C C . GLY A 1 519 ? 54.889 19.328 -62.411 1.00 55.97 519 GLY A C 1
ATOM 4087 O O . GLY A 1 519 ? 54.514 18.923 -63.510 1.00 55.97 519 GLY A O 1
ATOM 4088 N N . GLU A 1 520 ? 54.483 18.778 -61.263 1.00 55.28 520 GLU A N 1
ATOM 4089 C CA . GLU A 1 520 ? 53.519 17.665 -61.173 1.00 55.28 520 GLU A CA 1
ATOM 4090 C C . GLU A 1 520 ? 52.134 18.147 -60.698 1.00 55.28 520 GLU A C 1
ATOM 4092 O O . GLU A 1 520 ? 52.027 19.143 -59.978 1.00 55.28 520 GLU A O 1
ATOM 4097 N N . GLU A 1 521 ? 51.061 17.477 -61.142 1.00 56.78 521 GLU A N 1
ATOM 4098 C CA . GLU A 1 521 ? 49.710 17.729 -60.621 1.00 56.78 521 GLU A CA 1
ATOM 4099 C C . GLU A 1 521 ? 49.675 17.380 -59.123 1.00 56.78 521 GLU A C 1
ATOM 4101 O O . GLU A 1 521 ? 50.176 16.331 -58.725 1.00 56.78 521 GLU A O 1
ATOM 4106 N N . GLU A 1 522 ? 49.113 18.265 -58.288 1.00 60.19 522 GLU A N 1
ATOM 4107 C CA . GLU A 1 522 ? 48.950 17.998 -56.852 1.00 60.19 522 GLU A CA 1
ATOM 4108 C C . GLU A 1 522 ? 48.116 16.731 -56.649 1.00 60.19 522 GLU A C 1
ATOM 4110 O O . GLU A 1 522 ? 46.932 16.689 -56.994 1.00 60.19 522 GLU A O 1
ATOM 4115 N N . GLU A 1 523 ? 48.730 15.709 -56.060 1.00 67.12 523 GLU A N 1
ATOM 4116 C CA . GLU A 1 523 ? 48.040 14.480 -55.702 1.00 67.12 523 GLU A CA 1
ATOM 4117 C C . GLU A 1 523 ? 47.118 14.767 -54.507 1.00 67.12 523 GLU A C 1
ATOM 4119 O O . GLU A 1 523 ? 47.530 15.323 -53.483 1.00 67.12 523 GLU A O 1
ATOM 4124 N N . LYS A 1 524 ? 45.829 14.454 -54.658 1.00 79.25 524 LYS A N 1
ATOM 4125 C CA . LYS A 1 524 ? 44.797 14.763 -53.663 1.00 79.25 524 LYS A CA 1
ATOM 4126 C C . LYS A 1 524 ? 44.333 13.498 -52.963 1.00 79.25 524 LYS A C 1
ATOM 4128 O O . LYS A 1 524 ? 43.955 12.532 -53.619 1.00 79.25 524 LYS A O 1
ATOM 4133 N N . VAL A 1 525 ? 44.264 13.547 -51.637 1.00 81.69 525 VAL A N 1
ATOM 4134 C CA . VAL A 1 525 ? 43.646 12.496 -50.820 1.00 81.69 525 VAL A CA 1
ATOM 4135 C C . VAL A 1 525 ? 42.229 12.922 -50.456 1.00 81.69 525 VAL A C 1
ATOM 4137 O O . VAL A 1 525 ? 42.020 13.997 -49.887 1.00 81.69 525 VAL A O 1
ATOM 4140 N N . LEU A 1 526 ? 41.257 12.073 -50.785 1.00 83.06 526 LEU A N 1
ATOM 4141 C CA . LEU A 1 526 ? 39.851 12.243 -50.427 1.00 83.06 526 LEU A CA 1
ATOM 4142 C C . LEU A 1 526 ? 39.517 11.367 -49.224 1.00 83.06 526 LEU A C 1
ATOM 4144 O O . LEU A 1 526 ? 39.686 10.151 -49.264 1.00 83.06 526 LEU A O 1
ATOM 4148 N N . VAL A 1 527 ? 39.006 11.990 -48.165 1.00 85.94 527 VAL A N 1
ATOM 4149 C CA . VAL A 1 527 ? 38.634 11.308 -46.921 1.00 85.94 527 VAL A CA 1
ATOM 4150 C C . VAL A 1 527 ? 37.191 11.663 -46.551 1.00 85.94 527 VAL A C 1
ATOM 4152 O O . VAL A 1 527 ? 36.820 12.838 -46.673 1.00 85.94 527 VAL A O 1
ATOM 4155 N N . PRO A 1 528 ? 36.369 10.705 -46.081 1.00 87.81 528 PRO A N 1
ATOM 4156 C CA . PRO A 1 528 ? 35.039 11.003 -45.564 1.00 87.81 528 PRO A CA 1
ATOM 4157 C C . PRO A 1 528 ? 35.094 12.047 -44.443 1.00 87.81 528 PRO A C 1
ATOM 4159 O O . PRO A 1 528 ? 35.893 11.956 -43.513 1.00 87.81 528 PRO A O 1
ATOM 4162 N N . ALA A 1 529 ? 34.229 13.052 -44.536 1.00 83.44 529 ALA A N 1
ATOM 4163 C CA . ALA A 1 529 ? 34.090 14.147 -43.582 1.00 83.44 529 ALA A CA 1
ATOM 4164 C C . ALA A 1 529 ? 32.912 13.982 -42.615 1.00 83.44 529 ALA A C 1
ATOM 4166 O O . ALA A 1 529 ? 32.855 14.676 -41.596 1.00 83.44 529 ALA A O 1
ATOM 4167 N N . ALA A 1 530 ? 31.997 13.064 -42.918 1.00 83.56 530 ALA A N 1
ATOM 4168 C CA . ALA A 1 530 ? 30.882 12.680 -42.069 1.00 83.56 530 ALA A CA 1
ATOM 4169 C C . ALA A 1 530 ? 30.567 11.190 -42.229 1.00 83.56 530 ALA A C 1
ATOM 4171 O O . ALA A 1 530 ? 30.891 10.577 -43.246 1.00 83.56 530 ALA A O 1
ATOM 4172 N N . CYS A 1 531 ? 29.902 10.636 -41.215 1.00 85.50 531 CYS A N 1
ATOM 4173 C CA . CYS A 1 531 ? 29.316 9.303 -41.288 1.00 85.50 531 CYS A CA 1
ATOM 4174 C C . CYS A 1 531 ? 28.205 9.246 -42.333 1.00 85.50 531 CYS A C 1
ATOM 4176 O O . CYS A 1 531 ? 27.660 10.278 -42.743 1.00 85.50 531 CYS A O 1
ATOM 4178 N N . SER A 1 532 ? 27.823 8.026 -42.693 1.00 86.81 532 SER A N 1
ATOM 4179 C CA . SER A 1 532 ? 26.653 7.779 -43.516 1.00 86.81 532 SER A CA 1
ATOM 4180 C C . SER A 1 532 ? 25.418 8.501 -42.941 1.00 86.81 532 SER A C 1
ATOM 4182 O O . SER A 1 532 ? 25.174 8.498 -41.722 1.00 86.81 532 SER A O 1
ATOM 4184 N N . PRO A 1 533 ? 24.590 9.118 -43.802 1.00 84.12 533 PRO A N 1
ATOM 4185 C CA . PRO A 1 533 ? 23.332 9.731 -43.395 1.00 84.12 533 PRO A CA 1
ATOM 4186 C C . PRO A 1 533 ? 22.410 8.773 -42.633 1.00 84.12 533 PRO A C 1
ATOM 4188 O O . PRO A 1 533 ? 21.649 9.227 -41.778 1.00 84.12 533 PRO A O 1
ATOM 4191 N N . CYS A 1 534 ? 22.485 7.459 -42.890 1.00 87.88 534 CYS A N 1
ATOM 4192 C CA . CYS A 1 534 ? 21.677 6.481 -42.165 1.00 87.88 534 CYS A CA 1
ATOM 4193 C C . CYS A 1 534 ? 22.091 6.357 -40.696 1.00 87.88 534 CYS A C 1
ATOM 4195 O O . CYS A 1 534 ? 21.217 6.368 -39.831 1.00 87.88 534 CYS A O 1
ATOM 4197 N N . LEU A 1 535 ? 23.393 6.298 -40.388 1.00 87.44 535 LEU A N 1
ATOM 4198 C CA . LEU A 1 535 ? 23.871 6.176 -39.011 1.00 87.44 535 LEU A CA 1
ATOM 4199 C C . LEU A 1 535 ? 23.556 7.442 -38.210 1.00 87.44 535 LEU A C 1
ATOM 4201 O O . LEU A 1 535 ? 23.013 7.369 -37.109 1.00 87.44 535 LEU A O 1
ATOM 4205 N N . VAL A 1 536 ? 23.822 8.617 -38.787 1.00 84.38 536 VAL A N 1
ATOM 4206 C CA . VAL A 1 536 ? 23.504 9.910 -38.157 1.00 84.38 536 VAL A CA 1
ATOM 4207 C C . VAL A 1 536 ? 21.995 10.079 -37.967 1.00 84.38 536 VAL A C 1
ATOM 4209 O O . VAL A 1 536 ? 21.553 10.542 -36.910 1.00 84.38 536 VAL A O 1
ATOM 4212 N N . GLY A 1 537 ? 21.198 9.684 -38.963 1.00 85.25 537 GLY A N 1
ATOM 4213 C CA . GLY A 1 537 ? 19.738 9.707 -38.903 1.00 85.25 537 GLY A CA 1
ATOM 4214 C C . GLY A 1 537 ? 19.193 8.813 -37.793 1.00 85.25 537 GLY A C 1
ATOM 4215 O O . GLY A 1 537 ? 18.395 9.275 -36.980 1.00 85.25 537 GLY A O 1
ATOM 4216 N N . LEU A 1 538 ? 19.687 7.575 -37.696 1.00 88.88 538 LEU A N 1
ATOM 4217 C CA . LEU A 1 538 ? 19.319 6.636 -36.634 1.00 88.88 538 LEU A CA 1
ATOM 4218 C C . LEU A 1 538 ? 19.673 7.176 -35.249 1.00 88.88 538 LEU A C 1
ATOM 4220 O O . LEU A 1 538 ? 18.808 7.213 -34.380 1.00 88.88 538 LEU A O 1
ATOM 4224 N N . LEU A 1 539 ? 20.903 7.654 -35.039 1.00 86.75 539 LEU A N 1
ATOM 4225 C CA . LEU A 1 539 ? 21.316 8.220 -33.749 1.00 86.75 539 LEU A CA 1
ATOM 4226 C C . LEU A 1 539 ? 20.476 9.447 -33.364 1.00 86.75 539 LEU A C 1
ATOM 4228 O O . LEU A 1 539 ? 20.087 9.598 -32.208 1.00 86.75 539 LEU A O 1
ATOM 4232 N N . THR A 1 540 ? 20.134 10.300 -34.330 1.00 83.75 540 THR A N 1
ATOM 4233 C CA . THR A 1 540 ? 19.261 11.457 -34.080 1.00 83.75 540 THR A CA 1
ATOM 4234 C C . THR A 1 540 ? 17.851 11.019 -33.681 1.00 83.75 540 THR A C 1
ATOM 4236 O O . THR A 1 540 ? 17.254 11.605 -32.774 1.00 83.75 540 THR A O 1
ATOM 4239 N N . GLU A 1 541 ? 17.318 9.973 -34.313 1.00 86.19 541 GLU A N 1
ATOM 4240 C CA . GLU A 1 541 ? 15.989 9.457 -33.990 1.00 86.19 541 GLU A CA 1
ATOM 4241 C C . GLU A 1 541 ? 15.955 8.757 -32.630 1.00 86.19 541 GLU A C 1
ATOM 4243 O O . GLU A 1 541 ? 15.012 8.942 -31.859 1.00 86.19 541 GLU A O 1
ATOM 4248 N N . LEU A 1 542 ? 17.033 8.061 -32.263 1.00 88.50 542 LEU A N 1
ATOM 4249 C CA . LEU A 1 542 ? 17.218 7.519 -30.919 1.00 88.50 542 LEU A CA 1
ATOM 4250 C C . LEU A 1 542 ? 17.183 8.616 -29.844 1.00 88.50 542 LEU A C 1
ATOM 4252 O O . LEU A 1 542 ? 16.536 8.432 -28.812 1.00 88.50 542 LEU A O 1
ATOM 4256 N N . CYS A 1 543 ? 17.801 9.779 -30.086 1.00 84.12 543 CYS A N 1
ATOM 4257 C CA . CYS A 1 543 ? 17.689 10.922 -29.173 1.00 84.12 543 CYS A CA 1
ATOM 4258 C C . CYS A 1 543 ? 16.235 11.382 -29.002 1.00 84.12 543 CYS A C 1
ATOM 4260 O O . CYS A 1 543 ? 15.785 11.568 -27.872 1.00 84.12 543 CYS A O 1
ATOM 4262 N N . ARG A 1 544 ? 15.474 11.496 -30.101 1.00 82.75 544 ARG A N 1
ATOM 4263 C CA . ARG A 1 544 ? 14.052 11.881 -30.047 1.00 82.75 544 ARG A CA 1
ATOM 4264 C C . ARG A 1 544 ? 13.201 10.870 -29.279 1.00 82.75 544 ARG A C 1
ATOM 4266 O O . ARG A 1 544 ? 12.258 11.260 -28.593 1.00 82.75 544 ARG A O 1
ATOM 4273 N N . LEU A 1 545 ? 13.512 9.579 -29.379 1.00 85.19 545 LEU A N 1
ATOM 4274 C CA . LEU A 1 545 ? 12.798 8.538 -28.638 1.00 85.19 545 LEU A CA 1
ATOM 4275 C C . LEU A 1 545 ? 13.094 8.576 -27.140 1.00 85.19 545 LEU A C 1
ATOM 4277 O O . LEU A 1 545 ? 12.156 8.487 -26.348 1.00 85.19 545 LEU A O 1
ATOM 4281 N N . ILE A 1 546 ? 14.353 8.778 -26.743 1.00 84.50 546 ILE A N 1
ATOM 4282 C CA . ILE A 1 546 ? 14.709 8.989 -25.331 1.00 84.50 546 ILE A CA 1
ATOM 4283 C C . ILE A 1 546 ? 13.983 10.218 -24.769 1.00 84.50 546 ILE A C 1
ATOM 4285 O O . ILE A 1 546 ? 13.466 10.166 -23.653 1.00 84.50 546 ILE A O 1
ATOM 4289 N N . ASP A 1 547 ? 13.860 11.296 -25.547 1.00 80.69 547 ASP A N 1
ATOM 4290 C CA . ASP A 1 547 ? 13.142 12.503 -25.117 1.00 80.69 547 ASP A CA 1
ATOM 4291 C C . ASP A 1 547 ? 11.662 12.248 -24.810 1.00 80.69 547 ASP A C 1
ATOM 4293 O O . ASP A 1 547 ? 11.091 12.885 -23.919 1.00 80.69 547 ASP A O 1
ATOM 4297 N N . ARG A 1 548 ? 11.031 11.275 -25.482 1.00 80.38 548 ARG A N 1
ATOM 4298 C CA . ARG A 1 548 ? 9.643 10.889 -25.183 1.00 80.38 548 ARG A CA 1
ATOM 4299 C C . ARG A 1 548 ? 9.492 10.290 -23.787 1.00 80.38 548 ARG A C 1
ATOM 4301 O O . ARG A 1 548 ? 8.432 10.453 -23.190 1.00 80.38 548 ARG A O 1
ATOM 4308 N N . VAL A 1 549 ? 10.528 9.657 -23.236 1.00 84.81 549 VAL A N 1
ATOM 4309 C CA . VAL A 1 549 ? 10.501 9.097 -21.872 1.00 84.81 549 VAL A CA 1
ATOM 4310 C C . VAL A 1 549 ? 10.340 10.214 -20.835 1.00 84.81 549 VAL A C 1
ATOM 4312 O O . VAL A 1 549 ? 9.588 10.071 -19.869 1.00 84.81 549 VAL A O 1
ATOM 4315 N N . ALA A 1 550 ? 10.963 11.371 -21.075 1.00 79.81 550 ALA A N 1
ATOM 4316 C CA . ALA A 1 550 ? 10.865 12.541 -20.202 1.00 79.81 550 ALA A CA 1
ATOM 4317 C C . ALA A 1 550 ? 9.468 13.195 -20.193 1.00 79.81 550 ALA A C 1
ATOM 4319 O O . ALA A 1 550 ? 9.193 14.030 -19.328 1.00 79.81 550 ALA A O 1
ATOM 4320 N N . LEU A 1 551 ? 8.577 12.825 -21.123 1.00 79.44 551 LEU A N 1
ATOM 4321 C CA . LEU A 1 551 ? 7.175 13.260 -21.109 1.00 79.44 551 LEU A CA 1
ATOM 4322 C C . LEU A 1 551 ? 6.353 12.551 -20.026 1.00 79.44 551 LEU A C 1
ATOM 4324 O O . LEU A 1 551 ? 5.341 13.098 -19.596 1.00 79.44 551 LEU A O 1
ATOM 4328 N N . ILE A 1 552 ? 6.781 11.359 -19.598 1.00 80.81 552 ILE A N 1
ATOM 4329 C CA . ILE A 1 552 ? 6.053 10.523 -18.638 1.00 80.81 552 ILE A CA 1
ATOM 4330 C C . ILE A 1 552 ? 6.390 10.945 -17.211 1.00 80.81 552 ILE A C 1
ATOM 4332 O O . ILE A 1 552 ? 5.506 11.222 -16.404 1.00 80.81 552 ILE A O 1
ATOM 4336 N N . SER A 1 553 ? 7.682 11.000 -16.881 1.00 80.31 553 SER A N 1
ATOM 4337 C CA . SER A 1 553 ? 8.139 11.266 -15.520 1.00 80.31 553 SER A CA 1
ATOM 4338 C C . SER A 1 553 ? 9.433 12.069 -15.492 1.00 80.31 553 SER A C 1
ATOM 4340 O O . SER A 1 553 ? 10.265 11.999 -16.395 1.00 80.31 553 SER A O 1
ATOM 4342 N N . ARG A 1 554 ? 9.597 12.832 -14.408 1.00 79.81 554 ARG A N 1
ATOM 4343 C CA . ARG A 1 554 ? 10.830 13.558 -14.068 1.00 79.81 554 ARG A CA 1
ATOM 4344 C C . ARG A 1 554 ? 11.696 12.800 -13.061 1.00 79.81 554 ARG A C 1
ATOM 4346 O O . ARG A 1 554 ? 12.685 13.351 -12.585 1.00 79.81 554 ARG A O 1
ATOM 4353 N N . ASP A 1 555 ? 11.314 11.575 -12.708 1.00 80.75 555 ASP A N 1
ATOM 4354 C CA . ASP A 1 555 ? 12.092 10.741 -11.802 1.00 80.75 555 ASP A CA 1
ATOM 4355 C C . ASP A 1 555 ? 13.444 10.372 -12.430 1.00 80.75 555 ASP A C 1
ATOM 4357 O O . ASP A 1 555 ? 13.532 9.694 -13.455 1.00 80.75 555 ASP A O 1
ATOM 4361 N N . THR A 1 556 ? 14.514 10.824 -11.779 1.00 81.62 556 THR A N 1
ATOM 4362 C CA . THR A 1 556 ? 15.893 10.590 -12.211 1.00 81.62 556 THR A CA 1
ATOM 4363 C C . THR A 1 556 ? 16.294 9.116 -12.186 1.00 81.62 556 THR A C 1
ATOM 4365 O O . THR A 1 556 ? 17.135 8.721 -12.993 1.00 81.62 556 THR A O 1
ATOM 4368 N N . ALA A 1 557 ? 15.707 8.298 -11.303 1.00 85.31 557 ALA A N 1
ATOM 4369 C CA . ALA A 1 557 ? 16.000 6.870 -11.231 1.00 85.31 557 ALA A CA 1
ATOM 4370 C C . ALA A 1 557 ? 15.405 6.137 -12.440 1.00 85.31 557 ALA A C 1
ATOM 4372 O O . ALA A 1 557 ? 16.130 5.428 -13.141 1.00 85.31 557 ALA A O 1
ATOM 4373 N N . PHE A 1 558 ? 14.127 6.395 -12.739 1.00 87.31 558 PHE A N 1
ATOM 4374 C CA . PHE A 1 558 ? 13.450 5.869 -13.926 1.00 87.31 558 PHE A CA 1
ATOM 4375 C C . PHE A 1 558 ? 14.178 6.252 -15.217 1.00 87.31 558 PHE A C 1
ATOM 4377 O O . PHE A 1 558 ? 14.528 5.384 -16.016 1.00 87.31 558 PHE A O 1
ATOM 4384 N N . LEU A 1 559 ? 14.464 7.546 -15.402 1.00 85.81 559 LEU A N 1
ATOM 4385 C CA . LEU A 1 559 ? 15.118 8.046 -16.614 1.00 85.81 559 LEU A CA 1
ATOM 4386 C C . LEU A 1 559 ? 16.503 7.424 -16.824 1.00 85.81 559 LEU A C 1
ATOM 4388 O O . LEU A 1 559 ? 16.853 7.082 -17.951 1.00 85.81 559 LEU A O 1
ATOM 4392 N N . ARG A 1 560 ? 17.285 7.244 -15.751 1.00 84.19 560 ARG A N 1
ATOM 4393 C CA . ARG A 1 560 ? 18.614 6.624 -15.829 1.00 84.19 560 ARG A CA 1
ATOM 4394 C C . ARG A 1 560 ? 18.532 5.150 -16.225 1.00 84.19 560 ARG A C 1
ATOM 4396 O O . ARG A 1 560 ? 19.285 4.718 -17.093 1.00 84.19 560 ARG A O 1
ATOM 4403 N N . GLU A 1 561 ? 17.628 4.390 -15.610 1.00 88.75 561 GLU A N 1
ATOM 4404 C CA . GLU A 1 561 ? 17.505 2.948 -15.855 1.00 88.75 561 GLU A CA 1
ATOM 4405 C C . GLU A 1 561 ? 16.961 2.655 -17.260 1.00 88.75 561 GLU A C 1
ATOM 4407 O O . GLU A 1 561 ? 17.522 1.825 -17.977 1.00 88.75 561 GLU A O 1
ATOM 4412 N N . VAL A 1 562 ? 15.929 3.391 -17.697 1.00 88.94 562 VAL A N 1
ATOM 4413 C CA . VAL A 1 562 ? 15.403 3.286 -19.068 1.00 88.94 562 VAL A CA 1
ATOM 4414 C C . VAL A 1 562 ? 16.475 3.661 -20.081 1.00 88.94 562 VAL A C 1
ATOM 4416 O O . VAL A 1 562 ? 16.665 2.928 -21.045 1.00 88.94 562 VAL A O 1
ATOM 4419 N N . ARG A 1 563 ? 17.214 4.756 -19.860 1.00 85.75 563 ARG A N 1
ATOM 4420 C CA . ARG A 1 563 ? 18.303 5.177 -20.751 1.00 85.75 563 ARG A CA 1
ATOM 4421 C C . ARG A 1 563 ? 19.369 4.092 -20.896 1.00 85.75 563 ARG A C 1
ATOM 4423 O O . ARG A 1 563 ? 19.772 3.809 -22.016 1.00 85.75 563 ARG A O 1
ATOM 4430 N N . ALA A 1 564 ? 19.806 3.468 -19.803 1.00 85.12 564 ALA A N 1
ATOM 4431 C CA . ALA A 1 564 ? 20.834 2.428 -19.863 1.00 85.12 564 ALA A CA 1
ATOM 4432 C C . ALA A 1 564 ? 20.380 1.227 -20.713 1.00 85.12 564 ALA A C 1
ATOM 4434 O O . ALA A 1 564 ? 21.089 0.804 -21.625 1.00 85.12 564 ALA A O 1
ATOM 4435 N N . LEU A 1 565 ? 19.160 0.736 -20.469 1.00 88.31 565 LEU A N 1
ATOM 4436 C CA . LEU A 1 565 ? 18.568 -0.375 -21.223 1.00 88.31 565 LEU A CA 1
ATOM 4437 C C . LEU A 1 565 ? 18.298 -0.008 -22.688 1.00 88.31 565 LEU A C 1
ATOM 4439 O O . LEU A 1 565 ? 18.509 -0.826 -23.582 1.00 88.31 565 LEU A O 1
ATOM 4443 N N . PHE A 1 566 ? 17.862 1.228 -22.932 1.00 88.44 566 PHE A N 1
ATOM 4444 C CA . PHE A 1 566 ? 17.614 1.763 -24.264 1.00 88.44 566 PHE A CA 1
ATOM 4445 C C . PHE A 1 566 ? 18.887 1.788 -25.108 1.00 88.44 566 PHE A C 1
ATOM 4447 O O . PHE A 1 566 ? 18.878 1.327 -26.251 1.00 88.44 566 PHE A O 1
ATOM 4454 N N . LEU A 1 567 ? 19.979 2.313 -24.543 1.00 86.69 567 LEU A N 1
ATOM 4455 C CA . LEU A 1 567 ? 21.271 2.392 -25.223 1.00 86.69 567 LEU A CA 1
ATOM 4456 C C . LEU A 1 567 ? 21.820 0.998 -25.499 1.00 86.69 567 LEU A C 1
ATOM 4458 O O . LEU A 1 567 ? 22.181 0.714 -26.636 1.00 86.69 567 LEU A O 1
ATOM 4462 N N . GLN A 1 568 ? 21.787 0.113 -24.500 1.00 86.69 568 GLN A N 1
ATOM 4463 C CA . GLN A 1 568 ? 22.192 -1.282 -24.654 1.00 86.69 568 GLN A CA 1
ATOM 4464 C C . GLN A 1 568 ? 21.455 -1.966 -25.816 1.00 86.69 568 GLN A C 1
ATOM 4466 O O . GLN A 1 568 ? 22.091 -2.509 -26.714 1.00 86.69 568 GLN A O 1
ATOM 4471 N N . ALA A 1 569 ? 20.119 -1.927 -25.828 1.00 89.25 569 ALA A N 1
ATOM 4472 C CA . ALA A 1 569 ? 19.328 -2.600 -26.858 1.00 89.25 569 ALA A CA 1
ATOM 4473 C C . ALA A 1 569 ? 19.546 -1.993 -28.255 1.00 89.25 569 ALA A C 1
ATOM 4475 O O . ALA A 1 569 ? 19.698 -2.724 -29.235 1.00 89.25 569 ALA A O 1
ATOM 4476 N N . SER A 1 570 ? 19.600 -0.660 -28.342 1.00 89.69 570 SER A N 1
ATOM 4477 C CA . SER A 1 570 ? 19.777 0.054 -29.611 1.00 89.69 570 SER A CA 1
ATOM 4478 C C . SER A 1 570 ? 21.148 -0.203 -30.225 1.00 89.69 570 SER A C 1
ATOM 4480 O O . SER A 1 570 ? 21.251 -0.497 -31.414 1.00 89.69 570 SER A O 1
ATOM 4482 N N . TYR A 1 571 ? 22.209 -0.111 -29.424 1.00 89.94 571 TYR A N 1
ATOM 4483 C CA . TYR A 1 571 ? 23.575 -0.308 -29.893 1.00 89.94 571 TYR A CA 1
ATOM 4484 C C . TYR A 1 571 ? 23.854 -1.743 -30.294 1.00 89.94 571 TYR A C 1
ATOM 4486 O O . TYR A 1 571 ? 24.407 -1.960 -31.371 1.00 89.94 571 TYR A O 1
ATOM 4494 N N . HIS A 1 572 ? 23.384 -2.704 -29.502 1.00 90.56 572 HIS A N 1
ATOM 4495 C CA . HIS A 1 572 ? 23.466 -4.110 -29.859 1.00 90.56 572 HIS A CA 1
ATOM 4496 C C . HIS A 1 572 ? 22.771 -4.388 -31.198 1.00 90.56 572 HIS A C 1
ATOM 4498 O O . HIS A 1 572 ? 23.309 -5.072 -32.074 1.00 90.56 572 HIS A O 1
ATOM 4504 N N . ARG A 1 573 ? 21.585 -3.801 -31.422 1.00 91.88 573 ARG A N 1
ATOM 4505 C CA . ARG A 1 573 ? 20.864 -3.967 -32.690 1.00 91.88 573 ARG A CA 1
ATOM 4506 C C . ARG A 1 573 ? 21.588 -3.311 -33.869 1.00 91.88 573 ARG A C 1
ATOM 4508 O O . ARG A 1 573 ? 21.639 -3.907 -34.938 1.00 91.88 573 ARG A O 1
ATOM 4515 N N . ILE A 1 574 ? 22.181 -2.130 -33.691 1.00 91.81 574 ILE A N 1
ATOM 4516 C CA . ILE A 1 574 ? 22.990 -1.484 -34.738 1.00 91.81 574 ILE A CA 1
ATOM 4517 C C . ILE A 1 574 ? 24.226 -2.336 -35.060 1.00 91.81 574 ILE A C 1
ATOM 4519 O O . ILE A 1 574 ? 24.450 -2.643 -36.227 1.00 91.81 574 ILE A O 1
ATOM 4523 N N . ALA A 1 575 ? 24.983 -2.773 -34.047 1.00 91.88 575 ALA A N 1
ATOM 4524 C CA . ALA A 1 575 ? 26.188 -3.585 -34.224 1.00 91.88 575 ALA A CA 1
ATOM 4525 C C . ALA A 1 575 ? 25.896 -4.902 -34.959 1.00 91.88 575 ALA A C 1
ATOM 4527 O O . ALA A 1 575 ? 26.595 -5.251 -35.907 1.00 91.88 575 ALA A O 1
ATOM 4528 N N . THR A 1 576 ? 24.828 -5.605 -34.571 1.00 92.06 576 THR A N 1
ATOM 4529 C CA . THR A 1 576 ? 24.424 -6.875 -35.202 1.00 92.06 576 THR A CA 1
ATOM 4530 C C . THR A 1 576 ? 23.959 -6.705 -36.648 1.00 92.06 576 THR A C 1
ATOM 4532 O O . THR A 1 576 ? 24.284 -7.538 -37.494 1.00 92.06 576 THR A O 1
ATOM 4535 N N . VAL A 1 577 ? 23.232 -5.628 -36.966 1.00 92.44 577 VAL A N 1
ATOM 4536 C CA . VAL A 1 577 ? 22.815 -5.344 -38.349 1.00 92.44 577 VAL A CA 1
ATOM 4537 C C . VAL A 1 577 ? 24.015 -4.950 -39.214 1.00 92.44 577 VAL A C 1
ATOM 4539 O O . VAL A 1 577 ? 24.126 -5.443 -40.336 1.00 92.44 577 VAL A O 1
ATOM 4542 N N . TYR A 1 578 ? 24.933 -4.124 -38.698 1.00 92.19 578 TYR A N 1
ATOM 4543 C CA . TYR A 1 578 ? 26.186 -3.805 -39.391 1.00 92.19 578 TYR A CA 1
ATOM 4544 C C . TYR A 1 578 ? 27.040 -5.060 -39.618 1.00 92.19 578 TYR A C 1
ATOM 4546 O O . TYR A 1 578 ? 27.551 -5.233 -40.720 1.00 92.19 578 TYR A O 1
ATOM 4554 N N . ASP A 1 579 ? 27.148 -5.967 -38.638 1.00 92.38 579 ASP A N 1
ATOM 4555 C CA . ASP A 1 579 ? 27.913 -7.213 -38.793 1.00 92.38 579 ASP A CA 1
ATOM 4556 C C . ASP A 1 579 ? 27.364 -8.093 -39.915 1.00 92.38 579 ASP A C 1
ATOM 4558 O O . ASP A 1 579 ? 28.103 -8.493 -40.818 1.00 92.38 579 ASP A O 1
ATOM 4562 N N . ALA A 1 580 ? 26.050 -8.327 -39.909 1.00 91.56 580 ALA A N 1
ATOM 4563 C CA . ALA A 1 580 ? 25.395 -9.111 -40.945 1.00 91.56 580 ALA A CA 1
ATOM 4564 C C . ALA A 1 580 ? 25.553 -8.467 -42.332 1.00 91.56 580 ALA A C 1
ATOM 4566 O O . ALA A 1 580 ? 25.892 -9.151 -43.296 1.00 91.56 580 ALA A O 1
ATOM 4567 N N . MET A 1 581 ? 25.335 -7.153 -42.425 1.00 90.19 581 MET A N 1
ATOM 4568 C CA . MET A 1 581 ? 25.363 -6.425 -43.689 1.00 90.19 581 MET A CA 1
ATOM 4569 C C . MET A 1 581 ? 26.774 -6.313 -44.275 1.00 90.19 581 MET A C 1
ATOM 4571 O O . MET A 1 581 ? 26.950 -6.585 -45.457 1.00 90.19 581 MET A O 1
ATOM 4575 N N . VAL A 1 582 ? 27.785 -5.938 -43.485 1.00 88.94 582 VAL A N 1
ATOM 4576 C CA . VAL A 1 582 ? 29.166 -5.795 -43.981 1.00 88.94 582 VAL A CA 1
ATOM 4577 C C . VAL A 1 582 ? 29.693 -7.142 -44.474 1.00 88.94 582 VAL A C 1
ATOM 4579 O O . VAL A 1 582 ? 30.260 -7.218 -45.560 1.00 88.94 582 VAL A O 1
ATOM 4582 N N . ARG A 1 583 ? 29.452 -8.234 -43.737 1.00 89.25 583 ARG A N 1
ATOM 4583 C CA . ARG A 1 583 ? 29.867 -9.580 -44.172 1.00 89.25 583 ARG A CA 1
ATOM 4584 C C . ARG A 1 583 ? 29.173 -10.026 -45.456 1.00 89.25 583 ARG A C 1
ATOM 4586 O O . ARG A 1 583 ? 29.790 -10.688 -46.288 1.00 89.25 583 ARG A O 1
ATOM 4593 N N . GLU A 1 584 ? 27.892 -9.703 -45.609 1.00 89.12 584 GLU A N 1
ATOM 4594 C CA . GLU A 1 584 ? 27.137 -9.977 -46.832 1.00 89.12 584 GLU A CA 1
ATOM 4595 C C . GLU A 1 584 ? 27.686 -9.174 -48.013 1.00 89.12 584 GLU A C 1
ATOM 4597 O O . GLU A 1 584 ? 27.970 -9.754 -49.058 1.00 89.12 584 GLU A O 1
ATOM 4602 N N . LEU A 1 585 ? 27.938 -7.881 -47.808 1.00 86.56 585 LEU A N 1
ATOM 4603 C CA . LEU A 1 585 ? 28.490 -6.975 -48.808 1.00 86.56 585 LEU A CA 1
ATOM 4604 C C . LEU A 1 585 ? 29.857 -7.441 -49.328 1.00 86.56 585 LEU A C 1
ATOM 4606 O O . LEU A 1 585 ? 30.033 -7.573 -50.537 1.00 86.56 585 LEU A O 1
ATOM 4610 N N . LEU A 1 586 ? 30.799 -7.740 -48.425 1.00 85.12 586 LEU A N 1
ATOM 4611 C CA . LEU A 1 586 ? 32.143 -8.210 -48.786 1.00 85.12 586 LEU A CA 1
ATOM 4612 C C . LEU A 1 586 ? 32.104 -9.554 -49.536 1.00 85.12 586 LEU A C 1
ATOM 4614 O O . LEU A 1 586 ? 32.946 -9.827 -50.387 1.00 85.12 586 LEU A O 1
ATOM 4618 N N . ARG A 1 587 ? 31.101 -10.398 -49.257 1.00 84.69 587 ARG A N 1
ATOM 4619 C CA . ARG A 1 587 ? 30.904 -11.679 -49.951 1.00 84.69 587 ARG A CA 1
ATOM 4620 C C . ARG A 1 587 ? 30.302 -11.509 -51.349 1.00 84.69 587 ARG A C 1
ATOM 4622 O O . ARG A 1 587 ? 30.636 -12.286 -52.243 1.00 84.69 587 ARG A O 1
ATOM 4629 N N . GLU A 1 588 ? 29.367 -10.579 -51.528 1.00 81.56 588 GLU A N 1
ATOM 4630 C CA . GLU A 1 588 ? 28.590 -10.428 -52.769 1.00 81.56 588 GLU A CA 1
ATOM 4631 C C . GLU A 1 588 ? 29.229 -9.478 -53.783 1.00 81.56 588 GLU A C 1
ATOM 4633 O O . GLU A 1 588 ? 29.053 -9.660 -54.990 1.00 81.56 588 GLU A O 1
ATOM 4638 N N . HIS A 1 589 ? 30.024 -8.518 -53.312 1.00 76.88 589 HIS A N 1
ATOM 4639 C CA . HIS A 1 589 ? 30.717 -7.542 -54.142 1.00 76.88 589 HIS A CA 1
ATOM 4640 C C . HIS A 1 589 ? 32.239 -7.701 -53.997 1.00 76.88 589 HIS A C 1
ATOM 4642 O O . HIS A 1 589 ? 32.858 -6.998 -53.208 1.00 76.88 589 HIS A O 1
ATOM 4648 N N . PRO A 1 590 ? 32.887 -8.579 -54.785 1.00 68.19 590 PRO A N 1
ATOM 4649 C CA . PRO A 1 590 ? 34.333 -8.815 -54.689 1.00 68.19 590 PRO A CA 1
ATOM 4650 C C . PRO A 1 590 ? 35.196 -7.653 -55.219 1.00 68.19 590 PRO A C 1
ATOM 4652 O O . PRO A 1 590 ? 36.419 -7.734 -55.200 1.00 68.19 590 PRO A O 1
ATOM 4655 N N . SER A 1 591 ? 34.584 -6.593 -55.754 1.00 75.69 591 SER A N 1
ATOM 4656 C CA . SER A 1 591 ? 35.269 -5.424 -56.316 1.00 75.69 591 SER A CA 1
ATOM 4657 C C . SER A 1 591 ? 34.586 -4.129 -55.873 1.00 75.69 591 SER A C 1
ATOM 4659 O O . SER A 1 591 ? 34.016 -3.406 -56.693 1.00 75.69 591 SER A O 1
ATOM 4661 N N . ILE A 1 592 ? 34.598 -3.863 -54.565 1.00 81.19 592 ILE A N 1
ATOM 4662 C CA . ILE A 1 592 ? 34.121 -2.597 -53.994 1.00 81.19 592 ILE A CA 1
ATOM 4663 C C . ILE A 1 592 ? 35.170 -1.512 -54.253 1.00 81.19 592 ILE A C 1
ATOM 4665 O O . ILE A 1 592 ? 36.375 -1.735 -54.132 1.00 81.19 592 ILE A O 1
ATOM 4669 N N . ALA A 1 593 ? 34.728 -0.317 -54.631 1.00 82.75 593 ALA A N 1
ATOM 4670 C CA . ALA A 1 593 ? 35.617 0.818 -54.798 1.00 82.75 593 ALA A CA 1
ATOM 4671 C C . ALA A 1 593 ? 36.170 1.290 -53.437 1.00 82.75 593 ALA A C 1
ATOM 4673 O O . ALA A 1 593 ? 35.423 1.422 -52.468 1.00 82.75 593 ALA A O 1
ATOM 4674 N N . SER A 1 594 ? 37.468 1.620 -53.392 1.00 80.56 594 SER A N 1
ATOM 4675 C CA . SER A 1 594 ? 38.171 2.148 -52.204 1.00 80.56 594 SER A CA 1
ATOM 4676 C C . SER A 1 594 ? 37.390 3.242 -51.435 1.00 80.56 594 SER A C 1
ATOM 4678 O O . SER A 1 594 ? 37.272 3.136 -50.214 1.00 80.56 594 SER A O 1
ATOM 4680 N N . PRO A 1 595 ? 36.713 4.211 -52.091 1.00 82.62 595 PRO A N 1
ATOM 4681 C CA . PRO A 1 595 ? 35.874 5.198 -51.398 1.00 82.62 595 PRO A CA 1
ATOM 4682 C C . PRO A 1 595 ? 34.713 4.598 -50.582 1.00 82.62 595 PRO A C 1
ATOM 4684 O O . PRO A 1 595 ? 34.412 5.077 -49.490 1.00 82.62 595 PRO A O 1
ATOM 4687 N N . GLY A 1 596 ? 34.073 3.531 -51.069 1.00 83.81 596 GLY A N 1
ATOM 4688 C CA . GLY A 1 596 ? 33.005 2.835 -50.342 1.00 83.81 596 GLY A CA 1
ATOM 4689 C C . GLY A 1 596 ? 33.515 2.157 -49.072 1.00 83.81 596 GLY A C 1
ATOM 4690 O O . GLY A 1 596 ? 32.885 2.257 -48.018 1.00 83.81 596 GLY A O 1
ATOM 4691 N N . LEU A 1 597 ? 34.695 1.534 -49.149 1.00 87.75 597 LEU A N 1
ATOM 4692 C CA . LEU A 1 597 ? 35.348 0.905 -47.998 1.00 87.75 597 LEU A CA 1
ATOM 4693 C C . LEU A 1 597 ? 35.823 1.943 -46.971 1.00 87.75 597 LEU A C 1
ATOM 4695 O O . LEU A 1 597 ? 35.629 1.747 -45.774 1.00 87.75 597 LEU A O 1
ATOM 4699 N N . LEU A 1 598 ? 36.368 3.081 -47.421 1.00 87.81 598 LEU A N 1
ATOM 4700 C CA . LEU A 1 598 ? 36.773 4.183 -46.539 1.00 87.81 598 LEU A CA 1
ATOM 4701 C C . LEU A 1 598 ? 35.581 4.797 -45.788 1.00 87.81 598 LEU A C 1
ATOM 4703 O O . LEU A 1 598 ? 35.720 5.147 -44.616 1.00 87.81 598 LEU A O 1
ATOM 4707 N N . LEU A 1 599 ? 34.408 4.902 -46.422 1.00 88.12 599 LEU A N 1
ATOM 4708 C CA . LEU A 1 599 ? 33.189 5.358 -45.749 1.00 88.12 599 LEU A CA 1
ATOM 4709 C C . LEU A 1 599 ? 32.699 4.358 -44.694 1.00 88.12 599 LEU A C 1
ATOM 4711 O O . LEU A 1 599 ? 32.391 4.762 -43.573 1.00 88.12 599 LEU A O 1
ATOM 4715 N N . LEU A 1 600 ? 32.650 3.064 -45.028 1.00 89.25 600 LEU A N 1
ATOM 4716 C CA . LEU A 1 600 ? 32.289 2.010 -44.071 1.00 89.25 600 LEU A CA 1
ATOM 4717 C C . LEU A 1 600 ? 33.243 1.998 -42.874 1.00 89.25 600 LEU A C 1
ATOM 4719 O O . LEU A 1 600 ? 32.809 1.899 -41.727 1.00 89.25 600 LEU A O 1
ATOM 4723 N N . LEU A 1 601 ? 34.540 2.158 -43.134 1.00 91.12 601 LEU A N 1
ATOM 4724 C CA . LEU A 1 601 ? 35.550 2.268 -42.094 1.00 91.12 601 LEU A CA 1
ATOM 4725 C C . LEU A 1 601 ? 35.324 3.506 -41.211 1.00 91.12 601 LEU A C 1
ATOM 4727 O O . LEU A 1 601 ? 35.436 3.407 -39.990 1.00 91.12 601 LEU A O 1
ATOM 4731 N N . PHE A 1 602 ? 34.963 4.655 -41.793 1.00 91.44 602 PHE A N 1
ATOM 4732 C CA . PHE A 1 602 ? 34.642 5.864 -41.029 1.00 91.44 602 PHE A CA 1
ATOM 4733 C C . PHE A 1 602 ? 33.428 5.668 -40.109 1.00 91.44 602 PHE A C 1
ATOM 4735 O O . PHE A 1 602 ? 33.488 6.052 -38.939 1.00 91.44 602 PHE A O 1
ATOM 4742 N N . ASP A 1 603 ? 32.360 5.031 -40.601 1.00 91.94 603 ASP A N 1
ATOM 4743 C CA . ASP A 1 603 ? 31.174 4.681 -39.807 1.00 91.94 603 ASP A CA 1
ATOM 4744 C C . ASP A 1 603 ? 31.530 3.789 -38.611 1.00 91.94 603 ASP A C 1
ATOM 4746 O O . ASP A 1 603 ? 31.124 4.074 -37.482 1.00 91.94 603 ASP A O 1
ATOM 4750 N N . LEU A 1 604 ? 32.320 2.734 -38.841 1.00 92.81 604 LEU A N 1
ATOM 4751 C CA . LEU A 1 604 ? 32.742 1.797 -37.796 1.00 92.81 604 LEU A CA 1
ATOM 4752 C C . LEU A 1 604 ? 33.644 2.475 -36.758 1.00 92.81 604 LEU A C 1
ATOM 4754 O O . LEU A 1 604 ? 33.429 2.303 -35.560 1.00 92.81 604 LEU A O 1
ATOM 4758 N N . LEU A 1 605 ? 34.604 3.298 -37.193 1.00 91.06 605 LEU A N 1
ATOM 4759 C CA . LEU A 1 605 ? 35.480 4.064 -36.300 1.00 91.06 605 LEU A CA 1
ATOM 4760 C C . LEU A 1 605 ? 34.700 5.084 -35.458 1.00 91.06 605 LEU A C 1
ATOM 4762 O O . LEU A 1 605 ? 35.011 5.306 -34.284 1.00 91.06 605 LEU A O 1
ATOM 4766 N N . PHE A 1 606 ? 33.689 5.725 -36.042 1.00 90.12 606 PHE A N 1
ATOM 4767 C CA . PHE A 1 606 ? 32.811 6.629 -35.310 1.00 90.12 606 PHE A CA 1
ATOM 4768 C C . PHE A 1 606 ? 31.947 5.879 -34.300 1.00 90.12 606 PHE A C 1
ATOM 4770 O O . PHE A 1 606 ? 31.897 6.270 -33.132 1.00 90.12 606 PHE A O 1
ATOM 4777 N N . PHE A 1 607 ? 31.301 4.791 -34.719 1.00 90.19 607 PHE A N 1
ATOM 4778 C CA . PHE A 1 607 ? 30.443 4.005 -33.844 1.00 90.19 607 PHE A CA 1
ATOM 4779 C C . PHE A 1 607 ? 31.236 3.367 -32.695 1.00 90.19 607 PHE A C 1
ATOM 4781 O O . PHE A 1 607 ? 30.801 3.438 -31.548 1.00 90.19 607 PHE A O 1
ATOM 4788 N N . GLU A 1 608 ? 32.455 2.879 -32.951 1.00 89.69 608 GLU A N 1
ATOM 4789 C CA . GLU A 1 608 ? 33.399 2.422 -31.920 1.00 89.69 608 GLU A CA 1
ATOM 4790 C C . GLU A 1 608 ? 33.673 3.524 -30.882 1.00 89.69 608 GLU A C 1
ATOM 4792 O O . GLU A 1 608 ? 33.616 3.270 -29.677 1.00 89.69 608 GLU A O 1
ATOM 4797 N N . LYS A 1 609 ? 33.894 4.776 -31.316 1.00 85.75 609 LYS A N 1
ATOM 4798 C CA . LYS A 1 609 ? 34.067 5.918 -30.399 1.00 85.75 609 LYS A CA 1
ATOM 4799 C C . LYS A 1 609 ? 32.806 6.231 -29.587 1.00 85.75 609 LYS A C 1
ATOM 4801 O O . LYS A 1 609 ? 32.939 6.644 -28.437 1.00 85.75 609 LYS A O 1
ATOM 4806 N N . VAL A 1 610 ? 31.610 6.056 -30.154 1.00 85.31 610 VAL A N 1
ATOM 4807 C CA . VAL A 1 610 ? 30.329 6.247 -29.445 1.00 85.31 610 VAL A CA 1
ATOM 4808 C C . VAL A 1 610 ? 30.119 5.154 -28.392 1.00 85.31 610 VAL A C 1
ATOM 4810 O O . VAL A 1 610 ? 29.791 5.466 -27.248 1.00 85.31 610 VAL A O 1
ATOM 4813 N N . LEU A 1 611 ? 30.388 3.891 -28.732 1.00 84.94 611 LEU A N 1
ATOM 4814 C CA . LEU A 1 611 ? 30.315 2.766 -27.795 1.00 84.94 611 LEU A CA 1
ATOM 4815 C C . LEU A 1 611 ? 31.337 2.905 -26.660 1.00 84.94 611 LEU A C 1
ATOM 4817 O O . LEU A 1 611 ? 30.990 2.761 -25.491 1.00 84.94 611 LEU A O 1
ATOM 4821 N N . ALA A 1 612 ? 32.582 3.263 -26.983 1.00 82.38 612 ALA A N 1
ATOM 4822 C CA . ALA A 1 612 ? 33.645 3.480 -25.998 1.00 82.38 612 ALA A CA 1
ATOM 4823 C C . ALA A 1 612 ? 33.399 4.704 -25.098 1.00 82.38 612 ALA A C 1
ATOM 4825 O O . ALA A 1 612 ? 34.008 4.833 -24.036 1.00 82.38 612 ALA A O 1
ATOM 4826 N N . ALA A 1 613 ? 32.529 5.621 -25.526 1.00 77.25 613 ALA A N 1
ATOM 4827 C CA . ALA A 1 613 ? 32.088 6.762 -24.739 1.00 77.25 613 ALA A CA 1
ATOM 4828 C C . ALA A 1 613 ? 30.962 6.419 -23.754 1.00 77.25 613 ALA A C 1
ATOM 4830 O O . ALA A 1 613 ? 30.545 7.314 -23.021 1.00 77.25 613 ALA A O 1
ATOM 4831 N N . CYS A 1 614 ? 30.463 5.181 -23.733 1.00 74.06 614 CYS A N 1
ATOM 4832 C CA . CYS A 1 614 ? 29.474 4.699 -22.770 1.00 74.06 614 CYS A CA 1
ATOM 4833 C C . CYS A 1 614 ? 30.159 4.058 -21.550 1.00 74.06 614 CYS A C 1
ATOM 4835 O O . CYS A 1 614 ? 31.302 3.611 -21.635 1.00 74.06 614 CYS A O 1
ATOM 4837 N N . GLU A 1 615 ? 29.491 4.040 -20.391 1.00 65.44 615 GLU A N 1
ATOM 4838 C CA . GLU A 1 615 ? 30.063 3.420 -19.188 1.00 65.44 615 GLU A CA 1
ATOM 4839 C C . GLU A 1 615 ? 30.176 1.894 -19.382 1.00 65.44 615 GLU A C 1
ATOM 4841 O O . GLU A 1 615 ? 29.202 1.267 -19.802 1.00 65.44 615 GLU A O 1
ATOM 4846 N N . PRO A 1 616 ? 31.347 1.284 -19.112 1.00 56.12 616 PRO A N 1
ATOM 4847 C CA . PRO A 1 616 ? 31.634 -0.100 -19.495 1.00 56.12 616 PRO A CA 1
ATOM 4848 C C . PRO A 1 616 ? 30.961 -1.179 -18.628 1.00 56.12 616 PRO A C 1
ATOM 4850 O O . PRO A 1 616 ? 31.139 -2.363 -18.918 1.00 56.12 616 PRO A O 1
ATOM 4853 N N . ASP A 1 617 ? 30.196 -0.823 -17.593 1.00 50.59 617 ASP A N 1
ATOM 4854 C CA . ASP A 1 617 ? 29.663 -1.814 -16.652 1.00 50.59 617 ASP A CA 1
ATOM 4855 C C . ASP A 1 617 ? 28.326 -2.449 -17.100 1.00 50.59 617 ASP A C 1
ATOM 4857 O O . ASP A 1 617 ? 27.403 -1.792 -17.584 1.00 50.59 617 ASP A O 1
ATOM 4861 N N . GLU A 1 618 ? 28.275 -3.779 -16.941 1.00 51.25 618 GLU A N 1
ATOM 4862 C CA . GLU A 1 618 ? 27.126 -4.712 -16.966 1.00 51.25 618 GLU A CA 1
ATOM 4863 C C . GLU A 1 618 ? 26.114 -4.650 -18.135 1.00 51.25 618 GLU A C 1
ATOM 4865 O O . GLU A 1 618 ? 24.991 -5.142 -18.019 1.00 51.25 618 GLU A O 1
ATOM 4870 N N . SER A 1 619 ? 26.491 -4.111 -19.296 1.00 55.19 619 SER A N 1
ATOM 4871 C CA . SER A 1 619 ? 25.536 -3.773 -20.370 1.00 55.19 619 SER A CA 1
ATOM 4872 C C . SER A 1 619 ? 25.758 -4.478 -21.715 1.00 55.19 619 SER A C 1
ATOM 4874 O O . SER A 1 619 ? 25.109 -4.137 -22.695 1.00 55.19 619 SER A O 1
ATOM 4876 N N . GLY A 1 620 ? 26.655 -5.460 -21.833 1.00 65.88 620 GLY A N 1
ATOM 4877 C CA . GLY A 1 620 ? 26.907 -6.135 -23.123 1.00 65.88 620 GLY A CA 1
ATOM 4878 C C . GLY A 1 620 ? 27.609 -5.271 -24.189 1.00 65.88 620 GLY A C 1
ATOM 4879 O O . GLY A 1 620 ? 28.078 -5.817 -25.182 1.00 65.88 620 GLY A O 1
ATOM 4880 N N . ILE A 1 621 ? 27.810 -3.970 -23.935 1.00 78.38 621 ILE A N 1
ATOM 4881 C CA . ILE A 1 621 ? 28.525 -3.021 -24.811 1.00 78.38 621 ILE A CA 1
ATOM 4882 C C . ILE A 1 621 ? 29.960 -3.486 -25.107 1.00 78.38 621 ILE A C 1
ATOM 4884 O O . ILE A 1 621 ? 30.487 -3.241 -26.188 1.00 78.38 621 ILE A O 1
ATOM 4888 N N . ALA A 1 622 ? 30.601 -4.197 -24.174 1.00 81.31 622 ALA A N 1
ATOM 4889 C CA . ALA A 1 622 ? 31.926 -4.779 -24.389 1.00 81.31 622 ALA A CA 1
ATOM 4890 C C . ALA A 1 622 ? 31.945 -5.843 -25.501 1.00 81.31 622 ALA A C 1
ATOM 4892 O O . ALA A 1 622 ? 32.951 -5.978 -26.195 1.00 81.31 622 ALA A O 1
ATOM 4893 N N . GLU A 1 623 ? 30.854 -6.594 -25.671 1.00 84.56 623 GLU A N 1
ATOM 4894 C CA . GLU A 1 623 ? 30.729 -7.562 -26.760 1.00 84.56 623 GLU A CA 1
ATOM 4895 C C . GLU A 1 623 ? 30.455 -6.845 -28.084 1.00 84.56 623 GLU A C 1
ATOM 4897 O O . GLU A 1 623 ? 31.122 -7.129 -29.075 1.00 84.56 623 GLU A O 1
ATOM 4902 N N . ASP A 1 624 ? 29.588 -5.830 -28.083 1.00 87.31 624 ASP A N 1
ATOM 4903 C CA . ASP A 1 624 ? 29.337 -5.003 -29.269 1.00 87.31 624 ASP A CA 1
ATOM 4904 C C . ASP A 1 624 ? 30.614 -4.285 -29.745 1.00 87.31 624 ASP A C 1
ATOM 4906 O O . ASP A 1 624 ? 30.899 -4.248 -30.940 1.00 87.31 624 ASP A O 1
ATOM 4910 N N . LEU A 1 625 ? 31.445 -3.790 -28.819 1.00 87.62 625 LEU A N 1
ATOM 4911 C CA . LEU A 1 625 ? 32.768 -3.230 -29.121 1.00 87.62 625 LEU A CA 1
ATOM 4912 C C . LEU A 1 625 ? 33.685 -4.244 -29.812 1.00 87.62 625 LEU A C 1
ATOM 4914 O O . LEU A 1 625 ? 34.406 -3.878 -30.739 1.00 87.62 625 LEU A O 1
ATOM 4918 N N . ARG A 1 626 ? 33.664 -5.516 -29.392 1.00 88.62 626 ARG A N 1
ATOM 4919 C CA . ARG A 1 626 ? 34.447 -6.579 -30.046 1.00 88.62 626 ARG A CA 1
ATOM 4920 C C . ARG A 1 626 ? 33.931 -6.879 -31.445 1.00 88.62 626 ARG A C 1
ATOM 4922 O O . ARG A 1 626 ? 34.746 -7.048 -32.347 1.00 88.62 626 ARG A O 1
ATOM 4929 N N . VAL A 1 627 ? 32.611 -6.923 -31.627 1.00 89.94 627 VAL A N 1
ATOM 4930 C CA . VAL A 1 627 ? 31.984 -7.121 -32.942 1.00 89.94 627 VAL A CA 1
ATOM 4931 C C . VAL A 1 627 ? 32.388 -5.992 -33.890 1.00 89.94 627 VAL A C 1
ATOM 4933 O O . VAL A 1 627 ? 32.904 -6.257 -34.973 1.00 89.94 627 VAL A O 1
ATOM 4936 N N . VAL A 1 628 ? 32.248 -4.734 -33.462 1.00 91.25 628 VAL A N 1
ATOM 4937 C CA . VAL A 1 628 ? 32.624 -3.562 -34.270 1.00 91.25 628 VAL A CA 1
ATOM 4938 C C . VAL A 1 628 ? 34.125 -3.543 -34.571 1.00 91.25 628 VAL A C 1
ATOM 4940 O O . VAL A 1 628 ? 34.513 -3.276 -35.707 1.00 91.25 628 VAL A O 1
ATOM 4943 N N . ALA A 1 629 ? 34.980 -3.885 -33.602 1.00 90.56 629 ALA A N 1
ATOM 4944 C CA . ALA A 1 629 ? 36.420 -3.988 -33.828 1.00 90.56 629 ALA A CA 1
ATOM 4945 C C . ALA A 1 629 ? 36.773 -5.086 -34.848 1.00 90.56 629 ALA A C 1
ATOM 4947 O O . ALA A 1 629 ? 37.602 -4.854 -35.721 1.00 90.56 629 ALA A O 1
ATOM 4948 N N . ALA A 1 630 ? 36.121 -6.251 -34.791 1.00 91.75 630 ALA A N 1
ATOM 4949 C CA . ALA A 1 630 ? 36.332 -7.324 -35.762 1.00 91.75 630 ALA A CA 1
ATOM 4950 C C . ALA A 1 630 ? 35.873 -6.933 -37.178 1.00 91.75 630 ALA A C 1
ATOM 4952 O O . ALA A 1 630 ? 36.528 -7.288 -38.156 1.00 91.75 630 ALA A O 1
ATOM 4953 N N . LEU A 1 631 ? 34.774 -6.182 -37.297 1.00 92.25 631 LEU A N 1
ATOM 4954 C CA . LEU A 1 631 ? 34.315 -5.644 -38.581 1.00 92.25 631 LEU A CA 1
ATOM 4955 C C . LEU A 1 631 ? 35.272 -4.613 -39.159 1.00 92.25 631 LEU A C 1
ATOM 4957 O O . LEU A 1 631 ? 35.523 -4.622 -40.359 1.00 92.25 631 LEU A O 1
ATOM 4961 N N . LYS A 1 632 ? 35.820 -3.744 -38.309 1.00 92.38 632 LYS A N 1
ATOM 4962 C CA . LYS A 1 632 ? 36.831 -2.768 -38.710 1.00 92.38 632 LYS A CA 1
ATOM 4963 C C . LYS A 1 632 ? 38.043 -3.460 -39.335 1.00 92.38 632 LYS A C 1
ATOM 4965 O O . LYS A 1 632 ? 38.455 -3.058 -40.416 1.00 92.38 632 LYS A O 1
ATOM 4970 N N . GLU A 1 633 ? 38.573 -4.502 -38.692 1.00 91.25 633 GLU A N 1
ATOM 4971 C CA . GLU A 1 633 ? 39.696 -5.277 -39.241 1.00 91.25 633 GLU A CA 1
ATOM 4972 C C . GLU A 1 633 ? 39.324 -5.943 -40.575 1.00 91.25 633 GLU A C 1
ATOM 4974 O O . GLU A 1 633 ? 40.072 -5.832 -41.539 1.00 91.25 633 GLU A O 1
ATOM 4979 N N . ALA A 1 634 ? 38.132 -6.543 -40.675 1.00 89.81 634 ALA A N 1
ATOM 4980 C CA . ALA A 1 634 ? 37.669 -7.167 -41.918 1.00 89.81 634 ALA A CA 1
ATOM 4981 C C . ALA A 1 634 ? 37.537 -6.169 -43.086 1.00 89.81 634 ALA A C 1
ATOM 4983 O O . ALA A 1 634 ? 37.819 -6.519 -44.225 1.00 89.81 634 ALA A O 1
ATOM 4984 N N . VAL A 1 635 ? 37.117 -4.927 -42.821 1.00 89.94 635 VAL A N 1
ATOM 4985 C CA . VAL A 1 635 ? 37.060 -3.871 -43.848 1.00 89.94 635 VAL A CA 1
ATOM 4986 C C . VAL A 1 635 ? 38.463 -3.370 -44.205 1.00 89.94 635 VAL A C 1
ATOM 4988 O O . VAL A 1 635 ? 38.727 -3.108 -45.374 1.00 89.94 635 VAL A O 1
ATOM 4991 N N . LEU A 1 636 ? 39.368 -3.250 -43.227 1.00 89.38 636 LEU A N 1
ATOM 4992 C CA . LEU A 1 636 ? 40.757 -2.835 -43.454 1.00 89.38 636 LEU A CA 1
ATOM 4993 C C . LEU A 1 636 ? 41.536 -3.819 -44.336 1.00 89.38 636 LEU A C 1
ATOM 4995 O O . LEU A 1 636 ? 42.336 -3.371 -45.151 1.00 89.38 636 LEU A O 1
ATOM 4999 N N . GLU A 1 637 ? 41.295 -5.127 -44.203 1.00 89.62 637 GLU A N 1
ATOM 5000 C CA . GLU A 1 637 ? 41.930 -6.163 -45.037 1.00 89.62 637 GLU A CA 1
ATOM 5001 C C . GLU A 1 637 ? 41.586 -6.034 -46.534 1.00 89.62 637 GLU A C 1
ATOM 5003 O O . GLU A 1 637 ? 42.379 -6.445 -47.380 1.00 89.62 637 GLU A O 1
ATOM 5008 N N . GLU A 1 638 ? 40.441 -5.431 -46.861 1.00 88.06 638 GLU A N 1
ATOM 5009 C CA . GLU A 1 638 ? 39.954 -5.241 -48.235 1.00 88.06 638 GLU A CA 1
ATOM 5010 C C . GLU A 1 638 ? 40.355 -3.877 -48.836 1.00 88.06 638 GLU A C 1
ATOM 5012 O O . GLU A 1 638 ? 40.213 -3.659 -50.041 1.00 88.06 638 GLU A O 1
ATOM 5017 N N . ILE A 1 639 ? 40.856 -2.940 -48.020 1.00 86.69 639 ILE A N 1
ATOM 5018 C CA . ILE A 1 639 ? 41.332 -1.627 -48.483 1.00 86.69 639 ILE A CA 1
ATOM 5019 C C . ILE A 1 639 ? 42.761 -1.757 -49.024 1.00 86.69 639 ILE A C 1
ATOM 5021 O O . ILE A 1 639 ? 43.610 -2.418 -48.426 1.00 86.69 639 ILE A O 1
ATOM 5025 N N . ASP A 1 640 ? 43.061 -1.074 -50.136 1.00 84.44 640 ASP A N 1
ATOM 5026 C CA . ASP A 1 640 ? 44.430 -1.001 -50.652 1.00 84.44 640 ASP A CA 1
ATOM 5027 C C . ASP A 1 640 ? 45.367 -0.387 -49.584 1.00 84.44 640 ASP A C 1
ATOM 5029 O O . ASP A 1 640 ? 45.120 0.733 -49.116 1.00 84.44 640 ASP A O 1
ATOM 5033 N N . PRO A 1 641 ? 46.459 -1.074 -49.193 1.00 83.31 641 PRO A N 1
ATOM 5034 C CA . PRO A 1 641 ? 47.393 -0.572 -48.190 1.00 83.31 641 PRO A CA 1
ATOM 5035 C C . PRO A 1 641 ? 47.955 0.821 -48.502 1.00 83.31 641 PRO A C 1
ATOM 5037 O O . PRO A 1 641 ? 48.251 1.576 -47.574 1.00 83.31 641 PRO A O 1
ATOM 5040 N N . VAL A 1 642 ? 48.110 1.178 -49.781 1.00 82.50 642 VAL A N 1
ATOM 5041 C CA . VAL A 1 642 ? 48.595 2.502 -50.199 1.00 82.50 642 VAL A CA 1
ATOM 5042 C C . VAL A 1 642 ? 47.547 3.572 -49.900 1.00 82.50 642 VAL A C 1
ATOM 5044 O O . VAL A 1 642 ? 47.873 4.575 -49.261 1.00 82.50 642 VAL A O 1
ATOM 5047 N N . ASP A 1 643 ? 46.288 3.327 -50.275 1.00 80.25 643 ASP A N 1
ATOM 5048 C CA . ASP A 1 643 ? 45.169 4.243 -50.026 1.00 80.25 643 ASP A CA 1
ATOM 5049 C C . ASP A 1 643 ? 44.972 4.480 -48.522 1.00 80.25 643 ASP A C 1
ATOM 5051 O O . ASP A 1 643 ? 44.814 5.622 -48.081 1.00 80.25 643 ASP A O 1
ATOM 5055 N N . TRP A 1 644 ? 45.038 3.419 -47.707 1.00 86.62 644 TRP A N 1
ATOM 5056 C CA . TRP A 1 644 ? 44.901 3.550 -46.255 1.00 86.62 644 TRP A CA 1
ATOM 5057 C C . TRP A 1 644 ? 46.056 4.330 -45.626 1.00 86.62 644 TRP A C 1
ATOM 5059 O O . TRP A 1 644 ? 45.814 5.226 -44.820 1.00 86.62 644 TRP A O 1
ATOM 5069 N N . THR A 1 645 ? 47.303 4.053 -46.018 1.00 85.00 645 THR A N 1
ATOM 5070 C CA . THR A 1 645 ? 48.479 4.747 -45.461 1.00 85.00 645 THR A CA 1
ATOM 5071 C C . THR A 1 645 ? 48.427 6.254 -45.744 1.00 85.00 645 THR A C 1
ATOM 5073 O O . THR A 1 645 ? 48.814 7.063 -44.899 1.00 85.00 645 THR A O 1
ATOM 5076 N N . LEU A 1 646 ? 47.918 6.644 -46.918 1.00 83.50 646 LEU A N 1
ATOM 5077 C CA . LEU A 1 646 ? 47.713 8.046 -47.283 1.00 83.50 646 LEU A CA 1
ATOM 5078 C C . LEU A 1 646 ? 46.545 8.681 -46.513 1.00 83.50 646 LEU A C 1
ATOM 5080 O O . LEU A 1 646 ? 46.628 9.850 -46.138 1.00 83.50 646 LEU A O 1
ATOM 5084 N N . ALA A 1 647 ? 45.473 7.927 -46.253 1.00 83.75 647 ALA A N 1
ATOM 5085 C CA . ALA A 1 647 ? 44.261 8.433 -45.615 1.00 83.75 647 ALA A CA 1
ATOM 5086 C C . ALA A 1 647 ? 44.289 8.415 -44.074 1.00 83.75 647 ALA A C 1
ATOM 5088 O O . ALA A 1 647 ? 43.625 9.252 -43.469 1.00 83.75 647 ALA A O 1
ATOM 5089 N N . GLU A 1 648 ? 45.034 7.518 -43.419 1.00 87.25 648 GLU A N 1
ATOM 5090 C CA . GLU A 1 648 ? 44.926 7.216 -41.978 1.00 87.25 648 GLU A CA 1
ATOM 5091 C C . GLU A 1 648 ? 45.023 8.462 -41.080 1.00 87.25 648 GLU A C 1
ATOM 5093 O O . GLU A 1 648 ? 44.144 8.723 -40.250 1.00 87.25 648 GLU A O 1
ATOM 5098 N N . SER A 1 649 ? 46.081 9.261 -41.253 1.00 85.00 649 SER A N 1
ATOM 5099 C CA . SER A 1 649 ? 46.322 10.443 -40.411 1.00 85.00 649 SER A CA 1
ATOM 5100 C C . SER A 1 649 ? 45.252 11.528 -40.600 1.00 85.00 649 SER A C 1
ATOM 5102 O O . SER A 1 649 ? 44.809 12.151 -39.630 1.00 85.00 649 SER A O 1
ATOM 5104 N N . TYR A 1 650 ? 44.776 11.708 -41.835 1.00 86.31 650 TYR A N 1
ATOM 5105 C CA . TYR A 1 650 ? 43.694 12.632 -42.164 1.00 86.31 650 TYR A CA 1
ATOM 5106 C C . TYR A 1 650 ? 42.337 12.108 -41.673 1.00 86.31 650 TYR A C 1
ATOM 5108 O O . TYR A 1 650 ? 41.550 12.880 -41.130 1.00 86.31 650 TYR A O 1
ATOM 5116 N N . MET A 1 651 ? 42.089 10.799 -41.770 1.00 87.50 651 MET A N 1
ATOM 5117 C CA . MET A 1 651 ? 40.885 10.123 -41.284 1.00 87.50 651 MET A CA 1
ATOM 5118 C C . MET A 1 651 ? 40.714 10.317 -39.778 1.00 87.50 651 MET A C 1
ATOM 5120 O O . MET A 1 651 ? 39.642 10.714 -39.324 1.00 87.50 651 MET A O 1
ATOM 5124 N N . GLN A 1 652 ? 41.776 10.115 -38.992 1.00 86.44 652 GLN A N 1
ATOM 5125 C CA . GLN A 1 652 ? 41.734 10.330 -37.542 1.00 86.44 652 GLN A CA 1
ATOM 5126 C C . GLN A 1 652 ? 41.438 11.793 -37.182 1.00 86.44 652 GLN A C 1
ATOM 5128 O O . GLN A 1 652 ? 40.599 12.052 -36.314 1.00 86.44 652 GLN A O 1
ATOM 5133 N N . LEU A 1 653 ? 42.080 12.745 -37.868 1.00 84.88 653 LEU A N 1
ATOM 5134 C CA . LEU A 1 653 ? 41.875 14.180 -37.657 1.00 84.88 653 LEU A CA 1
ATOM 5135 C C . LEU A 1 653 ? 40.432 14.598 -37.966 1.00 84.88 653 LEU A C 1
ATOM 5137 O O . LEU A 1 653 ? 39.786 15.275 -37.163 1.00 84.88 653 LEU A O 1
ATOM 5141 N N . VAL A 1 654 ? 39.909 14.161 -39.111 1.00 85.69 654 VAL A N 1
ATOM 5142 C CA . VAL A 1 654 ? 38.548 14.473 -39.554 1.00 85.69 654 VAL A CA 1
ATOM 5143 C C . VAL A 1 654 ? 37.505 13.801 -38.661 1.00 85.69 654 VAL A C 1
ATOM 5145 O O . VAL A 1 654 ? 36.514 14.433 -38.295 1.00 85.69 654 VAL A O 1
ATOM 5148 N N . LEU A 1 655 ? 37.755 12.568 -38.218 1.00 85.50 655 LEU A N 1
ATOM 5149 C CA . LEU A 1 655 ? 36.900 11.856 -37.273 1.00 85.50 655 LEU A CA 1
ATOM 5150 C C . LEU A 1 655 ? 36.806 12.579 -35.922 1.00 85.50 655 LEU A C 1
ATOM 5152 O O . LEU A 1 655 ? 35.726 12.665 -35.343 1.00 85.50 655 LEU A O 1
ATOM 5156 N N . GLU A 1 656 ? 37.910 13.109 -35.389 1.00 83.38 656 GLU A N 1
ATOM 5157 C CA . GLU A 1 656 ? 37.876 13.895 -34.147 1.00 83.38 656 GLU A CA 1
ATOM 5158 C C . GLU A 1 656 ? 37.099 15.208 -34.287 1.00 83.38 656 GLU A C 1
ATOM 5160 O O . GLU A 1 656 ? 36.366 15.596 -33.368 1.00 83.38 656 GLU A O 1
ATOM 5165 N N . GLU A 1 657 ? 37.239 15.883 -35.427 1.00 81.62 657 GLU A N 1
ATOM 5166 C CA . GLU A 1 657 ? 36.471 17.085 -35.750 1.00 81.62 657 GLU A CA 1
ATOM 5167 C C . GLU A 1 657 ? 34.974 16.763 -35.844 1.00 81.62 657 GLU A C 1
ATOM 5169 O O . GLU A 1 657 ? 34.152 17.445 -35.224 1.00 81.62 657 GLU A O 1
ATOM 5174 N N . PHE A 1 658 ? 34.626 15.674 -36.535 1.00 82.25 658 PHE A N 1
ATOM 5175 C CA . PHE A 1 658 ? 33.252 15.215 -36.692 1.00 82.25 658 PHE A CA 1
ATOM 5176 C C . PHE A 1 658 ? 32.619 14.825 -35.351 1.00 82.25 658 PHE A C 1
ATOM 5178 O O . PHE A 1 658 ? 31.571 15.369 -34.998 1.00 82.25 658 PHE A O 1
ATOM 5185 N N . VAL A 1 659 ? 33.283 13.981 -34.548 1.00 80.31 659 VAL A N 1
ATOM 5186 C CA . VAL A 1 659 ? 32.828 13.604 -33.194 1.00 80.31 659 VAL A CA 1
ATOM 5187 C C . VAL A 1 659 ? 32.582 14.847 -32.343 1.00 80.31 659 VAL A C 1
ATOM 5189 O O . VAL A 1 659 ? 31.544 14.960 -31.696 1.00 80.31 659 VAL A O 1
ATOM 5192 N N . SER A 1 660 ? 33.497 15.818 -32.383 1.00 74.31 660 SER A N 1
ATOM 5193 C CA . SER A 1 660 ? 33.348 17.069 -31.635 1.00 74.31 660 SER A CA 1
ATOM 5194 C C . SER A 1 660 ? 32.149 17.899 -32.105 1.00 74.31 660 SER A C 1
ATOM 5196 O O . SER A 1 660 ? 31.490 18.537 -31.284 1.00 74.31 660 SER A O 1
ATOM 5198 N N . SER A 1 661 ? 31.859 17.891 -33.409 1.00 76.50 661 SER A N 1
ATOM 5199 C CA . SER A 1 661 ? 30.739 18.632 -33.997 1.00 76.50 661 SER A CA 1
ATOM 5200 C C . SER A 1 661 ? 29.374 18.029 -33.648 1.00 76.50 661 SER A C 1
ATOM 5202 O O . SER A 1 661 ? 28.427 18.772 -33.384 1.00 76.50 661 SER A O 1
ATOM 5204 N N . ILE A 1 662 ? 29.280 16.695 -33.585 1.00 75.88 662 ILE A N 1
ATOM 5205 C CA . ILE A 1 662 ? 28.019 15.974 -33.374 1.00 75.88 662 ILE A CA 1
ATOM 5206 C C . ILE A 1 662 ? 27.754 15.634 -31.902 1.00 75.88 662 ILE A C 1
ATOM 5208 O O . ILE A 1 662 ? 26.602 15.425 -31.534 1.00 75.88 662 ILE A O 1
ATOM 5212 N N . ALA A 1 663 ? 28.774 15.649 -31.034 1.00 72.50 663 ALA A N 1
ATOM 5213 C CA . ALA A 1 663 ? 28.673 15.246 -29.624 1.00 72.50 663 ALA A CA 1
ATOM 5214 C C . ALA A 1 663 ? 27.524 15.910 -28.845 1.00 72.50 663 ALA A C 1
ATOM 5216 O O . ALA A 1 663 ? 26.960 15.301 -27.941 1.00 72.50 663 ALA A O 1
ATOM 5217 N N . LEU A 1 664 ? 27.153 17.149 -29.184 1.00 70.88 664 LEU A N 1
ATOM 5218 C CA . LEU A 1 664 ? 26.016 17.826 -28.549 1.00 70.88 664 LEU A CA 1
ATOM 5219 C C . LEU A 1 664 ? 24.666 17.303 -29.028 1.00 70.88 664 LEU A C 1
ATOM 5221 O O . LEU A 1 664 ? 23.751 17.166 -28.217 1.00 70.88 664 LEU A O 1
ATOM 5225 N N . LEU A 1 665 ? 24.559 16.997 -30.322 1.00 72.00 665 LEU A N 1
ATOM 5226 C CA . LEU A 1 665 ? 23.347 16.452 -30.931 1.00 72.00 665 LEU A CA 1
ATOM 5227 C C . LEU A 1 665 ? 23.043 15.057 -30.381 1.00 72.00 665 LEU A C 1
ATOM 5229 O O . LEU A 1 665 ? 21.888 14.761 -30.107 1.00 72.00 665 LEU A O 1
ATOM 5233 N N . ILE A 1 666 ? 24.081 14.248 -30.146 1.00 76.62 666 ILE A N 1
ATOM 5234 C CA . ILE A 1 666 ? 23.959 12.889 -29.598 1.00 76.62 666 ILE A CA 1
ATOM 5235 C C . ILE A 1 666 ? 24.243 12.805 -28.093 1.00 76.62 666 ILE A C 1
ATOM 5237 O O . ILE A 1 666 ? 24.489 11.724 -27.569 1.00 76.62 666 ILE A O 1
ATOM 5241 N N . SER A 1 667 ? 24.225 13.927 -27.369 1.00 76.50 667 SER A N 1
ATOM 5242 C CA . SER A 1 667 ? 24.652 13.981 -25.960 1.00 76.50 667 SER A CA 1
ATOM 5243 C C . SER A 1 667 ? 23.882 13.030 -25.033 1.00 76.50 667 SER A C 1
ATOM 5245 O O . SER A 1 667 ? 24.460 12.482 -24.097 1.00 76.50 667 SER A O 1
ATOM 5247 N N . LEU A 1 668 ? 22.605 12.763 -25.327 1.00 73.31 668 LEU A N 1
ATOM 5248 C CA . LEU A 1 668 ? 21.770 11.797 -24.598 1.00 73.31 668 LEU A CA 1
ATOM 5249 C C . LEU A 1 668 ? 22.246 10.345 -24.750 1.00 73.31 668 LEU A C 1
ATOM 5251 O O . LEU A 1 668 ? 21.913 9.499 -23.919 1.00 73.31 668 LEU A O 1
ATOM 5255 N N . LEU A 1 669 ? 23.054 10.061 -25.768 1.00 78.69 669 LEU A N 1
ATOM 5256 C CA . LEU A 1 669 ? 23.564 8.733 -26.092 1.00 78.69 669 LEU A CA 1
ATOM 5257 C C . LEU A 1 669 ? 24.967 8.456 -25.515 1.00 78.69 669 LEU A C 1
ATOM 5259 O O . LEU A 1 669 ? 25.425 7.318 -25.544 1.00 78.69 669 LEU A O 1
ATOM 5263 N N . LEU A 1 670 ? 25.641 9.476 -24.970 1.00 76.75 670 LEU A N 1
ATOM 5264 C CA . LEU A 1 670 ? 27.005 9.390 -24.424 1.00 76.75 670 LEU A CA 1
ATOM 5265 C C . LEU A 1 670 ? 27.003 9.229 -22.894 1.00 76.75 670 LEU A C 1
ATOM 5267 O O . LEU A 1 670 ? 26.062 9.669 -22.236 1.00 76.75 670 LEU A O 1
ATOM 5271 N N . ALA A 1 671 ? 28.059 8.672 -22.288 1.00 68.56 671 ALA A N 1
ATOM 5272 C CA . ALA A 1 671 ? 28.154 8.591 -20.824 1.00 68.56 671 ALA A CA 1
ATOM 5273 C C . ALA A 1 671 ? 28.094 9.968 -20.153 1.00 68.56 671 ALA A C 1
ATOM 5275 O O . ALA A 1 671 ? 28.581 10.972 -20.681 1.00 68.56 671 ALA A O 1
ATOM 5276 N N . ASP A 1 672 ? 27.590 9.999 -18.918 1.00 64.50 672 ASP A N 1
ATOM 5277 C CA . ASP A 1 672 ? 27.516 11.233 -18.136 1.00 64.50 672 ASP A CA 1
ATOM 5278 C C . ASP A 1 672 ? 28.900 11.831 -17.840 1.00 64.50 672 ASP A C 1
ATOM 5280 O O . ASP A 1 672 ? 29.017 13.052 -17.721 1.00 64.50 672 ASP A O 1
ATOM 5284 N N . ALA A 1 673 ? 29.948 11.003 -17.812 1.00 59.88 673 ALA A N 1
ATOM 5285 C CA . ALA A 1 673 ? 31.339 11.403 -17.611 1.00 59.88 673 ALA A CA 1
ATOM 5286 C C . ALA A 1 673 ? 32.101 11.783 -18.902 1.00 59.88 673 ALA A C 1
ATOM 5288 O O . ALA A 1 673 ? 33.299 12.080 -18.832 1.00 59.88 673 ALA A O 1
ATOM 5289 N N . TYR A 1 674 ? 31.459 11.770 -20.078 1.00 65.06 674 TYR A N 1
ATOM 5290 C CA . TYR A 1 674 ? 32.146 12.026 -21.346 1.00 65.06 674 TYR A CA 1
ATOM 5291 C C . TYR A 1 674 ? 32.750 13.440 -21.401 1.00 65.06 674 TYR A C 1
ATOM 5293 O O . TYR A 1 674 ? 32.051 14.452 -21.299 1.00 65.06 674 TYR A O 1
ATOM 5301 N N . LYS A 1 675 ? 34.073 13.518 -21.597 1.00 61.31 675 LYS A N 1
ATOM 5302 C CA . LYS A 1 675 ? 34.814 14.780 -21.740 1.00 61.31 675 LYS A CA 1
ATOM 5303 C C . LYS A 1 675 ? 35.169 15.023 -23.204 1.00 61.31 675 LYS A C 1
ATOM 5305 O O . LYS A 1 675 ? 35.928 14.258 -23.796 1.00 61.31 675 LYS A O 1
ATOM 5310 N N . LEU A 1 676 ? 34.689 16.138 -23.758 1.00 59.19 676 LEU A N 1
ATOM 5311 C CA . LEU A 1 676 ? 35.146 16.656 -25.052 1.00 59.19 676 LEU A CA 1
ATOM 5312 C C . LEU A 1 676 ? 36.652 16.954 -24.978 1.00 59.19 676 LEU A C 1
ATOM 5314 O O . LEU A 1 676 ? 37.082 17.814 -24.209 1.00 59.19 676 LEU A O 1
ATOM 5318 N N . LYS A 1 677 ? 37.451 16.229 -25.767 1.00 54.78 677 LYS A N 1
ATOM 5319 C CA . LYS A 1 677 ? 38.920 16.248 -25.678 1.00 54.78 677 LYS A CA 1
ATOM 5320 C C . LYS A 1 677 ? 39.582 17.513 -26.257 1.00 54.78 677 LYS A C 1
ATOM 5322 O O . LYS A 1 677 ? 40.697 17.818 -25.851 1.00 54.78 677 LYS A O 1
ATOM 5327 N N . ASN A 1 678 ? 38.913 18.290 -27.122 1.00 49.03 678 ASN A N 1
ATOM 5328 C CA . ASN A 1 678 ? 39.566 19.362 -27.896 1.00 49.03 678 ASN A CA 1
ATOM 5329 C C . ASN A 1 678 ? 39.045 20.788 -27.599 1.00 49.03 678 ASN A C 1
ATOM 5331 O O . ASN A 1 678 ? 37.870 21.104 -27.773 1.00 49.03 678 ASN A O 1
ATOM 5335 N N . ALA A 1 679 ? 39.952 21.702 -27.223 1.00 39.28 679 ALA A N 1
ATOM 5336 C CA . ALA A 1 679 ? 39.666 23.123 -26.964 1.00 39.28 679 ALA A CA 1
ATOM 5337 C C . ALA A 1 679 ? 39.321 23.933 -28.236 1.00 39.28 679 ALA A C 1
ATOM 5339 O O . ALA A 1 679 ? 38.618 24.941 -28.153 1.00 39.28 679 ALA A O 1
ATOM 5340 N N . SER A 1 680 ? 39.743 23.486 -29.424 1.00 42.25 680 SER A N 1
ATOM 5341 C CA . SER A 1 680 ? 39.343 24.042 -30.730 1.00 42.25 680 SER A CA 1
ATOM 5342 C C . SER A 1 680 ? 37.861 23.801 -31.053 1.00 42.25 680 SER A C 1
ATOM 5344 O O . SER A 1 680 ? 37.238 24.635 -31.715 1.00 42.25 680 SER A O 1
ATOM 5346 N N . ALA A 1 681 ? 37.257 22.744 -30.495 1.00 42.47 681 ALA A N 1
ATOM 5347 C CA . ALA A 1 681 ? 35.828 22.465 -30.611 1.00 42.47 681 ALA A CA 1
ATOM 5348 C C . ALA A 1 681 ? 34.974 23.574 -29.973 1.00 42.47 681 ALA A C 1
ATOM 5350 O O . ALA A 1 681 ? 33.930 23.915 -30.522 1.00 42.47 681 ALA A O 1
ATOM 5351 N N . SER A 1 682 ? 35.460 24.232 -28.908 1.00 40.03 682 SER A N 1
ATOM 5352 C CA . SER A 1 682 ? 34.776 25.369 -28.258 1.00 40.03 682 SER A CA 1
ATOM 5353 C C . SER A 1 682 ? 34.573 26.584 -29.186 1.00 40.03 682 SER A C 1
ATOM 5355 O O . SER A 1 682 ? 33.597 27.319 -29.039 1.00 40.03 682 SER A O 1
ATOM 5357 N N . LYS A 1 683 ? 35.445 26.766 -30.191 1.00 39.28 683 LYS A N 1
ATOM 5358 C CA . LYS A 1 683 ? 35.346 27.824 -31.217 1.00 39.28 683 LYS A CA 1
ATOM 5359 C C . LYS A 1 683 ? 34.379 27.479 -32.354 1.00 39.28 683 LYS A C 1
ATOM 5361 O O . LYS A 1 683 ? 33.783 28.382 -32.932 1.00 39.28 683 LYS A O 1
ATOM 5366 N N . SER A 1 684 ? 34.213 26.198 -32.689 1.00 39.31 684 SER A N 1
ATOM 5367 C CA . SER A 1 684 ? 33.158 25.754 -33.621 1.00 39.31 684 SER A CA 1
ATOM 5368 C C . SER A 1 684 ? 31.774 25.852 -32.966 1.00 39.31 684 SER A C 1
ATOM 5370 O O . SER A 1 684 ? 30.811 26.338 -33.559 1.00 39.31 684 SER A O 1
ATOM 5372 N N . LEU A 1 685 ? 31.737 25.531 -31.672 1.00 41.28 685 LEU A N 1
ATOM 5373 C CA . LEU A 1 685 ? 30.618 25.711 -30.765 1.00 41.28 685 LEU A CA 1
ATOM 5374 C C . LEU A 1 685 ? 30.151 27.161 -30.676 1.00 41.28 685 LEU A C 1
ATOM 5376 O O . LEU A 1 685 ? 28.953 27.391 -30.721 1.00 41.28 685 LEU A O 1
ATOM 5380 N N . SER A 1 686 ? 31.052 28.147 -30.619 1.00 40.28 686 SER A N 1
ATOM 5381 C CA . SER A 1 686 ? 30.656 29.564 -30.580 1.00 40.28 686 SER A CA 1
ATOM 5382 C C . SER A 1 686 ? 30.061 30.083 -31.897 1.00 40.28 686 SER A C 1
ATOM 5384 O O . SER A 1 686 ? 29.280 31.032 -31.872 1.00 40.28 686 SER A O 1
ATOM 5386 N N . LYS A 1 687 ? 30.363 29.451 -33.042 1.00 39.25 687 LYS A N 1
ATOM 5387 C CA . LYS A 1 687 ? 29.720 29.765 -34.331 1.00 39.25 687 LYS A CA 1
ATOM 5388 C C . LYS A 1 687 ? 28.322 29.146 -34.454 1.00 39.25 687 LYS A C 1
ATOM 5390 O O . LYS A 1 687 ? 27.421 29.821 -34.940 1.00 39.25 687 LYS A O 1
ATOM 5395 N N . ASN A 1 688 ? 28.122 27.923 -33.953 1.00 38.16 688 ASN A N 1
ATOM 5396 C CA . ASN A 1 688 ? 26.819 27.237 -33.972 1.00 38.16 688 ASN A CA 1
ATOM 5397 C C . ASN A 1 688 ? 25.912 27.591 -32.772 1.00 38.16 688 ASN A C 1
ATOM 5399 O O . ASN A 1 688 ? 24.693 27.478 -32.867 1.00 38.16 688 ASN A O 1
ATOM 5403 N N . ALA A 1 689 ? 26.467 28.097 -31.666 1.00 36.41 689 ALA A N 1
ATOM 5404 C CA . ALA A 1 689 ? 25.712 28.569 -30.502 1.00 36.41 689 ALA A CA 1
ATOM 5405 C C . ALA A 1 689 ? 24.759 29.725 -30.849 1.00 36.41 689 ALA A C 1
ATOM 5407 O O . ALA A 1 689 ? 23.671 29.809 -30.287 1.00 36.41 689 ALA A O 1
ATOM 5408 N N . ASN A 1 690 ? 25.099 30.567 -31.830 1.00 36.31 690 ASN A N 1
ATOM 5409 C CA . ASN A 1 690 ? 24.207 31.639 -32.284 1.00 36.31 690 ASN A CA 1
ATOM 5410 C C . ASN A 1 690 ? 22.897 31.127 -32.913 1.00 36.31 690 ASN A C 1
ATOM 5412 O O . ASN A 1 690 ? 21.921 31.872 -32.936 1.00 36.31 690 ASN A O 1
ATOM 5416 N N . VAL A 1 691 ? 22.844 29.871 -33.370 1.00 40.34 691 VAL A N 1
ATOM 5417 C CA . VAL A 1 691 ? 21.622 29.228 -33.893 1.00 40.34 691 VAL A CA 1
ATOM 5418 C C . VAL A 1 691 ? 20.809 28.565 -32.771 1.00 40.34 691 VAL A C 1
ATOM 5420 O O . VAL A 1 691 ? 19.589 28.498 -32.850 1.00 40.34 691 VAL A O 1
ATOM 5423 N N . ILE A 1 692 ? 21.464 28.122 -31.692 1.00 39.81 692 ILE A N 1
ATOM 5424 C CA . ILE A 1 692 ? 20.825 27.430 -30.555 1.00 39.81 692 ILE A CA 1
ATOM 5425 C C . ILE A 1 692 ? 20.226 28.425 -29.536 1.00 39.81 692 ILE A C 1
ATOM 5427 O O . ILE A 1 692 ? 19.282 28.085 -28.825 1.00 39.81 692 ILE A O 1
ATOM 5431 N N . PHE A 1 693 ? 20.739 29.662 -29.474 1.00 37.44 693 PHE A N 1
ATOM 5432 C CA . PHE A 1 693 ? 20.327 30.685 -28.497 1.00 37.44 693 PHE A CA 1
ATOM 5433 C C . PHE A 1 693 ? 19.594 31.900 -29.091 1.00 37.44 693 PHE A C 1
ATOM 5435 O O . PHE A 1 693 ? 19.285 32.841 -28.357 1.00 37.44 693 PHE A O 1
ATOM 5442 N N . THR A 1 694 ? 19.293 31.919 -30.392 1.00 31.34 694 THR A N 1
ATOM 5443 C CA . THR A 1 694 ? 18.443 32.973 -30.963 1.00 31.34 694 THR A CA 1
ATOM 5444 C C . THR A 1 694 ? 16.968 32.676 -30.667 1.00 31.34 694 THR A C 1
ATOM 5446 O O . THR A 1 694 ? 16.503 31.570 -30.937 1.00 31.34 694 THR A O 1
ATOM 5449 N N . PRO A 1 695 ? 16.195 33.634 -30.117 1.00 31.62 695 PRO A N 1
ATOM 5450 C CA . PRO A 1 695 ? 14.771 33.462 -29.862 1.00 31.62 695 PRO A CA 1
ATOM 5451 C C . PRO A 1 695 ? 14.017 33.643 -31.183 1.00 31.62 695 PRO A C 1
ATOM 5453 O O . PRO A 1 695 ? 13.384 34.668 -31.418 1.00 31.62 695 PRO A O 1
ATOM 5456 N N . ILE A 1 696 ? 14.142 32.674 -32.083 1.00 30.19 696 ILE A N 1
ATOM 5457 C CA . ILE A 1 696 ? 13.301 32.573 -33.272 1.00 30.19 696 ILE A CA 1
ATOM 5458 C C . ILE A 1 696 ? 12.307 31.451 -32.991 1.00 30.19 696 ILE A C 1
ATOM 5460 O O . ILE A 1 696 ? 12.661 30.424 -32.416 1.00 30.19 696 ILE A O 1
ATOM 5464 N N . GLU A 1 697 ? 11.045 31.733 -33.292 1.00 30.75 697 GLU A N 1
ATOM 5465 C CA . GLU A 1 697 ? 9.864 30.905 -33.066 1.00 30.75 697 GLU A CA 1
ATOM 5466 C C . GLU A 1 697 ? 10.140 29.396 -33.072 1.00 30.75 697 GLU A C 1
ATOM 5468 O O . GLU A 1 697 ? 10.746 28.864 -33.998 1.00 30.75 697 GLU A O 1
ATOM 5473 N N . LYS A 1 698 ? 9.655 28.732 -32.013 1.00 36.88 698 LYS A N 1
ATOM 5474 C CA . LYS A 1 698 ? 9.575 27.278 -31.808 1.00 36.88 698 LYS A CA 1
ATOM 5475 C C . LYS A 1 698 ? 9.618 26.495 -33.128 1.00 36.88 698 LYS A C 1
ATOM 5477 O O . LYS A 1 698 ? 8.579 26.276 -33.745 1.00 36.88 698 LYS A O 1
ATOM 5482 N N . LEU A 1 699 ? 10.802 26.027 -33.518 1.00 32.56 699 LEU A N 1
ATOM 5483 C CA . LEU A 1 699 ? 10.954 25.014 -34.555 1.00 32.56 699 LEU A CA 1
ATOM 5484 C C . LEU A 1 699 ? 10.829 23.640 -33.876 1.00 32.56 699 LEU A C 1
ATOM 5486 O O . LEU A 1 699 ? 11.736 23.250 -33.142 1.00 32.56 699 LEU A O 1
ATOM 5490 N N . PRO A 1 700 ? 9.728 22.893 -34.082 1.00 35.06 700 PRO A N 1
ATOM 5491 C CA . PRO A 1 700 ? 9.492 21.586 -33.457 1.00 35.06 700 PRO A CA 1
ATOM 5492 C C . PRO A 1 700 ? 10.408 20.463 -33.989 1.00 35.06 700 PRO A C 1
ATOM 5494 O O . PRO A 1 700 ? 10.200 19.298 -33.672 1.00 35.06 700 PRO A O 1
ATOM 5497 N N . SER A 1 701 ? 11.404 20.786 -34.819 1.00 34.75 701 SER A N 1
ATOM 5498 C CA . SER A 1 701 ? 12.246 19.827 -35.543 1.00 34.75 701 SER A CA 1
ATOM 5499 C C . SER A 1 701 ? 13.612 19.544 -34.899 1.00 34.75 701 SER A C 1
ATOM 5501 O O . SER A 1 701 ? 14.282 18.596 -35.322 1.00 34.75 701 SER A O 1
ATOM 5503 N N . TYR A 1 702 ? 14.022 20.300 -33.870 1.00 33.53 702 TYR A N 1
ATOM 5504 C CA . TYR A 1 702 ? 15.307 20.110 -33.182 1.00 33.53 702 TYR A CA 1
ATOM 5505 C C . TYR A 1 702 ? 15.146 19.454 -31.793 1.00 33.53 702 TYR A C 1
ATOM 5507 O O . TYR A 1 702 ? 14.381 19.968 -30.979 1.00 33.53 702 TYR A O 1
ATOM 5515 N N . PRO A 1 703 ? 15.923 18.400 -31.460 1.00 39.91 703 PRO A N 1
ATOM 5516 C CA . PRO A 1 703 ? 15.856 17.709 -30.161 1.00 39.91 703 PRO A CA 1
ATOM 5517 C C . PRO A 1 703 ? 16.200 18.600 -28.947 1.00 39.91 703 PRO A C 1
ATOM 5519 O O . PRO A 1 703 ? 15.878 18.286 -27.812 1.00 39.91 703 PRO A O 1
ATOM 5522 N N . ILE A 1 704 ? 16.814 19.768 -29.164 1.00 39.72 704 ILE A N 1
ATOM 5523 C CA . ILE A 1 704 ? 17.293 20.672 -28.100 1.00 39.72 704 ILE A CA 1
ATOM 5524 C C . ILE A 1 704 ? 16.169 21.594 -27.558 1.00 39.72 704 ILE A C 1
ATOM 5526 O O . ILE A 1 704 ? 16.385 22.372 -26.631 1.00 39.72 704 ILE A O 1
ATOM 5530 N N . SER A 1 705 ? 14.940 21.521 -28.087 1.00 39.66 705 SER A N 1
ATOM 5531 C CA . SER A 1 705 ? 13.843 22.428 -27.701 1.00 39.66 705 SER A CA 1
ATOM 5532 C C . SER A 1 705 ? 13.174 22.118 -26.352 1.00 39.66 705 SER A C 1
ATOM 5534 O O . SER A 1 705 ? 12.289 22.864 -25.928 1.00 39.66 705 SER A O 1
ATOM 5536 N N . SER A 1 706 ? 13.542 21.025 -25.675 1.00 44.31 706 SER A N 1
ATOM 5537 C CA . SER A 1 706 ? 12.985 20.680 -24.361 1.00 44.31 706 SER A CA 1
ATOM 5538 C C . SER A 1 706 ? 13.587 21.563 -23.249 1.00 44.31 706 SER A C 1
ATOM 5540 O O . SER A 1 706 ? 14.814 21.611 -23.110 1.00 44.31 706 SER A O 1
ATOM 5542 N N . PRO A 1 707 ? 12.771 22.221 -22.395 1.00 42.59 707 PRO A N 1
ATOM 5543 C CA . PRO A 1 707 ? 13.252 23.030 -21.267 1.00 42.59 707 PRO A CA 1
ATOM 5544 C C . PRO A 1 707 ? 14.186 22.264 -20.318 1.00 42.59 707 PRO A C 1
ATOM 5546 O O . PRO A 1 707 ? 15.091 22.847 -19.723 1.00 42.59 707 PRO A O 1
ATOM 5549 N N . SER A 1 708 ? 13.995 20.948 -20.207 1.00 40.81 708 SER A N 1
ATOM 5550 C CA . SER A 1 708 ? 14.820 20.058 -19.388 1.00 40.81 708 SER A CA 1
ATOM 5551 C C . SER A 1 708 ? 16.243 19.920 -19.939 1.00 40.81 708 SER A C 1
ATOM 5553 O O . SER A 1 708 ? 17.193 19.918 -19.163 1.00 40.81 708 SER A O 1
ATOM 5555 N N . ILE A 1 709 ? 16.408 19.879 -21.266 1.00 43.22 709 ILE A N 1
ATOM 5556 C CA . ILE A 1 709 ? 17.717 19.802 -21.937 1.00 43.22 709 ILE A CA 1
ATOM 5557 C C . ILE A 1 709 ? 18.448 21.139 -21.835 1.00 43.22 709 ILE A C 1
ATOM 5559 O O . ILE A 1 709 ? 19.646 21.161 -21.568 1.00 43.22 709 ILE A O 1
ATOM 5563 N N . GLN A 1 710 ? 17.732 22.262 -21.955 1.00 44.03 710 GLN A N 1
ATOM 5564 C CA . GLN A 1 710 ? 18.320 23.584 -21.727 1.00 44.03 710 GLN A CA 1
ATOM 5565 C C . GLN A 1 710 ? 18.798 23.761 -20.282 1.00 44.03 710 GLN A C 1
ATOM 5567 O O . GLN A 1 710 ? 19.888 24.287 -20.072 1.00 44.03 710 GLN A O 1
ATOM 5572 N N . LEU A 1 711 ? 18.034 23.288 -19.291 1.00 41.84 711 LEU A N 1
ATOM 5573 C CA . LEU A 1 711 ? 18.426 23.342 -17.878 1.00 41.84 711 LEU A CA 1
ATOM 5574 C C . LEU A 1 711 ? 19.593 22.402 -17.554 1.00 41.84 711 LEU A C 1
ATOM 5576 O O . LEU A 1 711 ? 20.487 22.791 -16.805 1.00 41.84 711 LEU A O 1
ATOM 5580 N N . LEU A 1 712 ? 19.623 21.204 -18.143 1.00 41.28 712 LEU A N 1
ATOM 5581 C CA . LEU A 1 712 ? 20.703 20.235 -17.952 1.00 41.28 712 LEU A CA 1
ATOM 5582 C C . LEU A 1 712 ? 22.000 20.703 -18.632 1.00 41.28 712 LEU A C 1
ATOM 5584 O O . LEU A 1 712 ? 23.067 20.639 -18.032 1.00 41.28 712 LEU A O 1
ATOM 5588 N N . LEU A 1 713 ? 21.918 21.276 -19.837 1.00 41.38 713 LEU A N 1
ATOM 5589 C CA . LEU A 1 713 ? 23.056 21.921 -20.501 1.00 41.38 713 LEU A CA 1
ATOM 5590 C C . LEU A 1 713 ? 23.519 23.179 -19.749 1.00 41.38 713 LEU A C 1
ATOM 5592 O O . LEU A 1 713 ? 24.721 23.385 -19.597 1.00 41.38 713 LEU A O 1
ATOM 5596 N N . GLN A 1 714 ? 22.601 23.994 -19.216 1.00 42.81 714 GLN A N 1
ATOM 5597 C CA . GLN A 1 714 ? 22.950 25.155 -18.387 1.00 42.81 714 GLN A CA 1
ATOM 5598 C C . GLN A 1 714 ? 23.599 24.759 -17.057 1.00 42.81 714 GLN A C 1
ATOM 5600 O O . GLN A 1 714 ? 24.518 25.453 -16.625 1.00 42.81 714 GLN A O 1
ATOM 5605 N N . SER A 1 715 ? 23.171 23.670 -16.408 1.00 39.72 715 SER A N 1
ATOM 5606 C CA . SER A 1 715 ? 23.824 23.189 -15.183 1.00 39.72 715 SER A CA 1
ATOM 5607 C C . SER A 1 715 ? 25.230 22.663 -15.483 1.00 39.72 715 SER A C 1
ATOM 5609 O O . SER A 1 715 ? 26.175 23.049 -14.801 1.00 39.72 715 SER A O 1
ATOM 5611 N N . ARG A 1 716 ? 25.392 21.899 -16.575 1.00 41.69 716 ARG A N 1
ATOM 5612 C CA . ARG A 1 716 ? 26.691 21.397 -17.066 1.00 41.69 716 ARG A CA 1
ATOM 5613 C C . ARG A 1 716 ? 27.650 22.528 -17.466 1.00 41.69 716 ARG A C 1
ATOM 5615 O O . ARG A 1 716 ? 28.862 22.381 -17.350 1.00 41.69 716 ARG A O 1
ATOM 5622 N N . MET A 1 717 ? 27.124 23.658 -17.948 1.00 40.53 717 MET A N 1
ATOM 5623 C CA . MET A 1 717 ? 27.917 24.852 -18.263 1.00 40.53 717 MET A CA 1
ATOM 5624 C C . MET A 1 717 ? 28.251 25.696 -17.023 1.00 40.53 717 MET A C 1
ATOM 5626 O O . MET A 1 717 ? 29.332 26.274 -16.985 1.00 40.53 717 MET A O 1
ATOM 5630 N N . LYS A 1 718 ? 27.371 25.760 -16.012 1.00 37.59 718 LYS A N 1
ATOM 5631 C CA . LYS A 1 718 ? 27.592 26.528 -14.769 1.00 37.59 718 LYS A CA 1
ATOM 5632 C C . LYS A 1 718 ? 28.563 25.871 -13.789 1.00 37.59 718 LYS A C 1
ATOM 5634 O O . LYS A 1 718 ? 29.263 26.593 -13.090 1.00 37.59 718 LYS A O 1
ATOM 5639 N N . GLU A 1 719 ? 28.672 24.542 -13.768 1.00 35.53 719 GLU A N 1
ATOM 5640 C CA . GLU A 1 719 ? 29.715 23.839 -12.989 1.00 35.53 719 GLU A CA 1
ATOM 5641 C C . GLU A 1 719 ? 31.144 24.231 -13.407 1.00 35.53 719 GLU A C 1
ATOM 5643 O O . GLU A 1 719 ? 32.101 24.004 -12.671 1.00 35.53 719 GLU A O 1
ATOM 5648 N N . LYS A 1 720 ? 31.291 24.863 -14.576 1.00 41.22 720 LYS A N 1
ATOM 5649 C CA . LYS A 1 720 ? 32.560 25.347 -15.116 1.00 41.22 720 LYS A CA 1
ATOM 5650 C C . LYS A 1 720 ? 33.034 26.682 -14.527 1.00 41.22 720 LYS A C 1
ATOM 5652 O O . LYS A 1 720 ? 34.207 26.993 -14.693 1.00 41.22 720 LYS A O 1
ATOM 5657 N N . ASP A 1 721 ? 32.168 27.436 -13.844 1.00 35.22 721 ASP A N 1
ATOM 5658 C CA . ASP A 1 721 ? 32.512 28.752 -13.275 1.00 35.22 721 ASP A CA 1
ATOM 5659 C C . ASP A 1 721 ? 32.853 28.698 -11.771 1.00 35.22 721 ASP A C 1
ATOM 5661 O O . ASP A 1 721 ? 33.161 29.727 -11.169 1.00 35.22 721 ASP A O 1
ATOM 5665 N N . SER A 1 722 ? 32.817 27.514 -11.146 1.00 35.19 722 SER A N 1
ATOM 5666 C CA . SER A 1 722 ? 33.130 27.326 -9.718 1.00 35.19 722 SER A CA 1
ATOM 5667 C C . SER A 1 722 ? 34.293 26.365 -9.435 1.00 35.19 722 SER A C 1
ATOM 5669 O O . SER A 1 722 ? 34.394 25.874 -8.310 1.00 35.19 722 SER A O 1
ATOM 5671 N N . ALA A 1 723 ? 35.159 26.095 -10.419 1.00 31.81 723 ALA A N 1
ATOM 5672 C CA . ALA A 1 723 ? 36.415 25.360 -10.233 1.00 31.81 723 ALA A CA 1
ATOM 5673 C C . ALA A 1 723 ? 37.626 26.231 -10.582 1.00 31.81 723 ALA A C 1
ATOM 5675 O O . ALA A 1 723 ? 37.626 26.812 -11.692 1.00 31.81 723 ALA A O 1
#

Foldseek 3Di:
DPPPPDPDDDDDDPVRRPVPDPPVVVVVNVVVVVVVVVVVVVVVVPDDPPVVVVVVVVVVVVVVVVVVVVVVVVVVVVVVVVVVVVVPPDDDDDDDDDDDDDDDDCDPVNVVVPQALVNLLVVLVVLVVVVVVDDVPCPVCCCVSLPVVLVVSLLVLLVNLQQDLPDDLLSLLSSLLSNQSSVCSVPVPDDVLVSVLVSLVSNLVVLLVLLPPLELVSLLSSVSSLLSVLSSLLSLLDVPVNVVVSCVSPVVDDSCNSVVCLVVSLVSNVVSVVVSLVSSLVSLCSHLVVDQALLSLLVSVVSSVVSCVVCVVVQCVSNCVSNVDPDDDSVVVSCCVSSVVSNLVNLLVLLVVLLVQLLVLLLCLLVDDLLCSQVSLCVRPQVSVVVSVVSVVSSVLVVPPVSLVSNLVSLLVSLVSSLVSLVVSVVDPTDLLSSLVSLVSNLVSVVVCCVVSVRPCPVSSVSSVVSSLVSLLCCLPVVDPLQCLVCVLVVVADQQDDDPVNCVVWAPKDWDFPDDDPPDDTDIFIAGLEAGPSLLVLLLVLLVVLVSSVSNDPDPVSSVVSLLSNLLSSLVSNLVSLLVVLVVCVVPCVRGDLRSLNNNLLNLVLSLVLLVQADPPDRCSVVSNVSSVVSNVVSVVSHDPVSCVVCVVVSVVSSLLHCLVCCLSNVSSGYPPGDNPDPVSVVVCVVCVCVVPDPDPDDVPGSCPDPVNVVVVVVVVVVVVPD